Protein AF-0000000083322351 (afdb_homodimer)

Secondary structure (DSSP, 8-state):
-HHHHHH--B---B-TTSPPPHHHHHHHHHHHTTS--GGG----EEEEEEHHHHHHHHHHHHHHHHTTPPP--SSPP--GGGS-HHHHHHHHHHHHHHHHHHT-GGGTT--HHHHHHTGGG-SEEEEEEEETT--HHHHHHHHHHHHHHHHHHHHTT-EEEE-GGGGSSHHHHHHHHT--TTEEEEEEEEEE-B--SSSGGG-------GGGTEEEE-/-HHHHHH--B---B-TTSPPPHHHHHHHHHHHTTS--GGG----EEEEEEHHHHHHHHHHHHHHHHTTPPP--SSPP--GGGS-HHHHHHHHHHHHHHHHHHT-GGGTT--HHHHHHTGGG-SEEEEEEEETT--HHHHHHHHHHHHHHHHHHHHTT-EEEE-GGGGSSHHHHHHHHT--TTEEEEEEEEEE-B--SSSGGG-------GGGTEEEE-

Organism: Lactobacillus gasseri (NCBI:txid1596)

pLDDT: mean 97.73, std 2.1, range [79.56, 99.0]

Structure (mmCIF, N/CA/C/O backbone):
data_AF-0000000083322351-model_v1
#
loop_
_entity.id
_entity.type
_entity.pdbx_description
1 polymer 'Nitroreductase NfnB'
#
loop_
_atom_site.group_PDB
_atom_site.id
_atom_site.type_symbol
_atom_site.label_atom_id
_atom_site.label_alt_id
_atom_site.label_comp_id
_atom_site.label_asym_id
_atom_site.label_entity_id
_atom_site.label_seq_id
_atom_site.pdbx_PDB_ins_code
_atom_site.Cartn_x
_atom_site.Cartn_y
_atom_site.Cartn_z
_atom_site.occupancy
_atom_site.B_iso_or_equiv
_atom_site.auth_seq_id
_atom_site.auth_comp_id
_atom_site.auth_asym_id
_atom_site.auth_atom_id
_atom_site.pdbx_PDB_model_num
ATOM 1 N N . MET A 1 1 ? 2.816 -6.871 14.859 1 79.88 1 MET A N 1
ATOM 2 C CA . MET A 1 1 ? 2.986 -6.133 13.609 1 79.88 1 MET A CA 1
ATOM 3 C C . MET A 1 1 ? 4.379 -6.352 13.039 1 79.88 1 MET A C 1
ATOM 5 O O . MET A 1 1 ? 4.523 -6.871 11.93 1 79.88 1 MET A O 1
ATOM 9 N N . THR A 1 2 ? 5.359 -6.344 13.891 1 85.62 2 THR A N 1
ATOM 10 C CA . THR A 1 2 ? 6.73 -6.488 13.414 1 85.62 2 THR A CA 1
ATOM 11 C C . THR A 1 2 ? 6.969 -7.895 12.875 1 85.62 2 THR A C 1
ATOM 13 O O . THR A 1 2 ? 7.621 -8.07 11.844 1 85.62 2 THR A O 1
ATOM 16 N N . VAL A 1 3 ? 6.258 -8.781 13.492 1 92.38 3 VAL A N 1
ATOM 17 C CA . VAL A 1 3 ? 6.469 -10.156 13.062 1 92.38 3 VAL A CA 1
ATOM 18 C C . VAL A 1 3 ? 5.906 -10.359 11.656 1 92.38 3 VAL A C 1
ATOM 20 O O . VAL A 1 3 ? 6.59 -10.891 10.781 1 92.38 3 VAL A O 1
ATOM 23 N N . SER A 1 4 ? 4.668 -9.898 11.391 1 95.19 4 SER A N 1
ATOM 24 C CA . SER A 1 4 ? 4.062 -10.055 10.07 1 95.19 4 SER A CA 1
ATOM 25 C C . SER A 1 4 ? 4.852 -9.305 9.008 1 95.19 4 SER A C 1
ATOM 27 O O . SER A 1 4 ? 5.004 -9.789 7.883 1 95.19 4 SER A O 1
ATOM 29 N N . ILE A 1 5 ? 5.352 -8.148 9.359 1 97.31 5 ILE A N 1
ATOM 30 C CA . ILE A 1 5 ? 6.133 -7.359 8.414 1 97.31 5 ILE A CA 1
ATOM 31 C C . ILE A 1 5 ? 7.414 -8.109 8.055 1 97.31 5 ILE A C 1
ATOM 33 O O . ILE A 1 5 ? 7.766 -8.227 6.875 1 97.31 5 ILE A O 1
ATOM 37 N N . LEU A 1 6 ? 8.078 -8.688 9.008 1 96.56 6 LEU A N 1
ATOM 38 C CA . LEU A 1 6 ?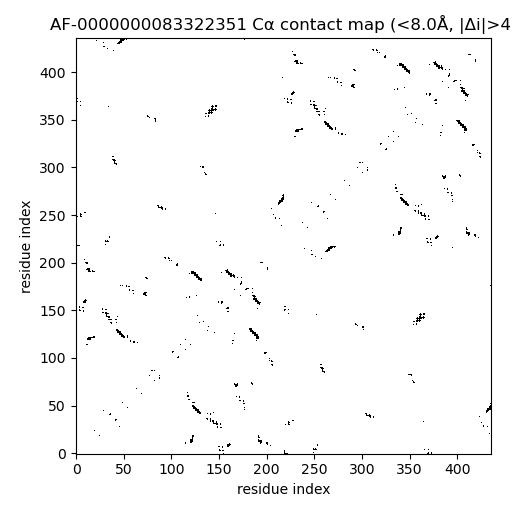 9.391 -9.289 8.797 1 96.56 6 LEU A CA 1
ATOM 39 C C . LEU A 1 6 ? 9.25 -10.68 8.188 1 96.56 6 LEU A C 1
ATOM 41 O O . LEU A 1 6 ? 10.188 -11.188 7.566 1 96.56 6 LEU A O 1
ATOM 45 N N . THR A 1 7 ? 8.078 -11.281 8.367 1 96.75 7 THR A N 1
ATOM 46 C CA . THR A 1 7 ? 7.973 -12.672 7.926 1 96.75 7 THR A CA 1
ATOM 47 C C . THR A 1 7 ? 7.145 -12.773 6.648 1 96.75 7 THR A C 1
ATOM 49 O O . THR A 1 7 ? 7.148 -13.805 5.98 1 96.75 7 THR A O 1
ATOM 52 N N . ARG A 1 8 ? 6.406 -11.742 6.289 1 97.69 8 ARG A N 1
ATOM 53 C CA . ARG A 1 8 ? 5.758 -11.75 4.98 1 97.69 8 ARG A CA 1
ATOM 54 C C . ARG A 1 8 ? 6.793 -11.711 3.861 1 97.69 8 ARG A C 1
ATOM 56 O O . ARG A 1 8 ? 7.625 -10.797 3.812 1 97.69 8 ARG A O 1
ATOM 63 N N . HIS A 1 9 ? 6.809 -12.656 2.984 1 97.06 9 HIS A N 1
ATOM 64 C CA . HIS A 1 9 ? 7.633 -12.734 1.784 1 97.06 9 HIS A CA 1
ATOM 65 C C . HIS A 1 9 ? 6.879 -13.406 0.641 1 97.06 9 HIS A C 1
ATOM 67 O O . HIS A 1 9 ? 5.809 -13.984 0.851 1 97.06 9 HIS A O 1
ATOM 73 N N . ALA A 1 10 ? 7.402 -13.25 -0.545 1 98.12 10 ALA A N 1
ATOM 74 C CA . ALA A 1 10 ? 6.781 -13.891 -1.703 1 98.12 10 ALA A CA 1
ATOM 75 C C . ALA A 1 10 ? 6.918 -15.406 -1.637 1 98.12 10 ALA A C 1
ATOM 77 O O . ALA A 1 10 ? 8.016 -15.945 -1.808 1 98.12 10 ALA A O 1
ATOM 78 N N . VAL A 1 11 ? 5.84 -16.078 -1.371 1 98.44 11 VAL A N 1
ATOM 79 C CA . VAL A 1 11 ? 5.797 -17.547 -1.378 1 98.44 11 VAL A CA 1
ATOM 80 C C . VAL A 1 11 ? 5.48 -18.047 -2.785 1 98.44 11 VAL A C 1
ATOM 82 O O . VAL A 1 11 ? 4.434 -17.703 -3.348 1 98.44 11 VAL A O 1
ATOM 85 N N . ARG A 1 12 ? 6.281 -18.906 -3.307 1 98.25 12 ARG A N 1
ATOM 86 C CA . ARG A 1 12 ? 6.191 -19.188 -4.734 1 98.25 12 ARG A CA 1
ATOM 87 C C . ARG A 1 12 ? 5.719 -20.609 -4.988 1 98.25 12 ARG A C 1
ATOM 89 O O . ARG A 1 12 ? 5.664 -21.062 -6.137 1 98.25 12 ARG A O 1
ATOM 96 N N . LEU A 1 13 ? 5.473 -21.328 -3.965 1 98.62 13 LEU A N 1
ATOM 97 C CA . LEU A 1 13 ? 4.852 -22.641 -4.027 1 98.62 13 LEU A CA 1
ATOM 98 C C . LEU A 1 13 ? 3.988 -22.891 -2.795 1 98.62 13 LEU A C 1
ATOM 100 O O . LEU A 1 13 ? 4.484 -22.859 -1.667 1 98.62 13 LEU A O 1
ATOM 104 N N . PHE A 1 14 ? 2.719 -23.125 -3.066 1 98.75 14 PHE A N 1
ATOM 105 C CA . PHE A 1 14 ? 1.771 -23.406 -1.995 1 98.75 14 PHE A CA 1
ATOM 106 C C . PHE A 1 14 ? 1.394 -24.891 -1.987 1 98.75 14 PHE A C 1
ATOM 108 O O . PHE A 1 14 ? 1.564 -25.578 -2.99 1 98.75 14 PHE A O 1
ATOM 115 N N . ASN A 1 15 ? 0.959 -25.375 -0.781 1 97.75 15 ASN A N 1
ATOM 116 C CA . ASN A 1 15 ? 0.299 -26.672 -0.712 1 97.75 15 ASN A CA 1
ATOM 117 C C . ASN A 1 15 ? -1.139 -26.594 -1.219 1 97.75 15 ASN A C 1
ATOM 119 O O . ASN A 1 15 ? -2.01 -26.047 -0.547 1 97.75 15 ASN A O 1
ATOM 123 N N . PRO A 1 16 ? -1.378 -27.188 -2.352 1 95.75 16 PRO A N 1
ATOM 124 C CA . PRO A 1 16 ? -2.709 -27.031 -2.941 1 95.75 16 PRO A CA 1
ATOM 125 C C . PRO A 1 16 ? -3.805 -27.688 -2.109 1 95.75 16 PRO A C 1
ATOM 127 O O . PRO A 1 16 ? -4.984 -27.359 -2.262 1 95.75 16 PRO A O 1
ATOM 130 N N . ASP A 1 17 ? -3.482 -28.547 -1.167 1 95.44 17 ASP A N 1
ATOM 131 C CA . ASP A 1 17 ? -4.457 -29.312 -0.402 1 95.44 17 ASP A CA 1
ATOM 132 C C . ASP A 1 17 ? -4.812 -28.609 0.906 1 95.44 17 ASP A C 1
ATOM 134 O O . ASP A 1 17 ? -5.797 -28.953 1.559 1 95.44 17 ASP A O 1
ATOM 138 N N . ASP A 1 18 ? -4.023 -27.703 1.309 1 96.81 18 ASP A N 1
ATOM 139 C CA . ASP A 1 18 ? -4.305 -26.938 2.52 1 96.81 18 ASP A CA 1
ATOM 140 C C . ASP A 1 18 ? -5.176 -25.719 2.211 1 96.81 18 ASP A C 1
ATOM 142 O O . ASP A 1 18 ? -4.664 -24.625 1.978 1 96.81 18 ASP A O 1
ATOM 146 N N . LYS A 1 19 ? -6.477 -25.922 2.318 1 97.62 19 LYS A N 1
ATOM 147 C CA . LYS A 1 19 ? -7.445 -24.922 1.903 1 97.62 19 LYS A CA 1
ATOM 148 C C . LYS A 1 19 ? -7.637 -23.859 2.988 1 97.62 19 LYS A C 1
ATOM 150 O O . LYS A 1 19 ? -7.434 -24.141 4.172 1 97.62 19 LYS A O 1
ATOM 155 N N . ILE A 1 20 ? -7.961 -22.703 2.57 1 98.56 20 ILE A N 1
ATOM 156 C CA . ILE A 1 20 ? -8.297 -21.609 3.475 1 98.56 20 ILE A CA 1
ATOM 157 C C . ILE A 1 20 ? -9.812 -21.516 3.627 1 98.56 20 ILE A C 1
ATOM 159 O O . ILE A 1 20 ? -10.547 -21.547 2.637 1 98.56 20 ILE A O 1
ATOM 163 N N . SER A 1 21 ? -10.32 -21.375 4.797 1 98.56 21 SER A N 1
ATOM 164 C CA . SER A 1 21 ? -11.758 -21.281 5.012 1 98.56 21 SER A CA 1
ATOM 165 C C . SER A 1 21 ? -12.312 -19.969 4.461 1 98.56 21 SER A C 1
ATOM 167 O O . SER A 1 21 ? -11.609 -18.953 4.422 1 98.56 21 SER A O 1
ATOM 169 N N . LYS A 1 22 ? -13.578 -20.078 4.047 1 98.5 22 LYS A N 1
ATOM 170 C CA . LYS A 1 22 ? -14.25 -18.859 3.584 1 98.5 22 LYS A CA 1
ATOM 171 C C . LYS A 1 22 ? -14.219 -17.766 4.652 1 98.5 22 LYS A C 1
ATOM 173 O O . LYS A 1 22 ? -14 -16.594 4.344 1 98.5 22 LYS A O 1
ATOM 178 N N . GLY A 1 23 ? -14.469 -18.172 5.875 1 98.69 23 GLY A N 1
ATOM 179 C CA . GLY A 1 23 ? -14.43 -17.219 6.98 1 98.69 23 GLY A CA 1
ATOM 180 C C . GLY A 1 23 ? -13.094 -16.516 7.121 1 98.69 23 GLY A C 1
ATOM 181 O O . GLY A 1 23 ? -13.031 -15.32 7.391 1 98.69 23 GLY A O 1
ATOM 182 N N . SER A 1 24 ? -11.977 -17.266 6.973 1 98.81 24 SER A N 1
ATOM 183 C CA . SER A 1 24 ? -10.648 -16.672 7.043 1 98.81 24 SER A CA 1
ATOM 184 C C . SER A 1 24 ? -10.414 -15.695 5.902 1 98.81 24 SER A C 1
ATOM 186 O O . SER A 1 24 ? -9.828 -14.625 6.102 1 98.81 24 SER A O 1
ATOM 188 N N . LEU A 1 25 ? -10.883 -16.062 4.711 1 98.88 25 LEU A N 1
ATOM 189 C CA . LEU A 1 25 ? -10.75 -15.18 3.564 1 98.88 25 LEU A CA 1
ATOM 190 C C . LEU A 1 25 ? -11.516 -13.875 3.793 1 98.88 25 LEU A C 1
ATOM 192 O O . LEU A 1 25 ? -11 -12.789 3.514 1 98.88 25 LEU A O 1
ATOM 196 N N . GLU A 1 26 ? -12.695 -13.977 4.305 1 98.88 26 GLU A N 1
ATOM 197 C CA . GLU A 1 26 ? -13.508 -12.797 4.605 1 98.88 26 GLU A CA 1
ATOM 198 C C . GLU A 1 26 ? -12.836 -11.922 5.652 1 98.88 26 GLU A C 1
ATOM 200 O O . GLU A 1 26 ? -12.82 -10.695 5.527 1 98.88 26 GLU A O 1
ATOM 205 N N . LYS A 1 27 ? -12.312 -12.547 6.672 1 98.69 27 LYS A N 1
ATOM 206 C CA . LYS A 1 27 ? -11.664 -11.805 7.75 1 98.69 27 LYS A CA 1
ATOM 207 C C . LYS A 1 27 ? -10.438 -11.055 7.238 1 98.69 27 LYS A C 1
ATOM 209 O O . LYS A 1 27 ? -10.188 -9.914 7.637 1 98.69 27 LYS A O 1
ATOM 214 N N . ILE A 1 28 ? -9.68 -11.68 6.387 1 98.81 28 ILE A N 1
ATOM 215 C CA . ILE A 1 28 ? -8.5 -11.047 5.793 1 98.81 28 ILE A CA 1
ATOM 216 C C . ILE A 1 28 ? -8.914 -9.781 5.047 1 98.81 28 ILE A C 1
ATOM 218 O O . ILE A 1 28 ? -8.305 -8.727 5.219 1 98.81 28 ILE A O 1
ATOM 222 N N . VAL A 1 29 ? -9.977 -9.828 4.25 1 98.88 29 VAL A N 1
ATOM 223 C CA . VAL A 1 29 ? -10.422 -8.695 3.445 1 98.88 29 VAL A CA 1
ATOM 224 C C . VAL A 1 29 ? -11.023 -7.625 4.352 1 98.88 29 VAL A C 1
ATOM 226 O O . VAL A 1 29 ? -10.82 -6.43 4.129 1 98.88 29 VAL A O 1
ATOM 229 N N . GLU A 1 30 ? -11.75 -8.078 5.332 1 98.5 30 GLU A N 1
ATOM 230 C CA . GLU A 1 30 ? -12.32 -7.141 6.297 1 98.5 30 GLU A CA 1
ATOM 231 C C . GLU A 1 30 ? -11.234 -6.305 6.957 1 98.5 30 GLU A C 1
ATOM 233 O O . GLU A 1 30 ? -11.375 -5.086 7.105 1 98.5 30 GLU A O 1
ATOM 238 N N . LEU A 1 31 ? -10.156 -6.934 7.348 1 98.31 31 LEU A N 1
ATOM 239 C CA . LEU A 1 31 ? -9.031 -6.223 7.938 1 98.31 31 LEU A CA 1
ATOM 240 C C . LEU A 1 31 ? -8.375 -5.305 6.914 1 98.31 31 LEU A C 1
ATOM 242 O O . LEU A 1 31 ? -8 -4.176 7.238 1 98.31 31 LEU A O 1
ATOM 246 N N . ALA A 1 32 ? -8.273 -5.734 5.664 1 98.69 32 ALA A N 1
ATOM 247 C CA . ALA A 1 32 ? -7.637 -4.945 4.613 1 98.69 32 ALA A CA 1
ATOM 248 C C . ALA A 1 32 ? -8.391 -3.645 4.363 1 98.69 32 ALA A C 1
ATOM 250 O O . ALA A 1 32 ? -7.793 -2.631 3.998 1 98.69 32 ALA A O 1
ATOM 251 N N . GLN A 1 33 ? -9.68 -3.586 4.629 1 97.81 33 GLN A N 1
ATOM 252 C CA . GLN A 1 33 ? -10.531 -2.434 4.375 1 97.81 33 GLN A CA 1
ATOM 253 C C . GLN A 1 33 ? -10.164 -1.263 5.281 1 97.81 33 GLN A C 1
ATOM 255 O O . GLN A 1 33 ? -10.594 -0.13 5.047 1 97.81 33 GLN A O 1
ATOM 260 N N . HIS A 1 34 ? -9.398 -1.564 6.238 1 97.88 34 HIS A N 1
ATOM 261 C CA . HIS A 1 34 ? -9.008 -0.499 7.156 1 97.88 34 HIS A CA 1
ATOM 262 C C . HIS A 1 34 ? -7.875 0.341 6.574 1 97.88 34 HIS A C 1
ATOM 264 O O . HIS A 1 34 ? -7.465 1.338 7.172 1 97.88 34 HIS A O 1
ATOM 270 N N . ALA A 1 35 ? -7.355 -0.041 5.391 1 98.44 35 ALA A N 1
ATOM 271 C CA . ALA A 1 35 ? -6.383 0.807 4.711 1 98.44 35 ALA A CA 1
ATOM 272 C C . ALA A 1 35 ? -6.973 2.18 4.398 1 98.44 35 ALA A C 1
ATOM 274 O O . ALA A 1 35 ? -8.148 2.291 4.051 1 98.44 35 ALA A O 1
ATOM 275 N N . PRO A 1 36 ? -6.164 3.256 4.562 1 98.5 36 PRO A N 1
ATOM 276 C CA . PRO A 1 36 ? -6.648 4.586 4.18 1 98.5 36 PRO A CA 1
ATOM 277 C C . PRO A 1 36 ? -6.781 4.75 2.668 1 98.5 36 PRO A C 1
ATOM 279 O O . PRO A 1 36 ? -6.207 3.967 1.904 1 98.5 36 PRO A O 1
ATOM 282 N N . SER A 1 37 ? -7.582 5.711 2.242 1 98.62 37 SER A N 1
ATOM 283 C CA . SER A 1 37 ? -7.719 6.07 0.835 1 98.62 37 SER A CA 1
ATOM 284 C C . SER A 1 37 ? -8.086 7.543 0.675 1 98.62 37 SER A C 1
ATOM 286 O O . SER A 1 37 ? -8.602 8.164 1.605 1 98.62 37 SER A O 1
ATOM 288 N N . TRP A 1 38 ? -7.715 8.125 -0.465 1 98.06 38 TRP A N 1
ATOM 289 C CA . TRP A 1 38 ? -8.016 9.516 -0.794 1 98.06 38 TRP A CA 1
ATOM 290 C C . TRP A 1 38 ? -9.484 9.828 -0.525 1 98.06 38 TRP A C 1
ATOM 292 O O . TRP A 1 38 ? -10.375 9.234 -1.133 1 98.06 38 TRP A O 1
ATOM 302 N N . VAL A 1 39 ? -9.727 10.789 0.441 1 97.19 39 VAL A N 1
ATOM 303 C CA . VAL A 1 39 ? -11.062 11.234 0.819 1 97.19 39 VAL A CA 1
ATOM 304 C C . VAL A 1 39 ? -11.945 10.016 1.107 1 97.19 39 VAL A C 1
ATOM 306 O O . VAL A 1 39 ? -13.133 10.008 0.762 1 97.19 39 VAL A O 1
ATOM 309 N N . ASP A 1 40 ? -11.328 8.961 1.595 1 97.94 40 ASP A N 1
ATOM 310 C CA . ASP A 1 40 ? -12.016 7.719 1.929 1 97.94 40 ASP A CA 1
ATOM 311 C C . ASP A 1 40 ? -12.812 7.195 0.736 1 97.94 40 ASP A C 1
ATOM 313 O O . ASP A 1 40 ? -13.945 6.734 0.893 1 97.94 40 ASP A O 1
ATOM 317 N N . SER A 1 41 ? -12.203 7.246 -0.409 1 98.5 41 SER A N 1
ATOM 318 C CA . SER A 1 41 ? -12.828 6.777 -1.644 1 98.5 41 SER A CA 1
ATOM 319 C C . SER A 1 41 ? -13 5.262 -1.638 1 98.5 41 SER A C 1
ATOM 321 O O . SER A 1 41 ? -13.875 4.727 -2.322 1 98.5 41 SER A O 1
ATOM 323 N N . GLN A 1 42 ? -12.164 4.527 -0.976 1 98.62 42 GLN A N 1
ATOM 324 C CA . GLN A 1 42 ? -12.211 3.07 -0.929 1 98.62 42 GLN A CA 1
ATOM 325 C C . GLN A 1 42 ? -12.484 2.484 -2.311 1 98.62 42 GLN A C 1
ATOM 327 O O . GLN A 1 42 ? -13.43 1.71 -2.482 1 98.62 42 GLN A O 1
ATOM 332 N N . PRO A 1 43 ? -11.516 2.783 -3.219 1 98.75 43 PRO A N 1
ATOM 333 C CA . PRO A 1 43 ? -11.828 2.535 -4.629 1 98.75 43 PRO A CA 1
ATOM 334 C C . PRO A 1 43 ? -11.758 1.055 -4.996 1 98.75 43 PRO A C 1
ATOM 336 O O . PRO A 1 43 ? -12.102 0.679 -6.121 1 98.75 43 PRO A O 1
ATOM 339 N N . TRP A 1 44 ? -11.43 0.19 -4.156 1 98.88 44 TRP A N 1
ATOM 340 C CA . TRP A 1 44 ? -11.055 -1.188 -4.445 1 98.88 44 TRP A CA 1
ATOM 341 C C . TRP A 1 44 ? -12.258 -2.115 -4.371 1 98.88 44 TRP A C 1
ATOM 343 O O . TRP A 1 44 ? -13.172 -1.892 -3.57 1 98.88 44 TRP A O 1
ATOM 353 N N . LYS A 1 45 ? -12.25 -3.139 -5.168 1 98.88 45 LYS A N 1
ATOM 354 C CA . LYS A 1 45 ? -13.047 -4.352 -5.02 1 98.88 45 LYS A CA 1
ATOM 355 C C . LYS A 1 45 ? -12.164 -5.598 -5.031 1 98.88 45 LYS A C 1
ATOM 357 O O . LYS A 1 45 ? -11.039 -5.559 -5.523 1 98.88 45 LYS A O 1
ATOM 362 N N . VAL A 1 46 ? -12.727 -6.688 -4.445 1 98.94 46 VAL A N 1
ATOM 363 C CA . VAL A 1 46 ? -11.977 -7.934 -4.32 1 98.94 46 VAL A CA 1
ATOM 364 C C . VAL A 1 46 ? -12.805 -9.094 -4.871 1 98.94 46 VAL A C 1
ATOM 366 O O . VAL A 1 46 ? -13.977 -9.25 -4.516 1 98.94 46 VAL A O 1
ATOM 369 N N . TYR A 1 47 ? -12.203 -9.82 -5.727 1 98.94 47 TYR A N 1
ATOM 370 C CA . TYR A 1 47 ? -12.742 -11.094 -6.195 1 98.94 47 TYR A CA 1
ATOM 371 C C . TYR A 1 47 ? -11.812 -12.242 -5.832 1 98.94 47 TYR A C 1
ATOM 373 O O . TYR A 1 47 ? -10.633 -12.242 -6.207 1 98.94 47 TYR A O 1
ATOM 381 N N . ILE A 1 48 ? -12.367 -13.234 -5.082 1 99 48 ILE A N 1
ATOM 382 C CA . ILE A 1 48 ? -11.531 -14.359 -4.676 1 99 48 ILE A CA 1
ATOM 383 C C . ILE A 1 48 ? -12.016 -15.633 -5.355 1 99 48 ILE A C 1
ATOM 385 O O . ILE A 1 48 ? -13.203 -15.961 -5.309 1 99 48 ILE A O 1
ATOM 389 N N . ALA A 1 49 ? -11.125 -16.281 -6.004 1 98.94 49 ALA A N 1
ATOM 390 C CA . ALA A 1 49 ? -11.406 -17.578 -6.605 1 98.94 49 ALA A CA 1
ATOM 391 C C . ALA A 1 49 ? -10.844 -18.703 -5.754 1 98.94 49 ALA A C 1
ATOM 393 O O . ALA A 1 49 ? -9.695 -18.641 -5.309 1 98.94 49 ALA A O 1
ATOM 394 N N . THR A 1 50 ? -11.617 -19.781 -5.508 1 98.75 50 THR A N 1
ATOM 395 C CA . THR A 1 50 ? -11.227 -21.016 -4.852 1 98.75 50 THR A CA 1
ATOM 396 C C . THR A 1 50 ? -11.859 -22.219 -5.555 1 98.75 50 THR A C 1
ATOM 398 O O . THR A 1 50 ? -12.586 -22.062 -6.535 1 98.75 50 THR A O 1
ATOM 401 N N . GLY A 1 51 ? -11.469 -23.391 -5.164 1 98.25 51 GLY A N 1
ATOM 402 C CA . GLY A 1 51 ? -12.133 -24.609 -5.613 1 98.25 51 GLY A CA 1
ATOM 403 C C . GLY A 1 51 ? -12.203 -24.719 -7.125 1 98.25 51 GLY A C 1
ATOM 404 O O . GLY A 1 51 ? -11.195 -24.562 -7.812 1 98.25 51 GLY A O 1
ATOM 405 N N . ASN A 1 52 ? -13.43 -25.016 -7.598 1 98.5 52 ASN A N 1
ATOM 406 C CA . ASN A 1 52 ? -13.633 -25.281 -9.016 1 98.5 52 ASN A CA 1
ATOM 407 C C . ASN A 1 52 ? -13.391 -24.031 -9.867 1 98.5 52 ASN A C 1
ATOM 409 O O . ASN A 1 52 ? -12.898 -24.125 -10.992 1 98.5 52 ASN A O 1
ATOM 413 N N . THR A 1 53 ? -13.773 -22.938 -9.352 1 98.88 53 THR A N 1
ATOM 414 C CA . THR A 1 53 ? -13.562 -21.703 -10.086 1 98.88 53 THR A CA 1
ATOM 415 C C . THR A 1 53 ? -12.07 -21.438 -10.297 1 98.88 53 THR A C 1
ATOM 417 O O . THR A 1 53 ? -11.648 -21.109 -11.406 1 98.88 53 THR A O 1
ATOM 420 N N . LEU A 1 54 ? -11.328 -21.625 -9.227 1 98.88 54 LEU A N 1
ATOM 421 C CA . LEU A 1 54 ? -9.891 -21.422 -9.359 1 98.88 54 LEU A CA 1
ATOM 422 C C . LEU A 1 54 ? -9.266 -22.469 -10.281 1 98.88 54 LEU A C 1
ATOM 424 O O . LEU A 1 54 ? -8.352 -22.156 -11.039 1 98.88 54 LEU A O 1
ATOM 428 N N . ALA A 1 55 ? -9.758 -23.672 -10.219 1 98.69 55 ALA A N 1
ATOM 429 C CA . ALA A 1 55 ? -9.281 -24.719 -11.133 1 98.69 55 ALA A CA 1
ATOM 430 C C . ALA A 1 55 ? -9.508 -24.312 -12.586 1 98.69 55 ALA A C 1
ATOM 432 O O . ALA A 1 55 ? -8.656 -24.547 -13.438 1 98.69 55 ALA A O 1
ATOM 433 N N . ALA A 1 56 ? -10.625 -23.734 -12.859 1 98.88 56 ALA A N 1
ATOM 434 C CA . ALA A 1 56 ? -10.938 -23.281 -14.211 1 98.88 56 ALA A CA 1
ATOM 435 C C . ALA A 1 56 ? -9.992 -22.156 -14.641 1 98.88 56 ALA A C 1
ATOM 437 O O . ALA A 1 56 ? -9.547 -22.125 -15.789 1 98.88 56 ALA A O 1
ATOM 438 N N . ILE A 1 57 ? -9.719 -21.25 -13.75 1 98.94 57 ILE A N 1
ATOM 439 C CA . ILE A 1 57 ? -8.805 -20.141 -14.039 1 98.94 57 ILE A CA 1
ATOM 440 C C . ILE A 1 57 ? -7.41 -20.688 -14.336 1 98.94 57 ILE A C 1
ATOM 442 O O . ILE A 1 57 ? -6.766 -20.297 -15.305 1 98.94 57 ILE A O 1
ATOM 446 N N . LYS A 1 58 ? -6.977 -21.625 -13.5 1 98.88 58 LYS A N 1
ATOM 447 C CA . LYS A 1 58 ? -5.66 -22.219 -13.68 1 98.88 58 LYS A CA 1
ATOM 448 C C . LYS A 1 58 ? -5.57 -22.953 -15.016 1 98.88 58 LYS A C 1
ATOM 450 O O . LYS A 1 58 ? -4.555 -22.875 -15.711 1 98.88 58 LYS A O 1
ATOM 455 N N . LYS A 1 59 ? -6.602 -23.688 -15.32 1 98.81 59 LYS A N 1
ATOM 456 C CA . LYS A 1 59 ? -6.633 -24.422 -16.578 1 98.81 59 LYS A CA 1
ATOM 457 C C . LYS A 1 59 ? -6.523 -23.469 -17.766 1 98.81 59 LYS A C 1
ATOM 459 O O . LYS A 1 59 ? -5.707 -23.672 -18.672 1 98.81 59 LYS A O 1
ATOM 464 N N . ARG A 1 60 ? -7.348 -22.453 -17.766 1 98.81 60 ARG A N 1
ATOM 465 C CA . ARG A 1 60 ? -7.332 -21.484 -18.859 1 98.81 60 ARG A CA 1
ATOM 466 C C . ARG A 1 60 ? -5.98 -20.781 -18.938 1 98.81 60 ARG A C 1
ATOM 468 O O . ARG A 1 60 ? -5.48 -20.531 -20.047 1 98.81 60 ARG A O 1
ATOM 475 N N . HIS A 1 61 ? -5.43 -20.438 -17.828 1 98.88 61 HIS A N 1
ATOM 476 C CA . HIS A 1 61 ? -4.121 -19.797 -17.797 1 98.88 61 HIS A CA 1
ATOM 477 C C . HIS A 1 61 ? -3.055 -20.672 -18.438 1 98.88 61 HIS A C 1
ATOM 479 O O . HIS A 1 61 ? -2.283 -20.219 -19.281 1 98.88 61 HIS A O 1
ATOM 485 N N . ALA A 1 62 ? -3.02 -21.922 -18.016 1 98.75 62 ALA A N 1
ATOM 486 C CA . ALA A 1 62 ? -2.049 -22.875 -18.547 1 98.75 62 ALA A CA 1
ATOM 487 C C . ALA A 1 62 ? -2.211 -23.047 -20.062 1 98.75 62 ALA A C 1
ATOM 489 O O . ALA A 1 62 ? -1.222 -23.156 -20.797 1 98.75 62 ALA A O 1
ATOM 490 N N . GLU A 1 63 ? -3.418 -23.062 -20.5 1 98.75 63 GLU A N 1
ATOM 491 C CA . GLU A 1 63 ? -3.693 -23.156 -21.938 1 98.75 63 GLU A CA 1
ATOM 492 C C . GLU A 1 63 ? -3.164 -21.938 -22.672 1 98.75 63 GLU A C 1
ATOM 494 O O . GLU A 1 63 ? -2.576 -22.062 -23.75 1 98.75 63 GLU A O 1
ATOM 499 N N . ASN A 1 64 ? -3.479 -20.766 -22.172 1 98.75 64 ASN A N 1
ATOM 500 C CA . ASN A 1 64 ? -2.996 -19.547 -22.797 1 98.75 64 ASN A CA 1
ATOM 501 C C . ASN A 1 64 ? -1.474 -19.531 -22.906 1 98.75 64 ASN A C 1
ATOM 503 O O . ASN A 1 64 ? -0.927 -19.141 -23.938 1 98.75 64 ASN A O 1
ATOM 507 N N . VAL A 1 65 ? -0.81 -19.969 -21.828 1 98.56 65 VAL A N 1
ATOM 508 C CA . VAL A 1 65 ? 0.649 -20.031 -21.828 1 98.56 65 VAL A CA 1
ATOM 509 C C . VAL A 1 65 ? 1.132 -21.016 -22.875 1 98.56 65 VAL A C 1
ATOM 511 O O . VAL A 1 65 ? 2.006 -20.703 -23.688 1 98.56 65 VAL A O 1
ATOM 514 N N . LYS A 1 66 ? 0.583 -22.156 -22.844 1 98.06 66 LYS A N 1
ATOM 515 C CA . LYS A 1 66 ? 0.958 -23.234 -23.781 1 98.06 66 LYS A CA 1
ATOM 516 C C . LYS A 1 66 ? 0.771 -22.781 -25.219 1 98.06 66 LYS A C 1
ATOM 518 O O . LYS A 1 66 ? 1.595 -23.109 -26.078 1 98.06 66 LYS A O 1
ATOM 523 N N . ASN A 1 67 ? -0.242 -22.062 -25.469 1 98.38 67 ASN A N 1
ATOM 524 C CA . ASN A 1 67 ? -0.597 -21.656 -26.828 1 98.38 67 ASN A CA 1
ATOM 525 C C . ASN A 1 67 ? 0.107 -20.375 -27.25 1 98.38 67 ASN A C 1
ATOM 527 O O . ASN A 1 67 ? -0.114 -19.859 -28.344 1 98.38 67 ASN A O 1
ATOM 531 N N . GLY A 1 68 ? 0.816 -19.766 -26.406 1 97.94 68 GLY A N 1
ATOM 532 C CA . GLY A 1 68 ? 1.588 -18.578 -26.719 1 97.94 68 GLY A CA 1
ATOM 533 C C . GLY A 1 68 ? 0.737 -17.328 -26.828 1 97.94 68 GLY A C 1
ATOM 534 O O . GLY A 1 68 ? 1.049 -16.422 -27.609 1 97.94 68 GLY A O 1
ATOM 535 N N . VAL A 1 69 ? -0.366 -17.328 -26.125 1 98.31 69 VAL A N 1
ATOM 536 C CA . VAL A 1 69 ? -1.19 -16.125 -26.109 1 98.31 69 VAL A CA 1
ATOM 537 C C . VAL A 1 69 ? -0.388 -14.961 -25.531 1 98.31 69 VAL A C 1
ATOM 539 O O . VAL A 1 69 ? 0.274 -15.102 -24.516 1 98.31 69 VAL A O 1
ATOM 542 N N . LYS A 1 70 ? -0.478 -13.812 -26.234 1 98 70 LYS A N 1
ATOM 543 C CA . LYS A 1 70 ? 0.279 -12.641 -25.797 1 98 70 LYS A CA 1
ATOM 544 C C . LYS A 1 70 ? -0.304 -12.055 -24.516 1 98 70 LYS A C 1
ATOM 546 O O . LYS A 1 70 ? -1.524 -11.945 -24.375 1 98 70 LYS A O 1
ATOM 551 N N . ALA A 1 71 ? 0.601 -11.711 -23.609 1 97.88 71 ALA A N 1
ATOM 552 C CA . ALA A 1 71 ? 0.178 -11.016 -22.391 1 97.88 71 ALA A CA 1
ATOM 553 C C . ALA A 1 71 ? -0.551 -9.719 -22.734 1 97.88 71 ALA A C 1
ATOM 555 O O . ALA A 1 71 ? -0.161 -9 -23.656 1 97.88 71 ALA A O 1
ATOM 556 N N . ASN A 1 72 ? -1.626 -9.375 -22.016 1 97.81 72 ASN A N 1
ATOM 557 C CA . ASN A 1 72 ? -2.383 -8.141 -22.203 1 97.81 72 ASN A CA 1
ATOM 558 C C . ASN A 1 72 ? -2.938 -7.605 -20.891 1 97.81 72 ASN A C 1
ATOM 560 O O . ASN A 1 72 ? -4.148 -7.41 -20.75 1 97.81 72 ASN A O 1
ATOM 564 N N . PRO A 1 73 ? -2.043 -7.348 -19.922 1 98.38 73 PRO A N 1
ATOM 565 C CA . PRO A 1 73 ? -2.516 -6.84 -18.625 1 98.38 73 PRO A CA 1
ATOM 566 C C . PRO A 1 73 ? -3.234 -5.5 -18.75 1 98.38 73 PRO A C 1
ATOM 568 O O . PRO A 1 73 ? -2.949 -4.719 -19.656 1 98.38 73 PRO A O 1
ATOM 571 N N . ASP A 1 74 ? -4.188 -5.238 -17.828 1 98.31 74 ASP A N 1
ATOM 572 C CA . ASP A 1 74 ? -4.906 -3.967 -17.828 1 98.31 74 ASP A CA 1
ATOM 573 C C . ASP A 1 74 ? -3.959 -2.797 -17.594 1 98.31 74 ASP A C 1
ATOM 575 O O . ASP A 1 74 ? -4.117 -1.727 -18.188 1 98.31 74 ASP A O 1
ATOM 579 N N . TRP A 1 75 ? -3.016 -2.961 -16.594 1 98.06 75 TRP A N 1
ATOM 580 C CA . TRP A 1 75 ? -1.937 -1.993 -16.422 1 98.06 75 TRP A CA 1
ATOM 581 C C . TRP A 1 75 ? -0.762 -2.312 -17.328 1 98.06 75 TRP A C 1
ATOM 583 O O . TRP A 1 75 ? -0.203 -3.41 -17.281 1 98.06 75 TRP A O 1
ATOM 593 N N . PRO A 1 76 ? -0.356 -1.352 -18.172 1 96.62 76 PRO A N 1
ATOM 594 C CA . PRO A 1 76 ? 0.768 -1.622 -19.062 1 96.62 76 PRO A CA 1
ATOM 595 C C . PRO A 1 76 ? 2.076 -1.865 -18.328 1 96.62 76 PRO A C 1
ATOM 597 O O . PRO A 1 76 ? 2.285 -1.314 -17.234 1 96.62 76 PRO A O 1
ATOM 600 N N . THR A 1 77 ? 2.889 -2.699 -18.938 1 96.81 77 THR A N 1
ATOM 601 C CA . THR A 1 77 ? 4.223 -2.934 -18.391 1 96.81 77 THR A CA 1
ATOM 602 C C . THR A 1 77 ? 5.238 -1.988 -19.031 1 96.81 77 THR A C 1
ATOM 604 O O . THR A 1 77 ? 4.977 -1.405 -20.078 1 96.81 77 THR A O 1
ATOM 607 N N . THR A 1 78 ? 6.285 -1.756 -18.297 1 96.25 78 THR A N 1
ATOM 608 C CA . THR A 1 78 ? 7.41 -0.959 -18.766 1 96.25 78 THR A CA 1
ATOM 609 C C . THR A 1 78 ? 8.664 -1.819 -18.906 1 96.25 78 THR A C 1
ATOM 611 O O . THR A 1 78 ? 9.023 -2.549 -17.984 1 96.25 78 THR A O 1
ATOM 614 N N . HIS A 1 79 ? 9.25 -1.749 -20.109 1 96.44 79 HIS A N 1
ATOM 615 C CA . HIS A 1 79 ? 10.508 -2.475 -20.281 1 96.44 79 HIS A CA 1
ATOM 616 C C . HIS A 1 79 ? 11.547 -2.029 -19.266 1 96.44 79 HIS A C 1
ATOM 618 O O . HIS A 1 79 ? 11.656 -0.836 -18.969 1 96.44 79 HIS A O 1
ATOM 624 N N . ARG A 1 80 ? 12.344 -2.98 -18.828 1 94.62 80 ARG A N 1
ATOM 625 C CA . ARG A 1 80 ? 13.305 -2.736 -17.766 1 94.62 80 ARG A CA 1
ATOM 626 C C . ARG A 1 80 ? 14.211 -1.553 -18.094 1 94.62 80 ARG A C 1
ATOM 628 O O . ARG A 1 80 ? 14.539 -0.75 -17.219 1 94.62 80 ARG A O 1
ATOM 635 N N . GLU A 1 81 ? 14.625 -1.445 -19.312 1 95.25 81 GLU A N 1
ATOM 636 C CA . GLU A 1 81 ? 15.578 -0.426 -19.734 1 95.25 81 GLU A CA 1
ATOM 637 C C . GLU A 1 81 ? 14.961 0.969 -19.672 1 95.25 81 GLU A C 1
ATOM 639 O O . GLU A 1 81 ? 15.68 1.971 -19.688 1 95.25 81 GLU A O 1
ATOM 644 N N . ASP A 1 82 ? 13.594 1.005 -19.594 1 96.75 82 ASP A N 1
ATOM 645 C CA . ASP A 1 82 ? 12.898 2.291 -19.594 1 96.75 82 ASP A CA 1
ATOM 646 C C . ASP A 1 82 ? 12.594 2.754 -18.172 1 96.75 82 ASP A C 1
ATOM 648 O O . ASP A 1 82 ? 11.992 3.814 -17.984 1 96.75 82 ASP A O 1
ATOM 652 N N . TRP A 1 83 ? 12.961 1.977 -17.172 1 97.25 83 TRP A N 1
ATOM 653 C CA . TRP A 1 83 ? 12.82 2.381 -15.781 1 97.25 83 TRP A CA 1
ATOM 654 C C . TRP A 1 83 ? 13.914 3.367 -15.383 1 97.25 83 TRP A C 1
ATOM 656 O O . TRP A 1 83 ? 15 3.371 -15.977 1 97.25 83 TRP A O 1
ATOM 666 N N . ALA A 1 84 ? 13.633 4.215 -14.438 1 98 84 ALA A N 1
ATOM 667 C CA . ALA A 1 84 ? 14.656 5.094 -13.883 1 98 84 ALA A CA 1
ATOM 668 C C . ALA A 1 84 ? 15.828 4.289 -13.336 1 98 84 ALA A C 1
ATOM 670 O O . ALA A 1 84 ? 15.688 3.105 -13.016 1 98 84 ALA A O 1
ATOM 671 N N . LYS A 1 85 ? 16.984 4.883 -13.156 1 97.81 85 LYS A N 1
ATOM 672 C CA . LYS A 1 85 ? 18.234 4.215 -12.805 1 97.81 85 LYS A CA 1
ATOM 673 C C . LYS A 1 85 ? 18.125 3.488 -11.469 1 97.81 85 LYS A C 1
ATOM 675 O O . LYS A 1 85 ? 18.484 2.314 -11.359 1 97.81 85 LYS A O 1
ATOM 680 N N . PHE A 1 86 ? 17.594 4.133 -10.5 1 98 86 PHE A N 1
ATOM 681 C CA . PHE A 1 86 ? 17.578 3.596 -9.141 1 98 86 PHE A CA 1
ATOM 682 C C . PHE A 1 86 ? 16.75 2.312 -9.086 1 98 86 PHE A C 1
ATOM 684 O O . PHE A 1 86 ? 17.281 1.255 -8.719 1 98 86 PHE A O 1
ATOM 691 N N . PRO A 1 87 ? 15.469 2.299 -9.5 1 98.38 87 PRO A N 1
ATOM 692 C CA . PRO A 1 87 ? 14.727 1.035 -9.5 1 98.38 87 PRO A CA 1
ATOM 693 C C . PRO A 1 87 ? 15.32 0.003 -10.453 1 98.38 87 PRO A C 1
ATOM 695 O O . PRO A 1 87 ? 15.297 -1.196 -10.164 1 98.38 87 PRO A O 1
ATOM 698 N N . ARG A 1 88 ? 15.828 0.437 -11.516 1 98 88 ARG A N 1
ATOM 699 C CA . ARG A 1 88 ? 16.422 -0.493 -12.477 1 98 88 ARG A CA 1
ATOM 700 C C . ARG A 1 88 ? 17.594 -1.238 -11.867 1 98 88 ARG A C 1
ATOM 702 O O . ARG A 1 88 ? 17.75 -2.441 -12.086 1 98 88 ARG A O 1
ATOM 709 N N . GLU A 1 89 ? 18.438 -0.56 -11.172 1 98.06 89 GLU A N 1
ATOM 710 C CA . GLU A 1 89 ? 19.594 -1.175 -10.516 1 98.06 89 GLU A CA 1
ATOM 711 C C . GLU A 1 89 ? 19.141 -2.17 -9.445 1 98.06 89 GLU A C 1
ATOM 713 O O . GLU A 1 89 ? 19.766 -3.217 -9.266 1 98.06 89 GLU A O 1
ATOM 718 N N . ASN A 1 90 ? 18.094 -1.851 -8.75 1 98.38 90 ASN A N 1
ATOM 719 C CA . ASN A 1 90 ? 17.547 -2.781 -7.766 1 98.38 90 ASN A CA 1
ATOM 720 C C . ASN A 1 90 ? 17.016 -4.043 -8.43 1 98.38 90 ASN A C 1
ATOM 722 O O . ASN A 1 90 ? 17.203 -5.148 -7.922 1 98.38 90 ASN A O 1
ATOM 726 N N . MET A 1 91 ? 16.344 -3.871 -9.586 1 98.12 91 MET A N 1
ATOM 727 C CA . MET A 1 91 ? 15.852 -5.02 -10.352 1 98.12 91 MET A CA 1
ATOM 728 C C . MET A 1 91 ? 17 -5.926 -10.766 1 98.12 91 MET A C 1
ATOM 730 O O . MET A 1 91 ? 16.891 -7.152 -10.711 1 98.12 91 MET A O 1
ATOM 734 N N . LEU A 1 92 ? 18.078 -5.305 -11.188 1 97.75 92 LEU A N 1
ATOM 735 C CA . LEU A 1 92 ? 19.234 -6.066 -11.617 1 97.75 92 LEU A CA 1
ATOM 736 C C . LEU A 1 92 ? 19.828 -6.867 -10.461 1 97.75 92 LEU A C 1
ATOM 738 O O . LEU A 1 92 ? 20.203 -8.031 -10.625 1 97.75 92 LEU A O 1
ATOM 742 N N . LYS A 1 93 ? 19.953 -6.207 -9.297 1 97.81 93 LYS A N 1
ATOM 743 C CA . LYS A 1 93 ? 20.453 -6.891 -8.109 1 97.81 93 LYS A CA 1
ATOM 744 C C . LYS A 1 93 ? 19.562 -8.086 -7.75 1 97.81 93 LYS A C 1
ATOM 746 O O . LYS A 1 93 ? 20.078 -9.148 -7.398 1 97.81 93 LYS A O 1
ATOM 751 N N . HIS A 1 94 ? 18.281 -7.887 -7.805 1 97.81 94 HIS A N 1
ATOM 752 C CA . HIS A 1 94 ? 17.328 -8.953 -7.527 1 97.81 94 HIS A CA 1
ATOM 753 C C . HIS A 1 94 ? 17.469 -10.094 -8.531 1 97.81 94 HIS A C 1
ATOM 755 O O . HIS A 1 94 ? 17.453 -11.266 -8.156 1 97.81 94 HIS A O 1
ATOM 761 N N . ASN A 1 95 ? 17.547 -9.727 -9.828 1 97.06 95 ASN A N 1
ATOM 762 C CA . ASN A 1 95 ? 17.703 -10.734 -10.875 1 97.06 95 ASN A CA 1
ATOM 763 C C . ASN A 1 95 ? 18.953 -11.586 -10.664 1 97.06 95 ASN A C 1
ATOM 765 O O . ASN A 1 95 ? 18.922 -12.797 -10.844 1 97.06 95 ASN A O 1
ATOM 769 N N . GLU A 1 96 ? 20.016 -10.938 -10.297 1 97.81 96 GLU A N 1
ATOM 770 C CA . GLU A 1 96 ? 21.25 -11.656 -10.023 1 97.81 96 GLU A CA 1
ATOM 771 C C . GLU A 1 96 ? 21.109 -12.562 -8.805 1 97.81 96 GLU A C 1
ATOM 773 O O . GLU A 1 96 ? 21.516 -13.727 -8.836 1 97.81 96 GLU A O 1
ATOM 778 N N . ALA A 1 97 ? 20.531 -12.031 -7.746 1 97.94 97 ALA A N 1
ATOM 779 C CA . ALA A 1 97 ? 20.359 -12.805 -6.516 1 97.94 97 ALA A CA 1
ATOM 780 C C . ALA A 1 97 ? 19.438 -14 -6.746 1 97.94 97 ALA A C 1
ATOM 782 O O . ALA A 1 97 ? 19.719 -15.102 -6.258 1 97.94 97 ALA A O 1
ATOM 783 N N . THR A 1 98 ? 18.391 -13.781 -7.434 1 96.94 98 THR A N 1
ATOM 784 C CA . THR A 1 98 ? 17.438 -14.859 -7.684 1 96.94 98 THR A CA 1
ATOM 785 C C . THR A 1 98 ? 18.031 -15.906 -8.617 1 96.94 98 THR A C 1
ATOM 787 O O . THR A 1 98 ? 17.797 -17.109 -8.453 1 96.94 98 THR A O 1
ATOM 790 N N . ALA A 1 99 ? 18.797 -15.477 -9.633 1 96.81 99 ALA A N 1
ATOM 791 C CA . ALA A 1 99 ? 19.484 -16.406 -10.508 1 96.81 99 ALA A CA 1
ATOM 792 C C . ALA A 1 99 ? 20.422 -17.328 -9.719 1 96.81 99 ALA A C 1
ATOM 794 O O . ALA A 1 99 ? 20.453 -18.531 -9.938 1 96.81 99 ALA A O 1
ATOM 795 N N . HIS A 1 100 ? 21.172 -16.719 -8.828 1 97.62 100 HIS A N 1
ATOM 796 C CA . HIS A 1 100 ? 22.062 -17.5 -7.988 1 97.62 100 HIS A CA 1
ATOM 797 C C . HIS A 1 100 ? 21.297 -18.484 -7.121 1 97.62 100 HIS A C 1
ATOM 799 O O . HIS A 1 100 ? 21.719 -19.641 -6.957 1 97.62 100 HIS A O 1
ATOM 805 N N . PHE A 1 101 ? 20.203 -18.031 -6.551 1 97.69 101 PHE A N 1
ATOM 806 C CA . PHE A 1 101 ? 19.375 -18.891 -5.719 1 97.69 101 PHE A CA 1
ATOM 807 C C . PHE A 1 101 ? 18.891 -20.109 -6.508 1 97.69 101 PHE A C 1
ATOM 809 O O . PHE A 1 101 ? 18.906 -21.234 -6 1 97.69 101 PHE A O 1
ATOM 816 N N . TRP A 1 102 ? 18.516 -19.938 -7.77 1 96.56 102 TRP A N 1
ATOM 817 C CA . TRP A 1 102 ? 17.891 -20.969 -8.594 1 96.56 102 TRP A CA 1
ATOM 818 C C . TRP A 1 102 ? 18.953 -21.938 -9.125 1 96.56 102 TRP A C 1
ATOM 820 O O . TRP A 1 102 ? 18.609 -22.984 -9.711 1 96.56 102 TRP A O 1
ATOM 830 N N . GLU A 1 103 ? 20.25 -21.641 -8.906 1 96.81 103 GLU A N 1
ATOM 831 C CA . GLU A 1 103 ? 21.328 -22.578 -9.227 1 96.81 103 GLU A CA 1
ATOM 832 C C . GLU A 1 103 ? 21.406 -23.703 -8.195 1 96.81 103 GLU A C 1
ATOM 834 O O . GLU A 1 103 ? 22.094 -24.703 -8.406 1 96.81 103 GLU A O 1
ATOM 839 N N . ASN A 1 104 ? 20.703 -23.594 -7.172 1 95.81 104 ASN A N 1
ATOM 840 C CA . ASN A 1 104 ? 20.641 -24.625 -6.152 1 95.81 104 ASN A CA 1
ATOM 841 C C . ASN A 1 104 ? 20.203 -25.969 -6.742 1 95.81 104 ASN A C 1
ATOM 843 O O . ASN A 1 104 ? 19.094 -26.094 -7.266 1 95.81 104 ASN A O 1
ATOM 847 N N . PRO A 1 105 ? 21 -27 -6.598 1 96.19 105 PRO A N 1
ATOM 848 C CA . PRO A 1 105 ? 20.656 -28.297 -7.176 1 96.19 105 PRO A CA 1
ATOM 849 C C . PRO A 1 105 ? 19.344 -28.875 -6.621 1 96.19 105 PRO A C 1
ATOM 851 O O . PRO A 1 105 ? 18.656 -29.641 -7.305 1 96.19 105 PRO A O 1
ATOM 854 N N . GLU A 1 106 ? 19.047 -28.453 -5.438 1 95.12 106 GLU A N 1
ATOM 855 C CA . GLU A 1 106 ? 17.828 -28.953 -4.812 1 95.12 106 GLU A CA 1
ATOM 856 C C . GLU A 1 106 ? 16.578 -28.406 -5.523 1 95.12 106 GLU A C 1
ATOM 858 O O . GLU A 1 106 ? 15.469 -28.891 -5.297 1 95.12 106 GLU A O 1
ATOM 863 N N . LEU A 1 107 ? 16.734 -27.438 -6.395 1 96.44 107 LEU A N 1
ATOM 864 C CA . LEU A 1 107 ? 15.625 -26.828 -7.129 1 96.44 107 LEU A CA 1
ATOM 865 C C . LEU A 1 107 ? 15.648 -27.266 -8.594 1 96.44 107 LEU A C 1
ATOM 867 O O . LEU A 1 107 ? 14.891 -26.75 -9.406 1 96.44 107 LEU A O 1
ATOM 871 N N . SER A 1 108 ? 16.453 -28.25 -8.906 1 94.38 108 SER A N 1
ATOM 872 C CA . SER A 1 108 ? 16.719 -28.625 -10.289 1 94.38 108 SER A CA 1
ATOM 873 C C . SER A 1 108 ? 15.484 -29.203 -10.953 1 94.38 108 SER A C 1
ATOM 875 O O . SER A 1 108 ? 15.383 -29.219 -12.18 1 94.38 108 SER A O 1
ATOM 877 N N . ASP A 1 109 ? 14.516 -29.688 -10.188 1 93.88 109 ASP A N 1
ATOM 878 C CA . ASP A 1 109 ? 13.359 -30.375 -10.75 1 93.88 109 ASP A CA 1
ATOM 879 C C . ASP A 1 109 ? 12.219 -29.406 -11.039 1 93.88 109 ASP A C 1
ATOM 881 O O . ASP A 1 109 ? 11.102 -29.812 -11.359 1 93.88 109 ASP A O 1
ATOM 885 N N . MET A 1 110 ? 12.422 -28.156 -10.891 1 95.31 110 MET A N 1
ATOM 886 C CA . MET A 1 110 ? 11.406 -27.141 -11.156 1 95.31 110 MET A CA 1
ATOM 887 C C . MET A 1 110 ? 12.031 -25.875 -11.727 1 95.31 110 MET A C 1
ATOM 889 O O . MET A 1 110 ? 13.234 -25.656 -11.562 1 95.31 110 MET A O 1
ATOM 893 N N . THR A 1 111 ? 11.195 -25.109 -12.445 1 96 111 THR A N 1
ATOM 894 C CA . THR A 1 111 ? 11.594 -23.797 -12.953 1 96 111 THR A CA 1
ATOM 895 C C . THR A 1 111 ? 10.609 -22.719 -12.508 1 96 111 THR A C 1
ATOM 897 O O . THR A 1 111 ? 9.492 -23.031 -12.102 1 96 111 THR A O 1
ATOM 900 N N . ARG A 1 112 ? 11.133 -21.562 -12.57 1 96.25 112 ARG A N 1
ATOM 901 C CA . ARG A 1 112 ? 10.25 -20.438 -12.305 1 96.25 112 ARG A CA 1
ATOM 902 C C . ARG A 1 112 ? 9.023 -20.484 -13.219 1 96.25 112 ARG A C 1
ATOM 904 O O . ARG A 1 112 ? 7.906 -20.203 -12.773 1 96.25 112 ARG A O 1
ATOM 911 N N . GLN A 1 113 ? 9.188 -20.734 -14.398 1 96.94 113 GLN A N 1
ATOM 912 C CA . GLN A 1 113 ? 8.125 -20.781 -15.398 1 96.94 113 GLN A CA 1
ATOM 913 C C . GLN A 1 113 ? 7.078 -21.844 -15.023 1 96.94 113 GLN A C 1
ATOM 915 O O . GLN A 1 113 ? 5.879 -21.625 -15.219 1 96.94 113 GLN A O 1
ATOM 920 N N . ASP A 1 114 ? 7.535 -22.953 -14.531 1 96.88 114 ASP A N 1
ATOM 921 C CA . ASP A 1 114 ? 6.609 -23.984 -14.078 1 96.88 114 ASP A CA 1
ATOM 922 C C . ASP A 1 114 ? 5.684 -23.469 -12.992 1 96.88 114 ASP A C 1
ATOM 924 O O . ASP A 1 114 ? 4.469 -23.656 -13.055 1 96.88 114 ASP A O 1
ATOM 928 N N . LEU A 1 115 ? 6.273 -22.828 -12.023 1 98.25 115 LEU A N 1
ATOM 929 C CA . LEU A 1 115 ? 5.527 -22.312 -10.891 1 98.25 115 LEU A CA 1
ATOM 930 C C . LEU A 1 115 ? 4.531 -21.25 -11.336 1 98.25 115 LEU A C 1
ATOM 932 O O . LEU A 1 115 ? 3.379 -21.234 -10.898 1 98.25 115 LEU A O 1
ATOM 936 N N . GLN A 1 116 ? 4.941 -20.344 -12.234 1 98.56 116 GLN A N 1
ATOM 937 C CA . GLN A 1 116 ? 4.09 -19.297 -12.773 1 98.56 116 GLN A CA 1
ATOM 938 C C . GLN A 1 116 ? 2.932 -19.875 -13.57 1 98.56 116 GLN A C 1
ATOM 940 O O . GLN A 1 116 ? 1.787 -19.438 -13.43 1 98.56 116 GLN A O 1
ATOM 945 N N . THR A 1 117 ? 3.211 -20.875 -14.383 1 98.62 117 THR A N 1
ATOM 946 C CA . THR A 1 117 ? 2.189 -21.484 -15.227 1 98.62 117 THR A CA 1
ATOM 947 C C . THR A 1 117 ? 1.086 -22.109 -14.375 1 98.62 117 THR A C 1
ATOM 949 O O . THR A 1 117 ? -0.088 -22.078 -14.75 1 98.62 117 THR A O 1
ATOM 952 N N . ARG A 1 118 ? 1.479 -22.625 -13.273 1 98.25 118 ARG A N 1
ATOM 953 C CA . ARG A 1 118 ? 0.528 -23.312 -12.406 1 98.25 118 ARG A CA 1
ATOM 954 C C . ARG A 1 118 ? -0.064 -22.344 -11.383 1 98.25 118 ARG A C 1
ATOM 956 O O . ARG A 1 118 ? -0.843 -22.75 -10.516 1 98.25 118 ARG A O 1
ATOM 963 N N . LEU A 1 119 ? 0.278 -21.078 -11.469 1 98.88 119 LEU A N 1
ATOM 964 C CA . LEU A 1 119 ? -0.134 -20.031 -10.539 1 98.88 119 LEU A CA 1
ATOM 965 C C . LEU A 1 119 ? 0.19 -20.422 -9.102 1 98.88 119 LEU A C 1
ATOM 967 O O . LEU A 1 119 ? -0.676 -20.344 -8.227 1 98.88 119 LEU A O 1
ATOM 971 N N . TYR A 1 120 ? 1.407 -20.984 -8.938 1 98.81 120 TYR A N 1
ATOM 972 C CA . TYR A 1 120 ? 2.09 -21.219 -7.672 1 98.81 120 TYR A CA 1
ATOM 973 C C . TYR A 1 120 ? 1.355 -22.266 -6.844 1 98.81 120 TYR A C 1
ATOM 975 O O . TYR A 1 120 ? 1.538 -22.344 -5.629 1 98.81 120 TYR A O 1
ATOM 983 N N . ASP A 1 121 ? 0.397 -23.016 -7.438 1 98.69 121 ASP A N 1
ATOM 984 C CA . ASP A 1 121 ? -0.417 -24.031 -6.781 1 98.69 121 ASP A CA 1
ATOM 985 C C . ASP A 1 121 ? -1.212 -23.438 -5.625 1 98.69 121 ASP A C 1
ATOM 987 O O . ASP A 1 121 ? -1.423 -24.109 -4.605 1 98.69 121 ASP A O 1
ATOM 991 N N . ALA A 1 122 ? -1.604 -22.219 -5.758 1 98.88 122 ALA A N 1
ATOM 992 C CA . ALA A 1 122 ? -2.346 -21.516 -4.711 1 98.88 122 ALA A CA 1
ATOM 993 C C . ALA A 1 122 ? -3.738 -22.109 -4.531 1 98.88 122 ALA A C 1
ATOM 995 O O . ALA A 1 122 ? -4.434 -22.391 -5.512 1 98.88 122 ALA A O 1
ATOM 996 N N . PRO A 1 123 ? -4.207 -22.281 -3.297 1 98.88 123 PRO A N 1
ATOM 997 C CA . PRO A 1 123 ? -5.578 -22.734 -3.078 1 98.88 123 PRO A CA 1
ATOM 998 C C . PRO A 1 123 ? -6.602 -21.609 -3.156 1 98.88 123 PRO A C 1
ATOM 1000 O O . PRO A 1 123 ? -7.809 -21.859 -3.201 1 98.88 123 PRO A O 1
ATOM 1003 N N . ALA A 1 124 ? -6.184 -20.359 -3.117 1 98.94 124 ALA A N 1
ATOM 1004 C CA . ALA A 1 124 ? -7.02 -19.172 -3.27 1 98.94 124 ALA A CA 1
ATOM 1005 C C . ALA A 1 124 ? -6.25 -18.047 -3.951 1 98.94 124 ALA A C 1
ATOM 1007 O O . ALA A 1 124 ? -5.055 -17.859 -3.711 1 98.94 124 ALA A O 1
ATOM 1008 N N . ILE A 1 125 ? -6.918 -17.328 -4.824 1 98.94 125 ILE A N 1
ATOM 1009 C CA . ILE A 1 125 ? -6.324 -16.156 -5.438 1 98.94 125 ILE A CA 1
ATOM 1010 C C . ILE A 1 125 ? -7.266 -14.961 -5.277 1 98.94 125 ILE A C 1
ATOM 1012 O O . ILE A 1 125 ? -8.461 -15.055 -5.57 1 98.94 125 ILE A O 1
ATOM 1016 N N . CYS A 1 126 ? -6.723 -13.883 -4.758 1 98.94 126 CYS A N 1
ATOM 1017 C CA . CYS A 1 126 ? -7.422 -12.602 -4.641 1 98.94 126 CYS A CA 1
ATOM 1018 C C . CYS A 1 126 ? -7.109 -11.703 -5.828 1 98.94 126 CYS A C 1
ATOM 1020 O O . CYS A 1 126 ? -5.945 -11.391 -6.09 1 98.94 126 CYS A O 1
ATOM 1022 N N . TYR A 1 127 ? -8.125 -11.328 -6.535 1 98.94 127 TYR A N 1
ATOM 1023 C CA . TYR A 1 127 ? -8.016 -10.336 -7.598 1 98.94 127 TYR A CA 1
ATOM 1024 C C . TYR A 1 127 ? -8.516 -8.977 -7.125 1 98.94 127 TYR A C 1
ATOM 1026 O O . TYR A 1 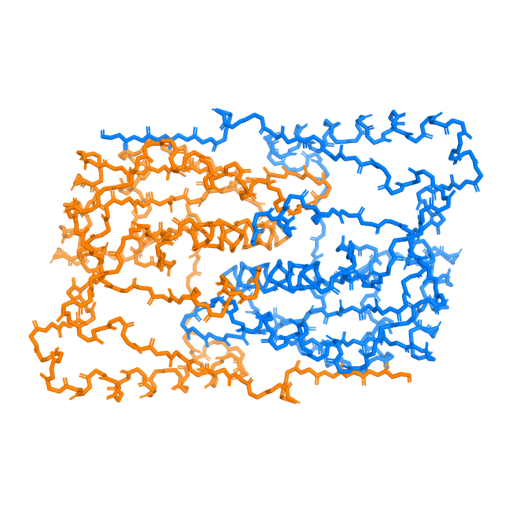127 ? -9.672 -8.836 -6.727 1 98.94 127 TYR A O 1
ATOM 1034 N N . LEU A 1 128 ? -7.641 -8.016 -7.137 1 99 128 LEU A N 1
ATOM 1035 C CA . LEU A 1 128 ? -7.98 -6.652 -6.746 1 99 128 LEU A CA 1
ATOM 1036 C C . LEU A 1 128 ? -8.305 -5.801 -7.969 1 99 128 LEU A C 1
ATOM 1038 O O . LEU A 1 128 ? -7.531 -5.762 -8.93 1 99 128 LEU A O 1
ATOM 1042 N N . THR A 1 129 ? -9.422 -5.117 -7.949 1 98.94 129 THR A N 1
ATOM 1043 C CA . THR A 1 129 ? -9.82 -4.27 -9.062 1 98.94 129 THR A CA 1
ATOM 1044 C C . THR A 1 129 ? -10.094 -2.844 -8.594 1 98.94 129 THR A C 1
ATOM 1046 O O . THR A 1 129 ? -10.312 -2.609 -7.402 1 98.94 129 THR A O 1
ATOM 1049 N N . ILE A 1 130 ? -10.008 -1.913 -9.453 1 98.81 130 ILE A N 1
ATOM 1050 C CA . ILE A 1 130 ? -10.414 -0.521 -9.305 1 98.81 130 ILE A CA 1
ATOM 1051 C C . ILE A 1 130 ? -11.062 -0.034 -10.594 1 98.81 130 ILE A C 1
ATOM 1053 O O . ILE A 1 130 ? -10.891 -0.647 -11.648 1 98.81 130 ILE A O 1
ATOM 1057 N N . PRO A 1 131 ? -11.719 1.062 -10.578 1 98.69 131 PRO A N 1
ATOM 1058 C CA . PRO A 1 131 ? -12.336 1.574 -11.805 1 98.69 131 PRO A CA 1
ATOM 1059 C C . PRO A 1 131 ? -11.305 1.899 -12.883 1 98.69 131 PRO A C 1
ATOM 1061 O O . PRO A 1 131 ? -10.195 2.34 -12.57 1 98.69 131 PRO A O 1
ATOM 1064 N N . LYS A 1 132 ? -11.539 1.714 -14.258 1 96 132 LYS A N 1
ATOM 1065 C CA . LYS A 1 132 ? -10.656 1.964 -15.398 1 96 132 LYS A CA 1
ATOM 1066 C C . LYS A 1 132 ? -10.18 3.414 -15.414 1 96 132 LYS A C 1
ATOM 1068 O O . LYS A 1 132 ? -9.078 3.707 -15.891 1 96 132 LYS A O 1
ATOM 1073 N N . ASP A 1 133 ? -10.797 4.402 -14.773 1 88.12 133 ASP A N 1
ATOM 1074 C CA . ASP A 1 133 ? -10.422 5.812 -14.836 1 88.12 133 ASP A CA 1
ATOM 1075 C C . ASP A 1 133 ? -9.867 6.285 -13.492 1 88.12 133 ASP A C 1
ATOM 1077 O O . ASP A 1 133 ? -9.859 7.484 -13.203 1 88.12 133 ASP A O 1
ATOM 1081 N N . SER A 1 134 ? -9.383 5.234 -12.844 1 97.31 134 SER A N 1
ATOM 1082 C CA . SER A 1 134 ? -8.766 5.609 -11.57 1 97.31 134 SER A CA 1
ATOM 1083 C C . SER A 1 134 ? -7.465 6.371 -11.797 1 97.31 134 SER A C 1
ATOM 1085 O O . SER A 1 134 ? -6.762 6.129 -12.773 1 97.31 134 SER A O 1
ATOM 1087 N N . ASN A 1 135 ? -7.18 7.309 -10.945 1 97.19 135 ASN A N 1
ATOM 1088 C CA . ASN A 1 135 ? -5.965 8.117 -11.023 1 97.19 135 ASN A CA 1
ATOM 1089 C C . ASN A 1 135 ? -4.848 7.531 -10.156 1 97.19 135 ASN A C 1
ATOM 1091 O O . ASN A 1 135 ? -5.008 6.465 -9.57 1 97.19 135 ASN A O 1
ATOM 1095 N N . GLN A 1 136 ? -3.697 8.203 -10.07 1 97.62 136 GLN A N 1
ATOM 1096 C CA . GLN A 1 136 ? -2.516 7.734 -9.352 1 97.62 136 GLN A CA 1
ATOM 1097 C C . GLN A 1 136 ? -2.801 7.57 -7.863 1 97.62 136 GLN A C 1
ATOM 1099 O O . GLN A 1 136 ? -2.248 6.68 -7.215 1 97.62 136 GLN A O 1
ATOM 1104 N N . TRP A 1 137 ? -3.598 8.461 -7.328 1 98.38 137 TRP A N 1
ATOM 1105 C CA . TRP A 1 137 ? -3.939 8.383 -5.91 1 98.38 137 TRP A CA 1
ATOM 1106 C C . TRP A 1 137 ? -4.676 7.082 -5.602 1 98.38 137 TRP A C 1
ATOM 1108 O O . TRP A 1 137 ? -4.426 6.445 -4.574 1 98.38 137 TRP A O 1
ATOM 1118 N N . SER A 1 138 ? -5.551 6.672 -6.512 1 98.75 138 SER A N 1
ATOM 1119 C CA . SER A 1 138 ? -6.266 5.406 -6.355 1 98.75 138 SER A CA 1
ATOM 1120 C C . SER A 1 138 ? -5.316 4.219 -6.477 1 98.75 138 SER A C 1
ATOM 1122 O O . SER A 1 138 ? -5.488 3.207 -5.797 1 98.75 138 SER A O 1
ATOM 1124 N N . ASP A 1 139 ? -4.332 4.309 -7.406 1 98.81 139 ASP A N 1
ATOM 1125 C CA . ASP A 1 139 ? -3.324 3.26 -7.52 1 98.81 139 ASP A CA 1
ATOM 1126 C C . ASP A 1 139 ? -2.561 3.086 -6.207 1 98.81 139 ASP A C 1
ATOM 1128 O O . ASP A 1 139 ? -2.354 1.962 -5.75 1 98.81 139 ASP A O 1
ATOM 1132 N N . TYR A 1 140 ? -2.152 4.203 -5.602 1 98.88 140 TYR A N 1
ATOM 1133 C CA . TYR A 1 140 ? -1.492 4.227 -4.301 1 98.88 140 TYR A CA 1
ATOM 1134 C C . TYR A 1 140 ? -2.371 3.59 -3.232 1 98.88 140 TYR A C 1
ATOM 1136 O O . TYR A 1 140 ? -1.904 2.762 -2.447 1 98.88 140 TYR A O 1
ATOM 1144 N N . ASP A 1 141 ? -3.666 3.965 -3.207 1 98.94 141 ASP A N 1
ATOM 1145 C CA . ASP A 1 141 ? -4.613 3.428 -2.234 1 98.94 141 ASP A CA 1
ATOM 1146 C C . ASP A 1 141 ? -4.746 1.914 -2.375 1 98.94 141 ASP A C 1
ATOM 1148 O O . ASP A 1 141 ? -4.844 1.198 -1.375 1 98.94 141 ASP A O 1
ATOM 1152 N N . LEU A 1 142 ? -4.77 1.445 -3.615 1 98.94 142 LEU A N 1
ATOM 1153 C CA . LEU A 1 142 ? -4.883 0.012 -3.859 1 98.94 142 LEU A CA 1
ATOM 1154 C C . LEU A 1 142 ? -3.666 -0.73 -3.32 1 98.94 142 LEU A C 1
ATOM 1156 O O . LEU A 1 142 ? -3.791 -1.839 -2.795 1 98.94 142 LEU A O 1
ATOM 1160 N N . GLY A 1 143 ? -2.479 -0.136 -3.518 1 98.94 143 GLY A N 1
ATOM 1161 C CA . GLY A 1 143 ? -1.276 -0.714 -2.938 1 98.94 143 GLY A CA 1
ATOM 1162 C C . GLY A 1 143 ? -1.342 -0.834 -1.427 1 98.94 143 GLY A C 1
ATOM 1163 O O . GLY A 1 143 ? -0.945 -1.856 -0.863 1 98.94 143 GLY A O 1
ATOM 1164 N N . ALA A 1 144 ? -1.831 0.219 -0.783 1 98.94 144 ALA A N 1
ATOM 1165 C CA . ALA A 1 144 ? -2.014 0.197 0.666 1 98.94 144 ALA A CA 1
ATOM 1166 C C . ALA A 1 144 ? -2.967 -0.919 1.082 1 98.94 144 ALA A C 1
ATOM 1168 O O . ALA A 1 144 ? -2.697 -1.652 2.037 1 98.94 144 ALA A O 1
ATOM 1169 N N . PHE A 1 145 ? -4.047 -1.052 0.318 1 98.94 145 PHE A N 1
ATOM 1170 C CA . PHE A 1 145 ? -5.031 -2.1 0.558 1 98.94 145 PHE A CA 1
ATOM 1171 C C . PHE A 1 145 ? -4.41 -3.479 0.389 1 98.94 145 PHE A C 1
ATOM 1173 O O . PHE A 1 145 ? -4.535 -4.336 1.267 1 98.94 145 PHE A O 1
ATOM 1180 N N . GLY A 1 146 ? -3.732 -3.697 -0.719 1 98.94 146 GLY A N 1
ATOM 1181 C CA . GLY A 1 146 ? -3.102 -4.977 -0.993 1 98.94 146 GLY A CA 1
ATOM 1182 C C . GLY A 1 146 ? -2.092 -5.383 0.063 1 98.94 146 GLY A C 1
ATOM 1183 O O . GLY A 1 146 ? -2.045 -6.547 0.472 1 98.94 146 GLY A O 1
ATOM 1184 N N . GLN A 1 147 ? -1.286 -4.426 0.469 1 98.88 147 GLN A N 1
ATOM 1185 C CA . GLN A 1 147 ? -0.292 -4.719 1.497 1 98.88 147 GLN A CA 1
ATOM 1186 C C . GLN A 1 147 ? -0.958 -5.035 2.832 1 98.88 147 GLN A C 1
ATOM 1188 O O . GLN A 1 147 ? -0.517 -5.93 3.555 1 98.88 147 GLN A O 1
ATOM 1193 N N . THR A 1 148 ? -2.008 -4.305 3.188 1 98.81 148 THR A N 1
ATOM 1194 C CA . THR A 1 148 ? -2.746 -4.613 4.406 1 98.81 148 THR A CA 1
ATOM 1195 C C . THR A 1 148 ? -3.336 -6.02 4.344 1 98.81 148 THR A C 1
ATOM 1197 O O . THR A 1 148 ? -3.299 -6.758 5.332 1 98.81 148 THR A O 1
ATOM 1200 N N . LEU A 1 149 ? -3.838 -6.375 3.18 1 98.94 149 LEU A N 1
ATOM 1201 C CA . LEU A 1 149 ? -4.375 -7.715 2.957 1 98.94 149 LEU A CA 1
ATOM 1202 C C . LEU A 1 149 ? -3.318 -8.781 3.223 1 98.94 149 LEU A C 1
ATOM 1204 O O . LEU A 1 149 ? -3.568 -9.742 3.949 1 98.94 149 LEU A O 1
ATOM 1208 N N . MET A 1 150 ? -2.129 -8.594 2.713 1 98.88 150 MET A N 1
ATOM 1209 C CA . MET A 1 150 ? -1.06 -9.578 2.846 1 98.88 150 MET A CA 1
ATOM 1210 C C . MET A 1 150 ? -0.556 -9.648 4.285 1 98.88 150 MET A C 1
ATOM 1212 O O . MET A 1 150 ? -0.261 -10.727 4.793 1 98.88 150 MET A O 1
ATOM 1216 N N . LEU A 1 151 ? -0.485 -8.516 4.934 1 98.75 151 LEU A N 1
ATOM 1217 C CA . LEU A 1 151 ? -0.035 -8.508 6.32 1 98.75 151 LEU A CA 1
ATOM 1218 C C . LEU A 1 151 ? -1.089 -9.125 7.238 1 98.75 151 LEU A C 1
ATOM 1220 O O . LEU A 1 151 ? -0.752 -9.82 8.195 1 98.75 151 LEU A O 1
ATOM 1224 N N . ALA A 1 152 ? -2.373 -8.812 6.977 1 98.56 152 ALA A N 1
ATOM 1225 C CA . ALA A 1 152 ? -3.451 -9.461 7.715 1 98.56 152 ALA A CA 1
ATOM 1226 C C . ALA A 1 152 ? -3.395 -10.984 7.551 1 98.56 152 ALA A C 1
ATOM 1228 O O . ALA A 1 152 ? -3.502 -11.719 8.531 1 98.56 152 ALA A O 1
ATOM 1229 N N . ALA A 1 153 ? -3.232 -11.445 6.32 1 98.75 153 ALA A N 1
ATOM 1230 C CA . ALA A 1 153 ? -3.105 -12.875 6.055 1 98.75 153 ALA A CA 1
ATOM 1231 C C . ALA A 1 153 ? -1.948 -13.477 6.848 1 98.75 153 ALA A C 1
ATOM 1233 O O . ALA A 1 153 ? -2.113 -14.5 7.516 1 98.75 153 ALA A O 1
ATOM 1234 N N . ARG A 1 154 ? -0.821 -12.805 6.816 1 98.44 154 ARG A N 1
ATOM 1235 C CA . ARG A 1 154 ? 0.356 -13.312 7.516 1 98.44 154 ARG A CA 1
ATOM 1236 C C . ARG A 1 154 ? 0.099 -13.414 9.016 1 98.44 154 ARG A C 1
ATOM 1238 O O . ARG A 1 154 ? 0.532 -14.375 9.656 1 98.44 154 ARG A O 1
ATOM 1245 N N . GLY A 1 155 ? -0.607 -12.398 9.508 1 97.56 155 GLY A N 1
ATOM 1246 C CA . GLY A 1 155 ? -0.973 -12.43 10.922 1 97.56 155 GLY A CA 1
ATOM 1247 C C . GLY A 1 155 ? -1.838 -13.617 11.289 1 97.56 155 GLY A C 1
ATOM 1248 O O . GLY A 1 155 ? -1.884 -14.023 12.453 1 97.56 155 GLY A O 1
ATOM 1249 N N . MET A 1 156 ? -2.48 -14.211 10.359 1 97.62 156 MET A N 1
ATOM 1250 C CA . MET A 1 156 ? -3.361 -15.359 10.57 1 97.62 156 MET A CA 1
ATOM 1251 C C . MET A 1 156 ? -2.666 -16.656 10.18 1 97.62 156 MET A C 1
ATOM 1253 O O . MET A 1 156 ? -3.303 -17.719 10.117 1 97.62 156 MET A O 1
ATOM 1257 N N . GLY A 1 157 ? -1.4 -16.531 9.859 1 97.62 157 GLY A N 1
ATOM 1258 C CA . GLY A 1 157 ? -0.611 -17.703 9.508 1 97.62 157 GLY A CA 1
ATOM 1259 C C . GLY A 1 157 ? -0.747 -18.094 8.047 1 97.62 157 GLY A C 1
ATOM 1260 O O . GLY A 1 157 ? -0.349 -19.203 7.66 1 97.62 157 GLY A O 1
ATOM 1261 N N . ILE A 1 158 ? -1.356 -17.281 7.223 1 98.62 158 ILE A N 1
ATOM 1262 C CA . ILE A 1 158 ? -1.577 -17.531 5.805 1 98.62 158 ILE A CA 1
ATOM 1263 C C . ILE A 1 158 ? -0.545 -16.766 4.977 1 98.62 158 ILE A C 1
ATOM 1265 O O . ILE A 1 158 ? -0.295 -15.586 5.219 1 98.62 158 ILE A O 1
ATOM 1269 N N . ASP A 1 159 ? 0.125 -17.406 4.004 1 98.75 159 ASP A N 1
ATOM 1270 C CA . ASP A 1 159 ? 1.167 -16.828 3.166 1 98.75 159 ASP A CA 1
ATOM 1271 C C . ASP A 1 159 ? 0.574 -16.219 1.896 1 98.75 159 ASP A C 1
ATOM 1273 O O . ASP A 1 159 ? -0.599 -16.438 1.586 1 98.75 159 ASP A O 1
ATOM 1277 N N . SER A 1 160 ? 1.397 -15.461 1.196 1 98.94 160 SER A N 1
ATOM 1278 C CA . SER A 1 160 ? 0.876 -14.75 0.03 1 98.94 160 SER A CA 1
ATOM 1279 C C . SER A 1 160 ? 1.945 -14.602 -1.047 1 98.94 160 SER A C 1
ATOM 1281 O O . SER A 1 160 ? 3.139 -14.742 -0.77 1 98.94 160 SER A O 1
ATOM 1283 N N . MET A 1 161 ? 1.522 -14.359 -2.277 1 98.81 161 MET A N 1
ATOM 1284 C CA . MET A 1 161 ? 2.336 -14.039 -3.447 1 98.81 161 MET A CA 1
ATOM 1285 C C . MET A 1 161 ? 1.603 -13.078 -4.375 1 98.81 161 MET A C 1
ATOM 1287 O O . MET A 1 161 ? 0.783 -13.5 -5.191 1 98.81 161 MET A O 1
ATOM 1291 N N . PRO A 1 162 ? 1.925 -11.766 -4.242 1 98.88 162 PRO A N 1
ATOM 1292 C CA . PRO A 1 162 ? 1.488 -10.883 -5.324 1 98.88 162 PRO A CA 1
ATOM 1293 C C . PRO A 1 162 ? 2.271 -11.102 -6.617 1 98.88 162 PRO A C 1
ATOM 1295 O O . PRO A 1 162 ? 3.504 -11.148 -6.598 1 98.88 162 PRO A O 1
ATOM 1298 N N . ALA A 1 163 ? 1.545 -11.242 -7.754 1 98.75 163 ALA A N 1
ATOM 1299 C CA . ALA A 1 163 ? 2.289 -11.594 -8.961 1 98.75 163 ALA A CA 1
ATOM 1300 C C . ALA A 1 163 ? 1.606 -11.039 -10.203 1 98.75 163 ALA A C 1
ATOM 1302 O O . ALA A 1 163 ? 0.385 -11.133 -10.344 1 98.75 163 ALA A O 1
ATOM 1303 N N . TYR A 1 164 ? 2.42 -10.5 -11.102 1 98.38 164 TYR A N 1
ATOM 1304 C CA . TYR A 1 164 ? 1.985 -10.086 -12.43 1 98.38 164 TYR A CA 1
ATOM 1305 C C . TYR A 1 164 ? 1.344 -11.242 -13.18 1 98.38 164 TYR A C 1
ATOM 1307 O O . TYR A 1 164 ? 0.343 -11.062 -13.875 1 98.38 164 TYR A O 1
ATOM 1315 N N . GLU A 1 165 ? 1.902 -12.422 -13.016 1 98.69 165 GLU A N 1
ATOM 1316 C CA . GLU A 1 165 ? 1.442 -13.609 -13.734 1 98.69 165 GLU A CA 1
ATOM 1317 C C . GLU A 1 165 ? -0.052 -13.836 -13.523 1 98.69 165 GLU A C 1
ATOM 1319 O O . GLU A 1 165 ? -0.743 -14.328 -14.414 1 98.69 165 GLU A O 1
ATOM 1324 N N . ILE A 1 166 ? -0.52 -13.492 -12.406 1 98.88 166 ILE A N 1
ATOM 1325 C CA . ILE A 1 166 ? -1.896 -13.75 -11.992 1 98.88 166 ILE A CA 1
ATOM 1326 C C . ILE A 1 166 ? -2.844 -12.828 -12.758 1 98.88 166 ILE A C 1
ATOM 1328 O O . ILE A 1 166 ? -4.008 -13.172 -12.984 1 98.88 166 ILE A O 1
ATOM 1332 N N . VAL A 1 167 ? -2.363 -11.695 -13.242 1 98.88 167 VAL A N 1
ATOM 1333 C CA . VAL A 1 167 ? -3.221 -10.742 -13.945 1 98.88 167 VAL A CA 1
ATOM 1334 C C . VAL A 1 167 ? -2.744 -10.578 -15.383 1 98.88 167 VAL A C 1
ATOM 1336 O O . VAL A 1 167 ? -3.105 -9.609 -16.062 1 98.88 167 VAL A O 1
ATOM 1339 N N . LYS A 1 168 ? -1.975 -11.508 -15.852 1 98.62 168 LYS A N 1
ATOM 1340 C CA . LYS A 1 168 ? -1.354 -11.508 -17.172 1 98.62 168 LYS A CA 1
ATOM 1341 C C . LYS A 1 168 ? -2.406 -11.602 -18.281 1 98.62 168 LYS A C 1
ATOM 1343 O O . LYS A 1 168 ? -2.229 -11.055 -19.359 1 98.62 168 LYS A O 1
ATOM 1348 N N . PHE A 1 169 ? -3.473 -12.305 -18.078 1 98.75 169 PHE A N 1
ATOM 1349 C CA . PHE A 1 169 ? -4.59 -12.516 -19 1 98.75 169 PHE A CA 1
ATOM 1350 C C . PHE A 1 169 ? -5.906 -12.094 -18.344 1 98.75 169 PHE A C 1
ATOM 1352 O O . PHE A 1 169 ? -6.766 -12.938 -18.078 1 98.75 169 PHE A O 1
ATOM 1359 N N . PRO A 1 170 ? -6.141 -10.773 -18.234 1 98.69 170 PRO A N 1
ATOM 1360 C CA . PRO A 1 170 ? -7.293 -10.312 -17.453 1 98.69 170 PRO A CA 1
ATOM 1361 C C . PRO A 1 170 ? -8.625 -10.719 -18.078 1 98.69 170 PRO A C 1
ATOM 1363 O O . PRO A 1 170 ? -9.602 -10.953 -17.375 1 98.69 170 PRO A O 1
ATOM 1366 N N . GLU A 1 171 ? -8.664 -10.82 -19.344 1 98.06 171 GLU A N 1
ATOM 1367 C CA . GLU A 1 171 ? -9.922 -11.172 -20 1 98.06 171 GLU A CA 1
ATOM 1368 C C . GLU A 1 171 ? -10.414 -12.539 -19.547 1 98.06 171 GLU A C 1
ATOM 1370 O O . GLU A 1 171 ? -11.609 -12.734 -19.344 1 98.06 171 GLU A O 1
ATOM 1375 N N . SER A 1 172 ? -9.531 -13.523 -19.5 1 98.5 172 SER A N 1
ATOM 1376 C CA . SER A 1 172 ? -9.883 -14.859 -19.031 1 98.5 172 SER A CA 1
ATOM 1377 C C . SER A 1 172 ? -10.469 -14.82 -17.625 1 98.5 172 SER A C 1
ATOM 1379 O O . SER A 1 172 ? -11.492 -15.445 -17.344 1 98.5 172 SER A O 1
ATOM 1381 N N . VAL A 1 173 ? -9.828 -14.094 -16.75 1 98.88 173 VAL A N 1
ATOM 1382 C CA . VAL A 1 173 ? -10.242 -14.008 -15.352 1 98.88 173 VAL A CA 1
ATOM 1383 C C . VAL A 1 173 ? -11.578 -13.281 -15.25 1 98.88 173 VAL A C 1
ATOM 1385 O O . VAL A 1 173 ? -12.484 -13.727 -14.539 1 98.88 173 VAL A O 1
ATOM 1388 N N . LYS A 1 174 ? -11.695 -12.156 -15.961 1 98.81 174 LYS A N 1
ATOM 1389 C CA . LYS A 1 174 ? -12.922 -11.359 -15.914 1 98.81 174 LYS A CA 1
ATOM 1390 C C . LYS A 1 174 ? -14.125 -12.172 -16.375 1 98.81 174 LYS A C 1
ATOM 1392 O O . LYS A 1 174 ? -15.203 -12.102 -15.789 1 98.81 174 LYS A O 1
ATOM 1397 N N . GLN A 1 175 ? -13.898 -12.922 -17.422 1 98.75 175 GLN A N 1
ATOM 1398 C CA . GLN A 1 175 ? -14.977 -13.758 -17.938 1 98.75 175 GLN A CA 1
ATOM 1399 C C . GLN A 1 175 ? -15.414 -14.797 -16.906 1 98.75 175 GLN A C 1
ATOM 1401 O O . GLN A 1 175 ? -16.609 -14.953 -16.641 1 98.75 175 GLN A O 1
ATOM 1406 N N . ILE A 1 176 ? -14.477 -15.469 -16.25 1 98.88 176 ILE A N 1
ATOM 1407 C CA . ILE A 1 176 ? -14.781 -16.562 -15.344 1 98.88 176 ILE A CA 1
ATOM 1408 C C . ILE A 1 176 ? -15.359 -16 -14.047 1 98.88 176 ILE A C 1
ATOM 1410 O O . ILE A 1 176 ? -16.281 -16.594 -13.469 1 98.88 176 ILE A O 1
ATOM 1414 N N . MET A 1 177 ? -14.883 -14.875 -13.633 1 98.88 177 MET A N 1
ATOM 1415 C CA . MET A 1 177 ? -15.273 -14.305 -12.352 1 98.88 177 MET A CA 1
ATOM 1416 C C . MET A 1 177 ? -16.438 -13.328 -12.516 1 98.88 177 MET A C 1
ATOM 1418 O O . MET A 1 177 ? -16.969 -12.828 -11.531 1 98.88 177 MET A O 1
ATOM 1422 N N . ASN A 1 178 ? -16.812 -13.008 -13.719 1 98.5 178 ASN A N 1
ATOM 1423 C CA . ASN A 1 178 ? -17.844 -12.023 -14.016 1 98.5 178 ASN A CA 1
ATOM 1424 C C . ASN A 1 178 ? -17.484 -10.648 -13.477 1 98.5 178 ASN A C 1
ATOM 142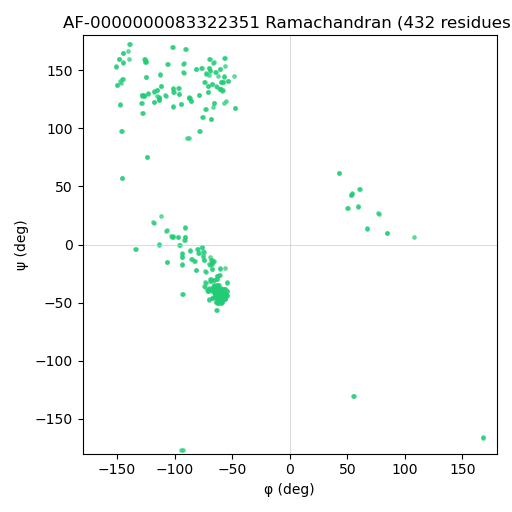6 O O . ASN A 1 178 ? -18.281 -10.023 -12.766 1 98.5 178 ASN A O 1
ATOM 1430 N N . ILE A 1 179 ? -16.297 -10.234 -13.742 1 98.81 179 ILE A N 1
ATOM 1431 C CA . ILE A 1 179 ? -15.844 -8.891 -13.414 1 98.81 179 ILE A CA 1
ATOM 1432 C C . ILE A 1 179 ? -16.188 -7.93 -14.547 1 98.81 179 ILE A C 1
ATOM 1434 O O . ILE A 1 179 ? -15.867 -8.188 -15.711 1 98.81 179 ILE A O 1
ATOM 1438 N N . PRO A 1 180 ? -16.859 -6.859 -14.234 1 98.25 180 PRO A N 1
ATOM 1439 C CA . PRO A 1 180 ? -17.281 -5.957 -15.305 1 98.25 180 PRO A CA 1
ATOM 1440 C C . PRO A 1 180 ? -16.109 -5.277 -16 1 98.25 180 PRO A C 1
ATOM 1442 O O . PRO A 1 180 ? -15.07 -5.043 -15.391 1 98.25 180 PRO A O 1
ATOM 1445 N N . ASP A 1 181 ? -16.328 -4.84 -17.25 1 96.69 181 ASP A N 1
ATOM 1446 C CA . ASP A 1 181 ? -15.297 -4.195 -18.078 1 96.69 181 ASP A CA 1
ATOM 1447 C C . ASP A 1 181 ? -14.945 -2.814 -17.531 1 96.69 181 ASP A C 1
ATOM 1449 O O . ASP A 1 181 ? -13.898 -2.262 -17.844 1 96.69 181 ASP A O 1
ATOM 1453 N N . SER A 1 182 ? -15.773 -2.27 -16.703 1 98.19 182 SER A N 1
ATOM 1454 C CA . SER A 1 182 ? -15.562 -0.945 -16.125 1 98.19 182 SER A CA 1
ATOM 1455 C C . SER A 1 182 ? -14.484 -0.974 -15.047 1 98.19 182 SER A C 1
ATOM 1457 O O . SER A 1 182 ? -14.047 0.076 -14.57 1 98.19 182 SER A O 1
ATOM 1459 N N . GLU A 1 183 ? -14.008 -2.186 -14.711 1 98.62 183 GLU A N 1
ATOM 1460 C CA . GLU A 1 183 ? -12.969 -2.334 -13.695 1 98.62 183 GLU A CA 1
ATOM 1461 C C . GLU A 1 183 ? -11.656 -2.807 -14.312 1 98.62 183 GLU A C 1
ATOM 1463 O O . GLU A 1 183 ? -11.656 -3.674 -15.195 1 98.62 183 GLU A O 1
ATOM 1468 N N . TRP A 1 184 ? -10.586 -2.174 -13.859 1 98.75 184 TRP A N 1
ATOM 1469 C CA . TRP A 1 184 ? -9.266 -2.729 -14.125 1 98.75 184 TRP A CA 1
ATOM 1470 C C . TRP A 1 184 ? -8.953 -3.877 -13.164 1 98.75 184 TRP A C 1
ATOM 1472 O O . TRP A 1 184 ? -9.188 -3.766 -11.961 1 98.75 184 TRP A O 1
ATOM 1482 N N . LEU A 1 185 ? -8.547 -5 -13.742 1 98.81 185 LEU A N 1
ATOM 1483 C CA . LEU A 1 185 ? -7.922 -6.043 -12.938 1 98.81 185 LEU A CA 1
ATOM 1484 C C . LEU A 1 185 ? -6.469 -5.691 -12.625 1 98.81 185 LEU A C 1
ATOM 1486 O O . LEU A 1 185 ? -5.57 -5.996 -13.414 1 98.81 185 LEU A O 1
ATOM 1490 N N . ALA A 1 186 ? -6.254 -5.156 -11.477 1 98.75 186 ALA A N 1
ATOM 1491 C CA . ALA A 1 186 ? -5.035 -4.398 -11.219 1 98.75 186 ALA A CA 1
ATOM 1492 C C . ALA A 1 186 ? -3.955 -5.285 -10.609 1 98.75 186 ALA A C 1
ATOM 1494 O O . ALA A 1 186 ? -2.783 -5.195 -10.984 1 98.75 186 ALA A O 1
ATOM 1495 N N . MET A 1 187 ? -4.34 -6.141 -9.656 1 98.88 187 MET A N 1
ATOM 1496 C CA . MET A 1 187 ? -3.375 -6.973 -8.945 1 98.88 187 MET A CA 1
ATOM 1497 C C . MET A 1 187 ? -3.971 -8.336 -8.617 1 98.88 187 MET A C 1
ATOM 1499 O O . MET A 1 187 ? -5.172 -8.445 -8.352 1 98.88 187 MET A O 1
ATOM 1503 N N . GLY A 1 188 ? -3.184 -9.32 -8.703 1 98.94 188 GLY A N 1
ATOM 1504 C CA . GLY A 1 188 ? -3.504 -10.656 -8.219 1 98.94 188 GLY A CA 1
ATOM 1505 C C . GLY A 1 188 ? -2.613 -11.109 -7.082 1 98.94 188 GLY A C 1
ATOM 1506 O O . GLY A 1 188 ? -1.392 -10.953 -7.137 1 98.94 188 GLY A O 1
ATOM 1507 N N . ILE A 1 189 ? -3.205 -11.648 -6.027 1 99 189 ILE A N 1
ATOM 1508 C CA . ILE A 1 189 ? -2.473 -12.117 -4.859 1 99 189 ILE A CA 1
ATOM 1509 C C . ILE A 1 189 ? -2.879 -13.555 -4.543 1 99 189 ILE A C 1
ATOM 1511 O O . ILE A 1 189 ? -4.027 -13.82 -4.172 1 99 189 ILE A O 1
ATOM 1515 N N . ALA A 1 190 ? -1.945 -14.477 -4.699 1 98.94 190 ALA A N 1
ATOM 1516 C CA . ALA A 1 190 ? -2.164 -15.852 -4.262 1 98.94 190 ALA A CA 1
ATOM 1517 C C . ALA A 1 190 ? -2.098 -15.961 -2.744 1 98.94 190 ALA A C 1
ATOM 1519 O O . ALA A 1 190 ? -1.267 -15.32 -2.102 1 98.94 190 ALA A O 1
ATOM 1520 N N . LEU A 1 191 ? -2.951 -16.734 -2.174 1 98.94 191 LEU A N 1
ATOM 1521 C CA . LEU A 1 191 ? -2.982 -17.016 -0.745 1 98.94 191 LEU A CA 1
ATOM 1522 C C . LEU A 1 191 ? -2.928 -18.531 -0.493 1 98.94 191 LEU A C 1
ATOM 1524 O O . LEU A 1 191 ? -3.512 -19.312 -1.247 1 98.94 191 LEU A O 1
ATOM 1528 N N . GLY A 1 192 ? -2.258 -18.875 0.543 1 98.88 192 GLY A N 1
ATOM 1529 C CA . GLY A 1 192 ? -2.158 -20.266 0.946 1 98.88 192 GLY A CA 1
ATOM 1530 C C . GLY A 1 192 ? -1.098 -20.516 2.002 1 98.88 192 GLY A C 1
ATOM 1531 O O . GLY A 1 192 ? -0.677 -19.578 2.691 1 98.88 192 GLY A O 1
ATOM 1532 N N . TYR A 1 193 ? -0.794 -21.75 2.176 1 98.75 193 TYR A N 1
ATOM 1533 C CA . TYR A 1 193 ? 0.263 -22.172 3.092 1 98.75 193 TYR A CA 1
ATOM 1534 C C . TYR A 1 193 ? 1.485 -22.656 2.326 1 98.75 193 TYR A C 1
ATOM 1536 O O . TYR A 1 193 ? 1.37 -23.516 1.441 1 98.75 193 TYR A O 1
ATOM 1544 N N . ALA A 1 194 ? 2.621 -22.094 2.67 1 98.56 194 ALA A N 1
ATOM 1545 C CA . ALA A 1 194 ? 3.857 -22.406 1.952 1 98.56 194 ALA A CA 1
ATOM 1546 C C . ALA A 1 194 ? 4.16 -23.891 1.988 1 98.56 194 ALA A C 1
ATOM 1548 O O . ALA A 1 194 ? 4.027 -24.531 3.031 1 98.56 194 ALA A O 1
ATOM 1549 N N . ASP A 1 195 ? 4.492 -24.453 0.838 1 97.19 195 ASP A N 1
ATOM 1550 C CA . ASP A 1 195 ? 5.066 -25.797 0.797 1 97.19 195 ASP A CA 1
ATOM 1551 C C . ASP A 1 195 ? 6.516 -25.781 1.279 1 97.19 195 ASP A C 1
ATOM 1553 O O . ASP A 1 195 ? 7.387 -25.203 0.631 1 97.19 195 ASP A O 1
ATOM 1557 N N . MET A 1 196 ? 6.812 -26.453 2.357 1 94.31 196 MET A N 1
ATOM 1558 C CA . MET A 1 196 ? 8.148 -26.391 2.939 1 94.31 196 MET A CA 1
ATOM 1559 C C . MET A 1 196 ? 8.938 -27.656 2.604 1 94.31 196 MET A C 1
ATOM 1561 O O . MET A 1 196 ? 10.062 -27.828 3.074 1 94.31 196 MET A O 1
ATOM 1565 N N . ALA A 1 197 ? 8.336 -28.453 1.766 1 93.44 197 ALA A N 1
ATOM 1566 C CA . ALA A 1 197 ? 9.023 -29.672 1.364 1 93.44 197 ALA A CA 1
ATOM 1567 C C . ALA A 1 197 ? 10.172 -29.375 0.404 1 93.44 197 ALA A C 1
ATOM 1569 O O . ALA A 1 197 ? 11.148 -30.109 0.34 1 93.44 197 ALA A O 1
ATOM 1570 N N . THR A 1 198 ? 10.016 -28.359 -0.405 1 90.38 198 THR A N 1
ATOM 1571 C CA . THR A 1 198 ? 11.094 -27.891 -1.28 1 90.38 198 THR A CA 1
ATOM 1572 C C . THR A 1 198 ? 11.758 -26.641 -0.711 1 90.38 198 THR A C 1
ATOM 1574 O O . THR A 1 198 ? 11.219 -26.016 0.204 1 90.38 198 THR A O 1
ATOM 1577 N N . ARG A 1 199 ? 12.867 -26.25 -1.31 1 96 199 ARG A N 1
ATOM 1578 C CA . ARG A 1 199 ? 13.617 -25.109 -0.784 1 96 199 ARG A CA 1
ATOM 1579 C C . ARG A 1 199 ? 13.273 -23.828 -1.526 1 96 199 ARG A C 1
ATOM 1581 O O . ARG A 1 199 ? 13.883 -22.781 -1.298 1 96 199 ARG A O 1
ATOM 1588 N N . VAL A 1 200 ? 12.266 -23.891 -2.432 1 97.5 200 VAL A N 1
ATOM 1589 C CA . VAL A 1 200 ? 11.961 -22.766 -3.318 1 97.5 200 VAL A CA 1
ATOM 1590 C C . VAL A 1 200 ? 11.516 -21.562 -2.492 1 97.5 200 VAL A C 1
ATOM 1592 O O . VAL A 1 200 ? 11.773 -20.422 -2.865 1 97.5 200 VAL A O 1
ATOM 1595 N N . ASN A 1 201 ? 10.898 -21.781 -1.327 1 98 201 ASN A N 1
ATOM 1596 C CA . ASN A 1 201 ? 10.336 -20.703 -0.529 1 98 201 ASN A CA 1
ATOM 1597 C C . ASN A 1 201 ? 11.344 -20.156 0.474 1 98 201 ASN A C 1
ATOM 1599 O O . ASN A 1 201 ? 10.992 -19.359 1.348 1 98 201 ASN A O 1
ATOM 1603 N N . GLU A 1 202 ? 12.617 -20.469 0.323 1 96.94 202 GLU A N 1
ATOM 1604 C CA . GLU A 1 202 ? 13.664 -20 1.222 1 96.94 202 GLU A CA 1
ATOM 1605 C C . GLU A 1 202 ? 14.305 -18.703 0.699 1 96.94 202 GLU A C 1
ATOM 1607 O O . GLU A 1 202 ? 15.047 -18.031 1.42 1 96.94 202 GLU A O 1
ATOM 1612 N N . TYR A 1 203 ? 13.984 -18.375 -0.519 1 96.44 203 TYR A N 1
ATOM 1613 C CA . TYR A 1 203 ? 14.57 -17.172 -1.097 1 96.44 203 TYR A CA 1
ATOM 1614 C C . TYR A 1 203 ? 14.148 -15.93 -0.325 1 96.44 203 TYR A C 1
ATOM 1616 O O . TYR A 1 203 ? 12.984 -15.789 0.044 1 96.44 203 TYR A O 1
ATOM 1624 N N . ARG A 1 204 ? 15.094 -15.047 -0.062 1 96.25 204 ARG A N 1
ATOM 1625 C CA . ARG A 1 204 ? 14.867 -13.719 0.49 1 96.25 204 ARG A CA 1
ATOM 1626 C C . ARG A 1 204 ? 15.562 -12.648 -0.348 1 96.25 204 ARG A C 1
ATOM 1628 O O . ARG A 1 204 ? 16.781 -12.688 -0.519 1 96.25 204 ARG A O 1
ATOM 1635 N N . ALA A 1 205 ? 14.742 -11.742 -0.816 1 94.19 205 ALA A N 1
ATOM 1636 C CA . ALA A 1 205 ? 15.273 -10.695 -1.685 1 94.19 205 ALA A CA 1
ATOM 1637 C C . ALA A 1 205 ? 16.109 -9.695 -0.888 1 94.19 205 ALA A C 1
ATOM 1639 O O . ALA A 1 205 ? 15.773 -9.367 0.254 1 94.19 205 ALA A O 1
ATOM 1640 N N . PRO A 1 206 ? 17.125 -9.18 -1.525 1 93.31 206 PRO A N 1
ATOM 1641 C CA . PRO A 1 206 ? 17.891 -8.125 -0.867 1 93.31 206 PRO A CA 1
ATOM 1642 C C . PRO A 1 206 ? 17.125 -6.812 -0.75 1 93.31 206 PRO A C 1
ATOM 1644 O O . PRO A 1 206 ? 16.25 -6.535 -1.563 1 93.31 206 PRO A O 1
ATOM 1647 N N . ARG A 1 207 ? 17.484 -6.051 0.295 1 96 207 ARG A N 1
ATOM 1648 C CA . ARG A 1 207 ? 16.906 -4.719 0.455 1 96 207 ARG A CA 1
ATOM 1649 C C . ARG A 1 207 ? 17.984 -3.643 0.268 1 96 207 ARG A C 1
ATOM 1651 O O . ARG A 1 207 ? 19.141 -3.848 0.622 1 96 207 ARG A O 1
ATOM 1658 N N . VAL A 1 208 ? 17.516 -2.561 -0.268 1 98 208 VAL A N 1
ATOM 1659 C CA . VAL A 1 208 ? 18.375 -1.394 -0.423 1 98 208 VAL A CA 1
ATOM 1660 C C . VAL A 1 208 ? 18.859 -0.928 0.946 1 98 208 VAL A C 1
ATOM 1662 O O . VAL A 1 208 ? 18.078 -0.875 1.905 1 98 208 VAL A O 1
ATOM 1665 N N . PRO A 1 209 ? 20.219 -0.645 1.047 1 98.12 209 PRO A N 1
ATOM 1666 C CA . PRO A 1 209 ? 20.672 -0.043 2.303 1 98.12 209 PRO A CA 1
ATOM 1667 C C . PRO A 1 209 ? 19.891 1.212 2.674 1 98.12 209 PRO A C 1
ATOM 1669 O O . PRO A 1 209 ? 19.562 2.025 1.802 1 98.12 209 PRO A O 1
ATOM 1672 N N . LEU A 1 210 ? 19.609 1.36 3.961 1 98.25 210 LEU A N 1
ATOM 1673 C CA . LEU A 1 210 ? 18.719 2.404 4.441 1 98.25 210 LEU A CA 1
ATOM 1674 C C . LEU A 1 210 ? 19.234 3.787 4.059 1 98.25 210 LEU A C 1
ATOM 1676 O O . LEU A 1 210 ? 18.453 4.648 3.639 1 98.25 210 LEU A O 1
ATOM 1680 N N . ASP A 1 211 ? 20.5 4.027 4.094 1 97.88 211 ASP A N 1
ATOM 1681 C CA . ASP A 1 211 ? 21.094 5.348 3.873 1 97.88 211 ASP A CA 1
ATOM 1682 C C . ASP A 1 211 ? 21.047 5.723 2.393 1 97.88 211 ASP A C 1
ATOM 1684 O O . ASP A 1 211 ? 21.25 6.887 2.039 1 97.88 211 ASP A O 1
ATOM 1688 N N . GLU A 1 212 ? 20.75 4.707 1.546 1 98.19 212 GLU A N 1
ATOM 1689 C CA . GLU A 1 212 ? 20.656 4.98 0.114 1 98.19 212 GLU A CA 1
ATOM 1690 C C . GLU A 1 212 ? 19.266 5.473 -0.265 1 98.19 212 GLU A C 1
ATOM 1692 O O . GLU A 1 212 ? 19.062 6.004 -1.36 1 98.19 212 GLU A O 1
ATOM 1697 N N . MET A 1 213 ? 18.312 5.32 0.708 1 98.44 213 MET A N 1
ATOM 1698 C CA . MET A 1 213 ? 16.953 5.668 0.3 1 98.44 213 MET A CA 1
ATOM 1699 C C . MET A 1 213 ? 16.281 6.531 1.356 1 98.44 213 MET A C 1
ATOM 1701 O O . MET A 1 213 ? 15.188 7.051 1.127 1 98.44 213 MET A O 1
ATOM 1705 N N . LEU A 1 214 ? 16.922 6.797 2.484 1 98.88 214 LEU A N 1
ATOM 1706 C CA . LEU A 1 214 ? 16.344 7.605 3.555 1 98.88 214 LEU A CA 1
ATOM 1707 C C . LEU A 1 214 ? 17.234 8.797 3.873 1 98.88 214 LEU A C 1
ATOM 1709 O O . LEU A 1 214 ? 18.453 8.648 4.02 1 98.88 214 LEU A O 1
ATOM 1713 N N . LYS A 1 215 ? 16.641 9.977 3.914 1 98.88 215 LYS A N 1
ATOM 1714 C CA . LYS A 1 215 ? 17.281 11.188 4.434 1 98.88 215 LYS A CA 1
ATOM 1715 C C . LYS A 1 215 ? 16.406 11.836 5.508 1 98.88 215 LYS A C 1
ATOM 1717 O O . LYS A 1 215 ? 15.211 12.062 5.301 1 98.88 215 LYS A O 1
ATOM 1722 N N . ILE A 1 216 ? 17.016 12.117 6.68 1 98.81 216 ILE A N 1
ATOM 1723 C CA . ILE A 1 216 ? 16.344 12.828 7.758 1 98.81 216 ILE A CA 1
ATOM 1724 C C . ILE A 1 216 ? 17 14.188 7.977 1 98.81 216 ILE A C 1
ATOM 1726 O O . ILE A 1 216 ? 18.219 14.266 8.133 1 98.81 216 ILE A O 1
ATOM 1730 N N . LYS A 1 217 ? 16.203 15.188 7.902 1 98.62 217 LYS A N 1
ATOM 1731 C CA . LYS A 1 217 ? 16.703 16.547 8.102 1 98.62 217 LYS A CA 1
ATOM 1732 C C . LYS A 1 217 ? 16.047 17.203 9.312 1 98.62 217 LYS A C 1
ATOM 1734 O O . LYS A 1 217 ? 14.82 17.188 9.445 1 98.62 217 LYS A O 1
ATOM 1739 N N . ASP A 1 218 ? 16.875 17.797 10.188 1 97 218 ASP A N 1
ATOM 1740 C CA . ASP A 1 218 ? 16.406 18.5 11.375 1 97 218 ASP A CA 1
ATOM 1741 C C . ASP A 1 218 ? 16.516 20.016 11.188 1 97 218 ASP A C 1
ATOM 1743 O O . ASP A 1 218 ? 17.422 20.5 10.523 1 97 218 ASP A O 1
ATOM 1747 N N . MET B 1 1 ? -0.449 -7.715 14.695 1 79.56 1 MET B N 1
ATOM 1748 C CA . MET B 1 1 ? -0.812 -7.219 13.367 1 79.56 1 MET B CA 1
ATOM 1749 C C . MET B 1 1 ? -2.252 -6.715 13.352 1 79.56 1 MET B C 1
ATOM 1751 O O . MET B 1 1 ? -2.498 -5.539 13.086 1 79.56 1 MET B O 1
ATOM 1755 N N . THR B 1 2 ? -3.105 -7.438 14 1 85.81 2 THR B N 1
ATOM 1756 C CA . THR B 1 2 ? -4.512 -7.059 13.984 1 85.81 2 THR B CA 1
ATOM 1757 C C . THR B 1 2 ? -4.738 -5.773 14.773 1 85.81 2 THR B C 1
ATOM 1759 O O . THR B 1 2 ? -5.496 -4.898 14.344 1 85.81 2 THR B O 1
ATOM 1762 N N . VAL B 1 3 ? -3.916 -5.648 15.758 1 92.62 3 VAL B N 1
ATOM 1763 C CA . VAL B 1 3 ? -4.102 -4.465 16.594 1 92.62 3 VAL B CA 1
ATOM 1764 C C . VAL B 1 3 ? -3.701 -3.215 15.812 1 92.62 3 VAL B C 1
ATOM 1766 O O . VAL B 1 3 ? -4.449 -2.238 15.766 1 92.62 3 VAL B O 1
ATOM 1769 N N . SER B 1 4 ? -2.523 -3.227 15.141 1 95.31 4 SER B N 1
ATOM 1770 C CA . SER B 1 4 ? -2.074 -2.064 14.383 1 95.31 4 SER B CA 1
ATOM 1771 C C . SER B 1 4 ? -3.027 -1.753 13.234 1 95.31 4 SER B C 1
ATOM 1773 O O . SER B 1 4 ? -3.285 -0.585 12.93 1 95.31 4 SER B O 1
ATOM 1775 N N . ILE B 1 5 ? -3.547 -2.775 12.609 1 97.38 5 ILE B N 1
ATOM 1776 C CA . ILE B 1 5 ? -4.484 -2.578 11.508 1 97.38 5 ILE B CA 1
ATOM 1777 C C . ILE B 1 5 ? -5.754 -1.904 12.023 1 97.38 5 ILE B C 1
ATOM 1779 O O . ILE B 1 5 ? -6.234 -0.937 11.43 1 97.38 5 ILE B O 1
ATOM 1783 N N . LEU B 1 6 ? -6.258 -2.33 13.141 1 96.62 6 LEU B N 1
ATOM 1784 C CA . LEU B 1 6 ? -7.547 -1.865 13.633 1 96.62 6 LEU B CA 1
ATOM 1785 C C . LEU B 1 6 ? -7.406 -0.512 14.328 1 96.62 6 LEU B C 1
ATOM 1787 O O . LEU B 1 6 ? -8.383 0.232 14.445 1 96.62 6 LEU B O 1
ATOM 1791 N N . THR B 1 7 ? -6.184 -0.208 14.766 1 96.81 7 THR B N 1
ATOM 1792 C CA . THR B 1 7 ? -6.059 1.009 15.555 1 96.81 7 THR B CA 1
ATOM 1793 C C . THR B 1 7 ? -5.387 2.115 14.75 1 96.81 7 THR B C 1
ATOM 1795 O O . THR B 1 7 ? -5.414 3.283 15.148 1 96.81 7 THR B O 1
ATOM 1798 N N . ARG B 1 8 ? -4.75 1.801 13.648 1 97.75 8 ARG B N 1
ATOM 1799 C CA . ARG B 1 8 ? -4.273 2.865 12.773 1 97.75 8 ARG B CA 1
ATOM 1800 C C . ARG B 1 8 ? -5.441 3.646 12.172 1 97.75 8 ARG B C 1
ATOM 1802 O O . ARG B 1 8 ? -6.324 3.066 11.539 1 97.75 8 ARG B O 1
ATOM 1809 N N . HIS B 1 9 ? -5.512 4.922 12.375 1 97.12 9 HIS B N 1
ATOM 1810 C CA . HIS B 1 9 ? -6.469 5.855 11.797 1 97.12 9 HIS B CA 1
ATOM 1811 C C . HIS B 1 9 ? -5.82 7.207 11.523 1 97.12 9 HIS B C 1
ATOM 1813 O O . HIS B 1 9 ? -4.699 7.469 11.969 1 97.12 9 HIS B O 1
ATOM 1819 N N . ALA B 1 10 ? -6.492 8 10.734 1 98.12 10 ALA B N 1
ATOM 1820 C CA . ALA B 1 10 ? -5.973 9.328 10.43 1 98.12 10 ALA B CA 1
ATOM 1821 C C . ALA B 1 10 ? -6.016 10.227 11.664 1 98.12 10 ALA B C 1
ATOM 1823 O O . ALA B 1 10 ? -7.094 10.648 12.102 1 98.12 10 ALA B O 1
ATOM 1824 N N . VAL B 1 11 ? -4.863 10.5 12.227 1 98.44 11 VAL B N 1
ATOM 1825 C CA . VAL B 1 11 ? -4.738 11.43 13.352 1 98.44 11 VAL B CA 1
ATOM 1826 C C . VAL B 1 11 ? -4.57 12.852 12.828 1 98.44 11 VAL B C 1
ATOM 1828 O O . VAL B 1 11 ? -3.625 13.141 12.086 1 98.44 11 VAL B O 1
ATOM 1831 N N . ARG B 1 12 ? -5.375 13.75 13.281 1 98.25 12 ARG B N 1
ATOM 1832 C CA . ARG B 1 12 ? -5.445 15.047 12.602 1 98.25 12 ARG B CA 1
ATOM 1833 C C . ARG B 1 12 ? -4.922 16.156 13.5 1 98.25 12 ARG B C 1
ATOM 1835 O O . ARG B 1 12 ? -4.988 17.344 13.141 1 98.25 12 ARG B O 1
ATOM 1842 N N . LEU B 1 13 ? -4.516 15.828 14.656 1 98.62 13 LEU B N 1
ATOM 1843 C CA . LEU B 1 13 ? -3.836 16.734 15.57 1 98.62 13 LEU B CA 1
ATOM 1844 C C . LEU B 1 13 ? -2.818 15.984 16.422 1 98.62 13 LEU B C 1
ATOM 1846 O O . LEU B 1 13 ? -3.18 15.07 17.156 1 98.62 13 LEU B O 1
ATOM 1850 N N . PHE B 1 14 ? -1.573 16.406 16.281 1 98.75 14 PHE B N 1
ATOM 1851 C CA . PHE B 1 14 ? -0.493 15.805 17.047 1 98.75 14 PHE B CA 1
ATOM 1852 C C . PHE B 1 14 ? -0.037 16.75 18.156 1 98.75 14 PHE B C 1
ATOM 1854 O O . PHE B 1 14 ? -0.287 17.953 18.109 1 98.75 14 PHE B O 1
ATOM 1861 N N . ASN B 1 15 ? 0.562 16.141 19.25 1 97.75 15 ASN B N 1
ATOM 1862 C CA . ASN B 1 15 ? 1.298 16.938 20.219 1 97.75 15 ASN B CA 1
ATOM 1863 C C . ASN B 1 15 ? 2.66 17.375 19.672 1 97.75 15 ASN B C 1
ATOM 1865 O O . ASN B 1 15 ? 3.57 16.547 19.562 1 97.75 15 ASN B O 1
ATOM 1869 N N . PRO B 1 16 ? 2.793 18.625 19.406 1 95.62 16 PRO B N 1
ATOM 1870 C CA . PRO B 1 16 ? 4.035 19.062 18.766 1 95.62 16 PRO B CA 1
ATOM 1871 C C . PRO B 1 16 ? 5.258 18.891 19.672 1 95.62 16 PRO B C 1
ATOM 1873 O O . PRO B 1 16 ? 6.391 18.891 19.188 1 95.62 16 PRO B O 1
ATOM 1876 N N . ASP B 1 17 ? 5.09 18.672 20.953 1 95.31 17 ASP B N 1
ATOM 1877 C CA . ASP B 1 17 ? 6.188 18.609 21.922 1 95.31 17 ASP B CA 1
ATOM 1878 C C . ASP B 1 17 ? 6.656 17.172 22.125 1 95.31 17 ASP B C 1
ATOM 1880 O O . ASP B 1 17 ? 7.73 16.938 22.688 1 95.31 17 ASP B O 1
ATOM 1884 N N . ASP B 1 18 ? 5.883 16.25 21.734 1 96.75 18 ASP B N 1
ATOM 1885 C CA . ASP B 1 18 ? 6.262 14.836 21.859 1 96.75 18 ASP B CA 1
ATOM 1886 C C . ASP B 1 18 ? 7.023 14.375 20.609 1 96.75 18 ASP B C 1
ATOM 1888 O O . ASP B 1 18 ? 6.426 13.852 19.672 1 96.75 18 ASP B O 1
ATOM 1892 N N . LYS B 1 19 ? 8.344 14.508 20.703 1 97.62 19 LYS B N 1
ATOM 1893 C CA . LYS B 1 19 ? 9.195 14.258 19.531 1 97.62 19 LYS B CA 1
ATOM 1894 C C . LYS B 1 19 ? 9.453 12.766 19.359 1 97.62 19 LYS B C 1
ATOM 1896 O O . LYS B 1 19 ? 9.406 12 20.328 1 97.62 19 LYS B O 1
ATOM 1901 N N . ILE B 1 20 ? 9.656 12.391 18.172 1 98.56 20 ILE B N 1
ATOM 1902 C CA . ILE B 1 20 ? 10.039 11.023 17.828 1 98.56 20 ILE B CA 1
ATOM 1903 C C . ILE B 1 20 ? 11.555 10.938 17.672 1 98.56 20 ILE B C 1
ATOM 1905 O O . ILE B 1 20 ? 12.164 11.773 17 1 98.56 20 ILE B O 1
ATOM 1909 N N . SER B 1 21 ? 12.195 9.961 18.219 1 98.56 21 SER B N 1
ATOM 1910 C CA . SER B 1 21 ? 13.641 9.812 18.109 1 98.56 21 SER B CA 1
ATOM 1911 C C . SER B 1 21 ? 14.047 9.461 16.688 1 98.56 21 SER B C 1
ATOM 1913 O O . SER B 1 21 ? 13.289 8.82 15.953 1 98.56 21 SER B O 1
ATOM 1915 N N . LYS B 1 22 ? 15.258 9.922 16.344 1 98.5 22 LYS B N 1
ATOM 1916 C CA . LYS B 1 22 ? 15.797 9.57 15.039 1 98.5 22 LYS B CA 1
ATOM 1917 C C . LYS B 1 22 ? 15.836 8.055 14.852 1 98.5 22 LYS B C 1
ATOM 1919 O O . LYS B 1 22 ? 15.508 7.551 13.773 1 98.5 22 LYS B O 1
ATOM 1924 N N . GLY B 1 23 ? 16.25 7.359 15.891 1 98.69 23 GLY B N 1
ATOM 1925 C CA . GLY B 1 23 ? 16.281 5.906 15.836 1 98.69 23 GLY B CA 1
ATOM 1926 C C . GLY B 1 23 ? 14.938 5.281 15.539 1 98.69 23 GLY B C 1
ATOM 1927 O O . GLY B 1 23 ? 14.844 4.316 14.781 1 98.69 23 GLY B O 1
ATOM 1928 N N . SER B 1 24 ? 13.859 5.797 16.156 1 98.81 24 SER B N 1
ATOM 1929 C CA . SER B 1 24 ? 12.516 5.293 15.906 1 98.81 24 SER B CA 1
ATOM 1930 C C . SER B 1 24 ? 12.094 5.551 14.461 1 98.81 24 SER B C 1
ATOM 1932 O O . SER B 1 24 ? 11.484 4.691 13.828 1 98.81 24 SER B O 1
ATOM 1934 N N . LEU B 1 25 ? 12.43 6.738 13.969 1 98.88 25 LEU B N 1
ATOM 1935 C CA . LEU B 1 25 ? 12.109 7.066 12.578 1 98.88 25 LEU B CA 1
ATOM 1936 C C . LEU B 1 25 ? 12.828 6.121 11.617 1 98.88 25 LEU B C 1
ATOM 1938 O O . LEU B 1 25 ? 12.219 5.629 10.664 1 98.88 25 LEU B O 1
ATOM 1942 N N . GLU B 1 26 ? 14.062 5.852 11.875 1 98.88 26 GLU B N 1
ATOM 1943 C CA . GLU B 1 26 ? 14.836 4.93 11.039 1 98.88 26 GLU B CA 1
ATOM 1944 C C . GLU B 1 26 ? 14.242 3.525 11.086 1 98.88 26 GLU B C 1
ATOM 1946 O O . GLU B 1 26 ? 14.141 2.855 10.055 1 98.88 26 GLU B O 1
ATOM 1951 N N . LYS B 1 27 ? 13.891 3.09 12.258 1 98.69 27 LYS B N 1
ATOM 1952 C CA . LYS B 1 27 ? 13.336 1.75 12.422 1 98.69 27 LYS B CA 1
ATOM 1953 C C . LYS B 1 27 ? 12.016 1.609 11.672 1 98.69 27 LYS B C 1
ATOM 1955 O O . LYS B 1 27 ? 11.75 0.571 11.062 1 98.69 27 LYS B O 1
ATOM 1960 N N . ILE B 1 28 ? 11.188 2.617 11.727 1 98.81 28 ILE B N 1
ATOM 1961 C CA . ILE B 1 28 ? 9.914 2.617 11.008 1 98.81 28 ILE B CA 1
ATOM 1962 C C . ILE B 1 28 ? 10.164 2.434 9.516 1 98.81 28 ILE B C 1
ATOM 1964 O O . ILE B 1 28 ? 9.516 1.604 8.867 1 98.81 28 ILE B O 1
ATOM 1968 N N . VAL B 1 29 ? 11.117 3.146 8.93 1 98.88 29 VAL B N 1
ATOM 1969 C CA . VAL B 1 29 ? 11.398 3.09 7.5 1 98.88 29 VAL B CA 1
ATOM 1970 C C . VAL B 1 29 ? 12.039 1.749 7.152 1 98.88 29 VAL B C 1
ATOM 1972 O O . VAL B 1 29 ? 11.75 1.166 6.105 1 98.88 29 VAL B O 1
ATOM 1975 N N . GLU B 1 30 ? 12.914 1.313 8.023 1 98.5 30 GLU B N 1
ATOM 1976 C CA . GLU B 1 30 ? 13.539 0.011 7.816 1 98.5 30 GLU B CA 1
ATOM 1977 C C . GLU B 1 30 ? 12.492 -1.093 7.703 1 98.5 30 GLU B C 1
ATOM 1979 O O . GLU B 1 30 ? 12.586 -1.961 6.832 1 98.5 30 GLU B O 1
ATOM 1984 N N . LEU B 1 31 ? 11.508 -1.066 8.562 1 98.31 31 LEU B N 1
ATOM 1985 C CA . LEU B 1 31 ? 10.422 -2.037 8.508 1 98.31 31 LEU B CA 1
ATOM 1986 C C . LEU B 1 31 ? 9.594 -1.85 7.242 1 98.31 31 LEU B C 1
ATOM 1988 O O . LEU B 1 31 ? 9.203 -2.828 6.602 1 98.31 31 LEU B O 1
ATOM 1992 N N . ALA B 1 32 ? 9.367 -0.616 6.816 1 98.69 32 ALA B N 1
ATOM 1993 C CA . ALA B 1 32 ? 8.562 -0.321 5.633 1 98.69 32 ALA B CA 1
ATOM 1994 C C . ALA B 1 32 ? 9.203 -0.893 4.375 1 98.69 32 ALA B C 1
ATOM 1996 O O . ALA B 1 32 ? 8.508 -1.28 3.436 1 98.69 32 ALA B O 1
ATOM 1997 N N . GLN B 1 33 ? 10.5 -1.052 4.328 1 97.62 33 GLN B N 1
ATOM 1998 C CA . GLN B 1 33 ? 11.25 -1.517 3.164 1 97.62 33 GLN B CA 1
ATOM 1999 C C . GLN B 1 33 ? 10.93 -2.977 2.855 1 97.62 33 GLN B C 1
ATOM 2001 O O . GLN B 1 33 ? 11.258 -3.475 1.776 1 97.62 33 GLN B O 1
ATOM 2006 N N . HIS B 1 34 ? 10.32 -3.582 3.783 1 97.81 34 HIS B N 1
ATOM 2007 C CA . HIS B 1 34 ? 9.992 -4.984 3.564 1 97.81 34 HIS B CA 1
ATOM 2008 C C . HIS B 1 34 ? 8.75 -5.129 2.693 1 97.81 34 HIS B C 1
ATOM 2010 O O . HIS B 1 34 ? 8.359 -6.246 2.332 1 97.81 34 HIS B O 1
ATOM 2016 N N . ALA B 1 35 ? 8.102 -4.008 2.324 1 98.44 35 ALA B N 1
ATOM 2017 C CA . ALA B 1 35 ? 7 -4.066 1.364 1 98.44 35 ALA B CA 1
ATOM 2018 C C . ALA B 1 35 ? 7.469 -4.645 0.032 1 98.44 35 ALA B C 1
ATOM 2020 O O . ALA B 1 35 ? 8.586 -4.379 -0.411 1 98.44 35 ALA B O 1
ATOM 2021 N N . PRO B 1 36 ? 6.629 -5.492 -0.604 1 98.5 36 PRO B N 1
ATOM 2022 C CA . PRO B 1 36 ? 6.98 -5.992 -1.935 1 98.5 36 PRO B CA 1
ATOM 2023 C C . PRO B 1 36 ? 6.918 -4.91 -3.01 1 98.5 36 PRO B C 1
ATOM 2025 O O . PRO B 1 36 ? 6.312 -3.859 -2.797 1 98.5 36 PRO B O 1
ATOM 2028 N N . SER B 1 37 ? 7.598 -5.141 -4.121 1 98.69 37 SER B N 1
ATOM 2029 C CA . SER B 1 37 ? 7.543 -4.262 -5.285 1 98.69 37 SER B CA 1
ATOM 2030 C C . SER B 1 37 ? 7.793 -5.035 -6.578 1 98.69 37 SER B C 1
ATOM 2032 O O . SER B 1 37 ? 8.375 -6.121 -6.551 1 98.69 37 SER B O 1
ATOM 2034 N N . TRP B 1 38 ? 7.254 -4.535 -7.684 1 98.12 38 TRP B N 1
ATOM 2035 C CA . TRP B 1 38 ? 7.434 -5.129 -9 1 98.12 38 TRP B CA 1
ATOM 2036 C C . TRP B 1 38 ? 8.898 -5.449 -9.266 1 98.12 38 TRP B C 1
ATOM 2038 O O . TRP B 1 38 ? 9.742 -4.555 -9.273 1 98.12 38 TRP B O 1
ATOM 2048 N N . VAL B 1 39 ? 9.195 -6.797 -9.453 1 97.31 39 VAL B N 1
ATOM 2049 C CA . VAL B 1 39 ? 10.539 -7.289 -9.727 1 97.31 39 VAL B CA 1
ATOM 2050 C C . VAL B 1 39 ? 11.516 -6.711 -8.703 1 97.31 39 VAL B C 1
ATOM 2052 O O . VAL B 1 39 ? 12.648 -6.367 -9.047 1 97.31 39 VAL B O 1
ATOM 2055 N N . ASP B 1 40 ? 11.031 -6.477 -7.512 1 97.94 40 ASP B N 1
ATOM 2056 C CA . ASP B 1 40 ? 11.82 -5.922 -6.422 1 97.94 40 ASP B CA 1
ATOM 2057 C C . ASP B 1 40 ? 12.5 -4.621 -6.84 1 97.94 40 ASP B C 1
ATOM 2059 O O . ASP B 1 40 ? 13.672 -4.395 -6.523 1 97.94 40 ASP B O 1
ATOM 2063 N N . SER B 1 41 ? 11.758 -3.779 -7.496 1 98.5 41 SER B N 1
ATOM 2064 C CA . SER B 1 41 ? 12.258 -2.492 -7.969 1 98.5 41 SER B CA 1
ATOM 2065 C C . SER B 1 41 ? 12.523 -1.542 -6.809 1 98.5 41 SER B C 1
ATOM 2067 O O . SER B 1 41 ? 13.336 -0.623 -6.922 1 98.5 41 SER B O 1
ATOM 2069 N N . GLN B 1 42 ? 11.82 -1.649 -5.723 1 98.62 42 GLN B N 1
ATOM 2070 C CA . GLN B 1 42 ? 11.961 -0.774 -4.562 1 98.62 42 GLN B CA 1
ATOM 2071 C C . GLN B 1 42 ? 12.109 0.684 -4.988 1 98.62 42 GLN B C 1
ATOM 2073 O O . GLN B 1 42 ? 13.062 1.36 -4.598 1 98.62 42 GLN B O 1
ATOM 2078 N N . PRO B 1 43 ? 11.016 1.152 -5.668 1 98.75 43 PRO B N 1
ATOM 2079 C CA . PRO B 1 43 ? 11.18 2.424 -6.379 1 98.75 43 PRO B CA 1
ATOM 2080 C C . PRO B 1 43 ? 11.156 3.631 -5.441 1 98.75 43 PRO B C 1
ATOM 2082 O O . PRO B 1 43 ? 11.398 4.758 -5.879 1 98.75 43 PRO B O 1
ATOM 2085 N N . TRP B 1 44 ? 10.977 3.496 -4.211 1 98.88 44 TRP B N 1
ATOM 20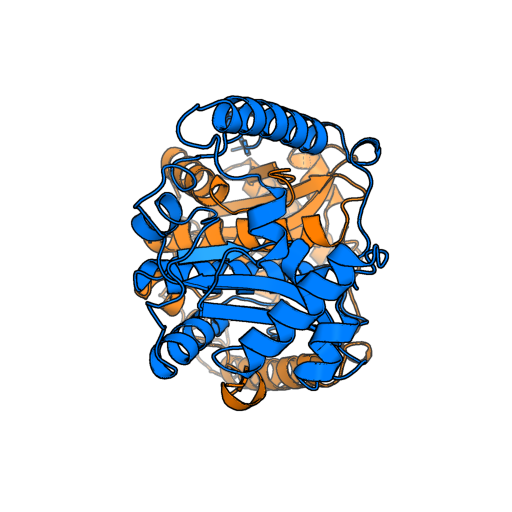86 C CA . TRP B 1 44 ? 10.648 4.562 -3.271 1 98.88 44 TRP B CA 1
ATOM 2087 C C . TRP B 1 44 ? 11.906 5.152 -2.652 1 98.88 44 TRP B C 1
ATOM 2089 O O . TRP B 1 44 ? 12.891 4.441 -2.441 1 98.88 44 TRP B O 1
ATOM 2099 N N . LYS B 1 45 ? 11.867 6.414 -2.361 1 98.88 45 LYS B N 1
ATOM 2100 C CA . LYS B 1 45 ? 12.75 7.105 -1.424 1 98.88 45 LYS B CA 1
ATOM 2101 C C . LYS B 1 45 ? 11.945 7.84 -0.354 1 98.88 45 LYS B C 1
ATOM 2103 O O . LYS B 1 45 ? 10.758 8.133 -0.551 1 98.88 45 LYS B O 1
ATOM 2108 N N . VAL B 1 46 ? 12.625 8.094 0.786 1 98.94 46 VAL B N 1
ATOM 2109 C CA . VAL B 1 46 ? 11.969 8.734 1.922 1 98.94 46 VAL B CA 1
ATOM 2110 C C . VAL B 1 46 ? 12.789 9.938 2.389 1 98.94 46 VAL B C 1
ATOM 2112 O O . VAL B 1 46 ? 14.008 9.82 2.588 1 98.94 46 VAL B O 1
ATOM 2115 N N . TYR B 1 47 ? 12.133 11.023 2.5 1 98.94 47 TYR B N 1
ATOM 2116 C CA . TYR B 1 47 ? 12.688 12.211 3.137 1 98.94 47 TYR B CA 1
ATOM 2117 C C . TYR B 1 47 ? 11.875 12.602 4.371 1 98.94 47 TYR B C 1
ATOM 2119 O O . TYR B 1 47 ? 10.664 12.82 4.277 1 98.94 47 TYR B O 1
ATOM 2127 N N . ILE B 1 48 ? 12.57 12.664 5.535 1 99 48 ILE B N 1
ATOM 2128 C CA . ILE B 1 48 ? 11.852 13 6.762 1 99 48 ILE B CA 1
ATOM 2129 C C . ILE B 1 48 ? 12.328 14.359 7.277 1 99 48 ILE B C 1
ATOM 2131 O O . ILE B 1 48 ? 13.531 14.586 7.422 1 99 48 ILE B O 1
ATOM 2135 N N . ALA B 1 49 ? 11.406 15.219 7.48 1 98.94 49 ALA B N 1
ATOM 2136 C CA . ALA B 1 49 ? 11.695 16.516 8.094 1 98.94 49 ALA B CA 1
ATOM 2137 C C . ALA B 1 49 ? 11.297 16.531 9.562 1 98.94 49 ALA B C 1
ATOM 2139 O O . ALA B 1 49 ? 10.211 16.078 9.922 1 98.94 49 ALA B O 1
ATOM 2140 N N . THR B 1 50 ? 12.156 17.031 10.453 1 98.75 50 THR B N 1
ATOM 2141 C CA . THR B 1 50 ? 11.922 17.281 11.875 1 98.75 50 THR B CA 1
ATOM 2142 C C . THR B 1 50 ? 12.531 18.609 12.297 1 98.75 50 THR B C 1
ATOM 2144 O O . THR B 1 50 ? 13.125 19.312 11.484 1 98.75 50 THR B O 1
ATOM 2147 N N . GLY B 1 51 ? 12.266 19.031 13.492 1 98.25 51 GLY B N 1
ATOM 2148 C CA . GLY B 1 51 ? 12.945 20.172 14.078 1 98.25 51 GLY B CA 1
ATOM 2149 C C . GLY B 1 51 ? 12.836 21.422 13.234 1 98.25 51 GLY B C 1
ATOM 2150 O O . GLY B 1 51 ? 11.742 21.812 12.812 1 98.25 51 GLY B O 1
ATOM 2151 N N . ASN B 1 52 ? 14.023 22.047 13.016 1 98.5 52 ASN B N 1
ATOM 2152 C CA . ASN B 1 52 ? 14.07 23.328 12.328 1 98.5 52 ASN B CA 1
ATOM 2153 C C . ASN B 1 52 ? 13.648 23.203 10.867 1 98.5 52 ASN B C 1
ATOM 2155 O O . ASN B 1 52 ? 13.031 24.109 10.305 1 98.5 52 ASN B O 1
ATOM 2159 N N . THR B 1 53 ? 14.023 22.141 10.281 1 98.88 53 THR B N 1
ATOM 2160 C CA . THR B 1 53 ? 13.648 21.922 8.883 1 98.88 53 THR B CA 1
ATOM 2161 C C . THR B 1 53 ? 12.133 21.844 8.734 1 98.88 53 THR B C 1
ATOM 2163 O O . THR B 1 53 ? 11.555 22.469 7.848 1 98.88 53 THR B O 1
ATOM 2166 N N . LEU B 1 54 ? 11.531 21.078 9.625 1 98.88 54 LEU B N 1
ATOM 2167 C CA . LEU B 1 54 ? 10.078 20.969 9.562 1 98.88 54 LEU B CA 1
ATOM 2168 C C . LEU B 1 54 ? 9.414 22.297 9.883 1 98.88 54 LEU B C 1
ATOM 2170 O O . LEU B 1 54 ? 8.391 22.656 9.289 1 98.88 54 LEU B O 1
ATOM 2174 N N . ALA B 1 55 ? 9.977 23.047 10.82 1 98.69 55 ALA B N 1
ATOM 2175 C CA . ALA B 1 55 ? 9.453 24.375 11.133 1 98.69 55 ALA B CA 1
ATOM 2176 C C . ALA B 1 55 ? 9.484 25.266 9.898 1 98.69 55 ALA B C 1
ATOM 2178 O O . ALA B 1 55 ? 8.539 26.031 9.656 1 98.69 55 ALA B O 1
ATOM 2179 N N . ALA B 1 56 ? 10.523 25.188 9.133 1 98.88 56 ALA B N 1
ATOM 2180 C CA . ALA B 1 56 ? 10.641 25.969 7.902 1 98.88 56 ALA B CA 1
ATOM 2181 C C . ALA B 1 56 ? 9.586 25.562 6.883 1 98.88 56 ALA B C 1
ATOM 2183 O O . ALA B 1 56 ? 8.992 26.406 6.207 1 98.88 56 ALA B O 1
ATOM 2184 N N . ILE B 1 57 ? 9.359 24.266 6.75 1 98.94 57 ILE B N 1
ATOM 2185 C CA . ILE B 1 57 ? 8.352 23.75 5.828 1 98.94 57 ILE B CA 1
ATOM 2186 C C . ILE B 1 57 ? 6.969 24.25 6.246 1 98.94 57 ILE B C 1
ATOM 2188 O O . ILE B 1 57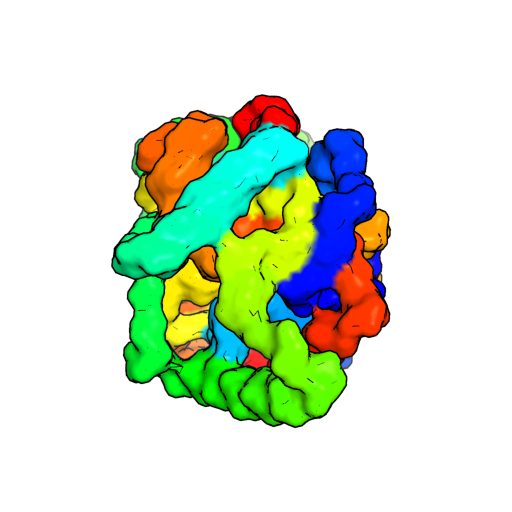 ? 6.191 24.719 5.414 1 98.94 57 ILE B O 1
ATOM 2192 N N . LYS B 1 58 ? 6.699 24.141 7.535 1 98.88 58 LYS B N 1
ATOM 2193 C CA . LYS B 1 58 ? 5.406 24.594 8.047 1 98.88 58 LYS B CA 1
ATOM 2194 C C . LYS B 1 58 ? 5.199 26.078 7.809 1 98.88 58 LYS B C 1
ATOM 2196 O O . LYS B 1 58 ? 4.105 26.516 7.438 1 98.88 58 LYS B O 1
ATOM 2201 N N . LYS B 1 59 ? 6.219 26.844 8.07 1 98.81 59 LYS B N 1
ATOM 2202 C CA . LYS B 1 59 ? 6.141 28.281 7.855 1 98.81 59 LYS B CA 1
ATOM 2203 C C . LYS B 1 59 ? 5.836 28.609 6.395 1 98.81 59 LYS B C 1
ATOM 2205 O O . LYS B 1 59 ? 4.93 29.391 6.102 1 98.81 59 LYS B O 1
ATOM 2210 N N . ARG B 1 60 ? 6.598 28.016 5.512 1 98.81 60 ARG B N 1
ATOM 2211 C CA . ARG B 1 60 ? 6.398 28.25 4.086 1 98.81 60 ARG B CA 1
ATOM 2212 C C . ARG B 1 60 ? 5.008 27.812 3.646 1 98.81 60 ARG B C 1
ATOM 2214 O O . ARG B 1 60 ? 4.363 28.484 2.832 1 98.81 60 ARG B O 1
ATOM 2221 N N . HIS B 1 61 ? 4.57 26.688 4.129 1 98.88 61 HIS B N 1
ATOM 2222 C CA . HIS B 1 61 ? 3.24 26.188 3.811 1 98.88 61 HIS B CA 1
ATOM 2223 C C . HIS B 1 61 ? 2.158 27.172 4.23 1 98.88 61 HIS B C 1
ATOM 2225 O O . HIS B 1 61 ? 1.264 27.5 3.445 1 98.88 61 HIS B O 1
ATOM 2231 N N . ALA B 1 62 ? 2.242 27.641 5.457 1 98.75 62 ALA B N 1
ATOM 2232 C CA . ALA B 1 62 ? 1.271 28.594 5.988 1 98.75 62 ALA B CA 1
ATOM 2233 C C . ALA B 1 62 ? 1.258 29.875 5.172 1 98.75 62 ALA B C 1
ATOM 2235 O O . ALA B 1 62 ? 0.196 30.453 4.926 1 98.75 62 ALA B O 1
ATOM 2236 N N . GLU B 1 63 ? 2.404 30.297 4.77 1 98.75 63 GLU B N 1
ATOM 2237 C CA . GLU B 1 63 ? 2.51 31.484 3.93 1 98.75 63 GLU B CA 1
ATOM 2238 C C . GLU B 1 63 ? 1.825 31.281 2.582 1 98.75 63 GLU B C 1
ATOM 2240 O O . GLU B 1 63 ? 1.117 32.156 2.094 1 98.75 63 GLU B O 1
ATOM 2245 N N . ASN B 1 64 ? 2.133 30.172 1.948 1 98.75 64 ASN B N 1
ATOM 2246 C CA . ASN B 1 64 ? 1.507 29.859 0.668 1 98.75 64 ASN B CA 1
ATOM 2247 C C . ASN B 1 64 ? -0.016 29.859 0.775 1 98.75 64 ASN B C 1
ATOM 2249 O O . ASN B 1 64 ? -0.705 30.391 -0.096 1 98.75 64 ASN B O 1
ATOM 2253 N N . VAL B 1 65 ? -0.524 29.25 1.861 1 98.56 65 VAL B N 1
ATOM 2254 C CA . VAL B 1 65 ? -1.965 29.203 2.08 1 98.56 65 VAL B CA 1
ATOM 2255 C C . VAL B 1 65 ? -2.516 30.609 2.268 1 98.56 65 VAL B C 1
ATOM 2257 O O . VAL B 1 65 ? -3.498 31 1.63 1 98.56 65 VAL B O 1
ATOM 2260 N N . LYS B 1 66 ? -1.896 31.328 3.113 1 98.06 66 LYS B N 1
ATOM 2261 C CA . LYS B 1 66 ? -2.318 32.688 3.42 1 98.06 66 LYS B CA 1
ATOM 2262 C C . LYS B 1 66 ? -2.336 33.562 2.164 1 98.06 66 LYS B C 1
ATOM 2264 O O . LYS B 1 66 ? -3.236 34.375 1.982 1 98.06 66 LYS B O 1
ATOM 2269 N N . ASN B 1 67 ? -1.4 33.375 1.323 1 98.38 67 ASN B N 1
ATOM 2270 C CA . ASN B 1 67 ? -1.237 34.188 0.137 1 98.38 67 ASN B CA 1
ATOM 2271 C C . ASN B 1 67 ? -2.059 33.688 -1.036 1 98.38 67 ASN B C 1
ATOM 2273 O O . ASN B 1 67 ? -2.004 34.219 -2.137 1 98.38 67 ASN B O 1
ATOM 2277 N N . GLY B 1 68 ? -2.695 32.594 -0.908 1 97.88 68 GLY B N 1
ATOM 2278 C CA . GLY B 1 68 ? -3.566 32.062 -1.94 1 97.88 68 GLY B CA 1
ATOM 2279 C C . GLY B 1 68 ? -2.807 31.406 -3.084 1 97.88 68 GLY B C 1
ATOM 2280 O O . GLY B 1 68 ? -3.264 31.438 -4.227 1 97.88 68 GLY B O 1
ATOM 2281 N N . VAL B 1 69 ? -1.631 30.938 -2.771 1 98.25 69 VAL B N 1
ATOM 2282 C CA . VAL B 1 69 ? -0.881 30.219 -3.799 1 98.25 69 VAL B CA 1
ATOM 2283 C C . VAL B 1 69 ? -1.674 29 -4.262 1 98.25 69 VAL B C 1
ATOM 2285 O O . VAL B 1 69 ? -2.199 28.234 -3.439 1 98.25 69 VAL B O 1
ATOM 2288 N N . LYS B 1 70 ? -1.738 28.828 -5.602 1 98 70 LYS B N 1
ATOM 2289 C CA . LYS B 1 70 ? -2.502 27.703 -6.152 1 98 70 LYS B CA 1
ATOM 2290 C C . LYS B 1 70 ? -1.8 26.375 -5.891 1 98 70 LYS B C 1
ATOM 2292 O O . LYS B 1 70 ? -0.581 26.281 -6.039 1 98 70 LYS B O 1
ATOM 2297 N N . ALA B 1 71 ? -2.609 25.406 -5.488 1 97.88 71 ALA B N 1
ATOM 2298 C CA . ALA B 1 71 ? -2.082 24.062 -5.332 1 97.88 71 ALA B CA 1
ATOM 2299 C C . ALA B 1 71 ? -1.479 23.547 -6.641 1 97.88 71 ALA B C 1
ATOM 2301 O O . ALA B 1 71 ? -2.025 23.797 -7.719 1 97.88 71 ALA B O 1
ATOM 2302 N N . ASN B 1 72 ? -0.344 22.844 -6.594 1 97.81 72 ASN B N 1
ATOM 2303 C CA . ASN B 1 72 ? 0.307 22.266 -7.766 1 97.81 72 ASN B CA 1
ATOM 2304 C C . ASN B 1 72 ? 0.983 20.938 -7.438 1 97.81 72 ASN B C 1
ATOM 2306 O O . ASN B 1 72 ? 2.186 20.781 -7.652 1 97.81 72 ASN B O 1
ATOM 2310 N N . PRO B 1 73 ? 0.2 19.969 -6.93 1 98.38 73 PRO B N 1
ATOM 2311 C CA . PRO B 1 73 ? 0.796 18.672 -6.586 1 98.38 73 PRO B CA 1
ATOM 2312 C C . PRO B 1 73 ? 1.418 17.969 -7.789 1 98.38 73 PRO B C 1
ATOM 2314 O O . PRO B 1 73 ? 0.982 18.172 -8.922 1 98.38 73 PRO B O 1
ATOM 2317 N N . ASP B 1 74 ? 2.455 17.141 -7.535 1 98.25 74 ASP B N 1
ATOM 2318 C CA . ASP B 1 74 ? 3.096 16.391 -8.609 1 98.25 74 ASP B CA 1
ATOM 2319 C C . ASP B 1 74 ? 2.117 15.422 -9.266 1 98.25 74 ASP B C 1
ATOM 2321 O O . ASP B 1 74 ? 2.146 15.227 -10.477 1 98.25 74 ASP B O 1
ATOM 2325 N N . TRP B 1 75 ? 1.306 14.695 -8.414 1 98.06 75 TRP B N 1
ATOM 2326 C CA . TRP B 1 75 ? 0.202 13.891 -8.93 1 98.06 75 TRP B CA 1
ATOM 2327 C C . TRP B 1 75 ? -1.055 14.734 -9.102 1 98.06 75 TRP B C 1
ATOM 2329 O O . TRP B 1 75 ? -1.541 15.336 -8.141 1 98.06 75 TRP B O 1
ATOM 2339 N N . PRO B 1 76 ? -1.623 14.773 -10.312 1 96.56 76 PRO B N 1
ATOM 2340 C CA . PRO B 1 76 ? -2.828 15.578 -10.516 1 96.56 76 PRO B CA 1
ATOM 2341 C C . PRO B 1 76 ? -4.023 15.07 -9.711 1 96.56 76 PRO B C 1
ATOM 2343 O O . PRO B 1 76 ? -4.133 13.867 -9.453 1 96.56 76 PRO B O 1
ATOM 2346 N N . THR B 1 77 ? -4.848 16.016 -9.344 1 96.75 77 THR B N 1
ATOM 2347 C CA . THR B 1 77 ? -6.09 15.656 -8.672 1 96.75 77 THR B CA 1
ATOM 2348 C C . THR B 1 77 ? -7.223 15.492 -9.68 1 96.75 77 THR B C 1
ATOM 2350 O O . THR B 1 77 ? -7.121 15.945 -10.82 1 96.75 77 THR B O 1
ATOM 2353 N N . THR B 1 78 ? -8.195 14.727 -9.273 1 96.19 78 THR B N 1
ATOM 2354 C CA . THR B 1 78 ? -9.414 14.531 -10.055 1 96.19 78 THR B CA 1
ATOM 2355 C C . THR B 1 78 ? -10.617 15.102 -9.312 1 96.19 78 THR B C 1
ATOM 2357 O O . THR B 1 78 ? -10.828 14.812 -8.133 1 96.19 78 THR B O 1
ATOM 2360 N N . HIS B 1 79 ? -11.359 15.969 -10.055 1 96.31 79 HIS B N 1
ATOM 2361 C CA . HIS B 1 79 ? -12.578 16.484 -9.438 1 96.31 79 HIS B CA 1
ATOM 2362 C C . HIS B 1 79 ? -13.508 15.344 -9.031 1 96.31 79 HIS B C 1
ATOM 2364 O O . HIS B 1 79 ? -13.656 14.359 -9.766 1 96.31 79 HIS B O 1
ATOM 2370 N N . ARG B 1 80 ? -14.188 15.547 -7.934 1 94.31 80 ARG B N 1
ATOM 2371 C CA . ARG B 1 80 ? -15.023 14.5 -7.348 1 94.31 80 ARG B CA 1
ATOM 2372 C C . ARG B 1 80 ? -16.031 13.969 -8.367 1 94.31 80 ARG B C 1
ATOM 2374 O O . ARG B 1 80 ? -16.297 12.773 -8.406 1 94.31 80 ARG B O 1
ATOM 2381 N N . GLU B 1 81 ? -16.594 14.82 -9.148 1 95.12 81 GLU B N 1
ATOM 2382 C CA . GLU B 1 81 ? -17.641 14.461 -10.094 1 95.12 81 GLU B CA 1
ATOM 2383 C C . GLU B 1 81 ? -17.109 13.578 -11.211 1 95.12 81 GLU B C 1
ATOM 2385 O O . GLU B 1 81 ? -17.875 12.93 -11.922 1 95.12 81 GLU B O 1
ATOM 2390 N N . ASP B 1 82 ? -15.75 13.57 -11.352 1 96.75 82 ASP B N 1
ATOM 2391 C CA . ASP B 1 82 ? -15.141 12.812 -12.445 1 96.75 82 ASP B CA 1
ATOM 2392 C C . ASP B 1 82 ? -14.688 11.438 -11.969 1 96.75 82 ASP B C 1
ATOM 2394 O O . ASP B 1 82 ? -14.141 10.656 -12.75 1 96.75 82 ASP B O 1
ATOM 2398 N N . TRP B 1 83 ? -14.875 11.125 -10.703 1 97.25 83 TRP B N 1
ATOM 2399 C CA . TRP B 1 83 ? -14.594 9.789 -10.172 1 97.25 83 TRP B CA 1
ATOM 2400 C C . TRP B 1 83 ? -15.688 8.805 -10.57 1 97.25 83 TRP B C 1
ATOM 2402 O O . TRP B 1 83 ? -16.828 9.203 -10.805 1 97.25 83 TRP B O 1
ATOM 2412 N N . ALA B 1 84 ? -15.336 7.562 -10.68 1 98 84 ALA B N 1
ATOM 2413 C CA . ALA B 1 84 ? -16.328 6.516 -10.898 1 98 84 ALA B CA 1
ATOM 2414 C C . ALA B 1 84 ? -17.391 6.527 -9.797 1 98 84 ALA B C 1
ATOM 2416 O O . ALA B 1 84 ? -17.141 7.027 -8.695 1 98 84 ALA B O 1
ATOM 2417 N N . LYS B 1 85 ? -18.547 5.949 -10.016 1 97.81 85 LYS B N 1
ATOM 2418 C CA . LYS B 1 85 ? -19.719 6.023 -9.133 1 97.81 85 LYS B CA 1
ATOM 2419 C C . LYS B 1 85 ? -19.391 5.441 -7.754 1 97.81 85 LYS B C 1
ATOM 2421 O O . LYS B 1 85 ? -19.672 6.07 -6.73 1 97.81 85 LYS B O 1
ATOM 2426 N N . PHE B 1 86 ? -18.781 4.309 -7.727 1 97.94 86 PHE B N 1
ATOM 2427 C CA . PHE B 1 86 ? -18.578 3.592 -6.477 1 97.94 86 PHE B CA 1
ATOM 2428 C C . PHE B 1 86 ? -17.688 4.395 -5.535 1 97.94 86 PHE B C 1
ATOM 2430 O O . PHE B 1 86 ? -18.094 4.738 -4.426 1 97.94 86 PHE B O 1
ATOM 2437 N N . PRO B 1 87 ? -16.453 4.797 -5.938 1 98.38 87 PRO B N 1
ATOM 2438 C CA . PRO B 1 87 ? -15.648 5.625 -5.039 1 98.38 87 PRO B CA 1
ATOM 2439 C C . PRO B 1 87 ? -16.297 6.98 -4.754 1 98.38 87 PRO B C 1
ATOM 2441 O O . PRO B 1 87 ? -16.172 7.504 -3.645 1 98.38 87 PRO B O 1
ATOM 2444 N N . ARG B 1 88 ? -16.953 7.52 -5.68 1 97.94 88 ARG B N 1
ATOM 2445 C CA . ARG B 1 88 ? -17.594 8.812 -5.477 1 97.94 88 ARG B CA 1
ATOM 2446 C C . ARG B 1 88 ? -18.641 8.734 -4.379 1 97.94 88 ARG B C 1
ATOM 2448 O O . ARG B 1 88 ? -18.766 9.648 -3.557 1 97.94 88 ARG B O 1
ATOM 2455 N N . GLU B 1 89 ? -19.438 7.711 -4.379 1 98 89 GLU B N 1
ATOM 2456 C CA . GLU B 1 89 ? -20.453 7.512 -3.359 1 98 89 GLU B CA 1
ATOM 2457 C C . GLU B 1 89 ? -19.828 7.332 -1.978 1 98 89 GLU B C 1
ATOM 2459 O O . GLU B 1 89 ? -20.375 7.809 -0.978 1 98 89 GLU B O 1
ATOM 2464 N N . ASN B 1 90 ? -18.719 6.652 -1.929 1 98.38 90 ASN B N 1
ATOM 2465 C CA . ASN B 1 90 ? -18.016 6.496 -0.663 1 98.38 90 ASN B CA 1
ATOM 2466 C C . ASN B 1 90 ? -17.484 7.832 -0.15 1 98.38 90 ASN B C 1
ATOM 2468 O O . ASN B 1 90 ? -17.562 8.117 1.048 1 98.38 90 ASN B O 1
ATOM 2472 N N . MET B 1 91 ? -16.984 8.672 -1.072 1 98.06 91 MET B N 1
ATOM 2473 C CA . MET B 1 91 ? -16.516 10.008 -0.703 1 98.06 91 MET B CA 1
ATOM 2474 C C . MET B 1 91 ? -17.656 10.828 -0.114 1 98.06 91 MET B C 1
ATOM 2476 O O . MET B 1 91 ? -17.469 11.562 0.859 1 98.06 91 MET B O 1
ATOM 2480 N N . LEU B 1 92 ? -18.812 10.703 -0.727 1 97.75 92 LEU B N 1
ATOM 2481 C CA . LEU B 1 92 ? -19.969 11.445 -0.259 1 97.75 92 LEU B CA 1
ATOM 2482 C C . LEU B 1 92 ? -20.359 11.008 1.147 1 97.75 92 LEU B C 1
ATOM 2484 O O . LEU B 1 92 ? -20.688 11.844 1.994 1 97.75 92 LEU B O 1
ATOM 2488 N N . LYS B 1 93 ? -20.391 9.688 1.366 1 97.75 93 LYS B N 1
ATOM 2489 C CA . LYS B 1 93 ? -20.703 9.156 2.691 1 97.75 93 LYS B CA 1
ATOM 2490 C C . LYS B 1 93 ? -19.703 9.68 3.734 1 97.75 93 LYS B C 1
ATOM 2492 O O . LYS B 1 93 ? -20.109 10.039 4.844 1 97.75 93 LYS B O 1
ATOM 2497 N N . HIS B 1 94 ? -18.453 9.672 3.385 1 97.81 94 HIS B N 1
ATOM 2498 C CA . HIS B 1 94 ? -17.422 10.188 4.27 1 97.81 94 HIS B CA 1
ATOM 2499 C C . HIS B 1 94 ? -17.625 11.672 4.555 1 97.81 94 HIS B C 1
ATOM 2501 O O . HIS B 1 94 ? -17.484 12.109 5.699 1 97.81 94 HIS B O 1
ATOM 2507 N N . ASN B 1 95 ? -17.875 12.453 3.48 1 97.06 95 ASN B N 1
ATOM 2508 C CA . ASN B 1 95 ? -18.109 13.883 3.641 1 97.06 95 ASN B CA 1
ATOM 2509 C C . ASN B 1 95 ? -19.266 14.164 4.59 1 97.06 95 ASN B C 1
ATOM 2511 O O . ASN B 1 95 ? -19.188 15.07 5.422 1 97.06 95 ASN B O 1
ATOM 2515 N N . GLU B 1 96 ? -20.312 13.414 4.441 1 97.81 96 GLU B N 1
ATOM 2516 C CA . GLU B 1 96 ? -21.469 13.57 5.32 1 97.81 96 GLU B CA 1
ATOM 2517 C C . GLU B 1 96 ? -21.125 13.195 6.758 1 97.81 96 GLU B C 1
ATOM 2519 O O . GLU B 1 96 ? -21.469 13.922 7.691 1 97.81 96 GLU B O 1
ATOM 2524 N N . ALA B 1 97 ? -20.438 12.078 6.926 1 97.88 97 ALA B N 1
ATOM 2525 C CA . ALA B 1 97 ? -20.078 11.617 8.258 1 97.88 97 ALA B CA 1
ATOM 2526 C C . ALA B 1 97 ? -19.125 12.602 8.938 1 97.88 97 ALA B C 1
ATOM 2528 O O . ALA B 1 97 ? -19.266 12.891 10.133 1 97.88 97 ALA B O 1
ATOM 2529 N N . THR B 1 98 ? -18.172 13.055 8.219 1 96.94 98 THR B N 1
ATOM 2530 C CA . THR B 1 98 ? -17.203 13.984 8.789 1 96.94 98 THR B CA 1
ATOM 2531 C C . THR B 1 98 ? -17.859 15.328 9.102 1 96.94 98 THR B C 1
ATOM 2533 O O . THR B 1 98 ? -17.516 15.969 10.102 1 96.94 98 THR B O 1
ATOM 2536 N N . ALA B 1 99 ? -18.766 15.805 8.234 1 96.81 99 ALA B N 1
ATOM 2537 C CA . ALA B 1 99 ? -19.5 17.031 8.508 1 96.81 99 ALA B CA 1
ATOM 2538 C C . ALA B 1 99 ? -20.266 16.938 9.82 1 96.81 99 ALA B C 1
ATOM 2540 O O . ALA B 1 99 ? -20.25 17.859 10.633 1 96.81 99 ALA B O 1
ATOM 2541 N N . HIS B 1 100 ? -20.922 15.82 9.992 1 97.62 100 HIS B N 1
ATOM 2542 C CA . HIS B 1 100 ? -21.672 15.586 11.227 1 97.62 100 HIS B CA 1
ATOM 2543 C C . HIS B 1 100 ? -20.75 15.586 12.438 1 97.62 100 HIS B C 1
ATOM 2545 O O . HIS B 1 100 ? -21.078 16.141 13.484 1 97.62 100 HIS B O 1
ATOM 2551 N N . PHE B 1 101 ? -19.625 14.922 12.297 1 97.62 101 PHE B N 1
ATOM 2552 C CA . PHE B 1 101 ? -18.641 14.859 13.367 1 97.62 101 PHE B CA 1
ATOM 2553 C C . PHE B 1 101 ? -18.203 16.266 13.773 1 97.62 101 PHE B C 1
ATOM 2555 O O . PHE B 1 101 ? -18.094 16.562 14.961 1 97.62 101 PHE B O 1
ATOM 2562 N N . TRP B 1 102 ? -17.984 17.156 12.812 1 96.5 102 TRP B N 1
ATOM 2563 C CA . TRP B 1 102 ? -17.406 18.484 13.039 1 96.5 102 TRP B CA 1
ATOM 2564 C C . TRP B 1 102 ? -18.469 19.438 13.594 1 96.5 102 TRP B C 1
ATOM 2566 O O . TRP B 1 102 ? -18.141 20.562 14.008 1 96.5 102 TRP B O 1
ATOM 2576 N N . GLU B 1 103 ? -19.734 19.016 13.656 1 96.69 103 GLU B N 1
ATOM 2577 C CA . GLU B 1 103 ? -20.781 19.781 14.312 1 96.69 103 GLU B CA 1
ATOM 2578 C C . GLU B 1 103 ? -20.672 19.688 15.828 1 96.69 103 GLU B C 1
ATOM 2580 O O . GLU B 1 103 ? -21.328 20.438 16.562 1 96.69 103 GLU B O 1
ATOM 2585 N N . ASN B 1 104 ? -19.875 18.844 16.297 1 95.62 104 ASN B N 1
ATOM 2586 C CA . ASN B 1 104 ? -19.641 18.703 17.719 1 95.62 104 ASN B CA 1
ATOM 2587 C C . ASN B 1 104 ? -19.203 20.031 18.359 1 95.62 104 ASN B C 1
ATOM 2589 O O . ASN B 1 104 ? -18.156 20.578 17.984 1 95.62 104 ASN B O 1
ATOM 2593 N N . PRO B 1 105 ? -19.891 20.516 19.344 1 96.06 105 PRO B N 1
ATOM 2594 C CA . PRO B 1 105 ? -19.547 21.797 19.969 1 96.06 105 PRO B CA 1
ATOM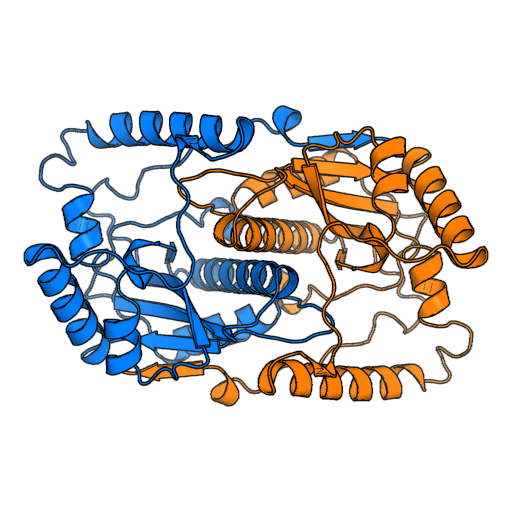 2595 C C . PRO B 1 105 ? -18.156 21.797 20.594 1 96.06 105 PRO B C 1
ATOM 2597 O O . PRO B 1 105 ? -17.516 22.859 20.672 1 96.06 105 PRO B O 1
ATOM 2600 N N . GLU B 1 106 ? -17.734 20.641 20.953 1 95 106 GLU B N 1
ATOM 2601 C CA . GLU B 1 106 ? -16.406 20.531 21.562 1 95 106 GLU B CA 1
ATOM 2602 C C . GLU B 1 106 ? -15.305 20.828 20.562 1 95 106 GLU B C 1
ATOM 2604 O O . GLU B 1 106 ? -14.148 21.016 20.938 1 95 106 GLU B O 1
ATOM 2609 N N . LEU B 1 107 ? -15.625 20.875 19.266 1 96.31 107 LEU B N 1
ATOM 2610 C CA . LEU B 1 107 ? -14.648 21.141 18.219 1 96.31 107 LEU B CA 1
ATOM 2611 C C . LEU B 1 107 ? -14.82 22.547 17.656 1 96.31 107 LEU B C 1
ATOM 2613 O O . LEU B 1 107 ? -14.203 22.906 16.656 1 96.31 107 LEU B O 1
ATOM 2617 N N . SER B 1 108 ? -15.594 23.359 18.328 1 94.19 108 SER B N 1
ATOM 2618 C CA . SER B 1 108 ? -16.016 24.656 17.797 1 94.19 108 SER B CA 1
ATOM 2619 C C . SER B 1 108 ? -14.836 25.609 17.688 1 94.19 108 SER B C 1
ATOM 2621 O O . SER B 1 108 ? -14.883 26.578 16.938 1 94.19 108 SER B O 1
ATOM 2623 N N . ASP B 1 109 ? -13.75 25.375 18.422 1 93.62 109 ASP B N 1
ATOM 2624 C CA . ASP B 1 109 ? -12.633 26.312 18.484 1 93.62 109 ASP B CA 1
ATOM 2625 C C . ASP B 1 109 ? -11.594 26 17.406 1 93.62 109 ASP B C 1
ATOM 2627 O O . ASP B 1 109 ? -10.508 26.578 17.391 1 93.62 109 ASP B O 1
ATOM 2631 N N . MET B 1 110 ? -11.859 25.094 16.547 1 95.19 110 MET B N 1
ATOM 2632 C CA . MET B 1 110 ? -10.945 24.719 15.469 1 95.19 110 MET B CA 1
ATOM 2633 C C . MET B 1 110 ? -11.711 24.344 14.203 1 95.19 110 MET B C 1
ATOM 2635 O O . MET B 1 110 ? -12.891 24 14.266 1 95.19 110 MET B O 1
ATOM 2639 N N . THR B 1 111 ? -10.992 24.453 13.07 1 95.94 111 THR B N 1
ATOM 2640 C CA . THR B 1 111 ? -11.531 24.016 11.789 1 95.94 111 THR B CA 1
ATOM 2641 C C . THR B 1 111 ? -10.562 23.047 11.102 1 95.94 111 THR B C 1
ATOM 2643 O O . THR B 1 111 ? -9.383 22.984 11.461 1 95.94 111 THR B O 1
ATOM 2646 N N . ARG B 1 112 ? -11.156 22.344 10.227 1 96.19 112 ARG B N 1
ATOM 2647 C CA . ARG B 1 112 ? -10.305 21.484 9.406 1 96.19 112 ARG B CA 1
ATOM 2648 C C . ARG B 1 112 ? -9.195 22.297 8.734 1 96.19 112 ARG B C 1
ATOM 2650 O O . ARG B 1 112 ? -8.055 21.844 8.648 1 96.19 112 ARG B O 1
ATOM 2657 N N . GLN B 1 113 ? -9.484 23.375 8.234 1 96.94 113 GLN B N 1
ATOM 2658 C CA . GLN B 1 113 ? -8.547 24.25 7.539 1 96.94 113 GLN B CA 1
ATOM 2659 C C . GLN B 1 113 ? -7.406 24.672 8.461 1 96.94 113 GLN B C 1
ATOM 2661 O O . GLN B 1 113 ? -6.254 24.75 8.031 1 96.94 113 GLN B O 1
ATOM 2666 N N . ASP B 1 114 ? -7.738 24.953 9.688 1 96.88 114 ASP B N 1
ATOM 2667 C CA . ASP B 1 114 ? -6.711 25.297 10.664 1 96.88 114 ASP B CA 1
ATOM 2668 C C . ASP B 1 114 ? -5.691 24.172 10.812 1 96.88 114 ASP B C 1
ATOM 2670 O O . ASP B 1 114 ? -4.484 24.406 10.781 1 96.88 114 ASP B O 1
ATOM 2674 N N . LEU B 1 115 ? -6.203 23 10.984 1 98.25 115 LEU B N 1
ATOM 2675 C CA . LEU B 1 115 ? -5.359 21.828 11.18 1 98.25 115 LEU B CA 1
ATOM 2676 C C . LEU B 1 115 ? -4.488 21.562 9.961 1 98.25 115 LEU B C 1
ATOM 2678 O O . LEU B 1 115 ? -3.291 21.297 10.086 1 98.25 115 LEU B O 1
ATOM 2682 N N . GLN B 1 116 ? -5.051 21.688 8.758 1 98.56 116 GLN B N 1
ATOM 2683 C CA . GLN B 1 116 ? -4.332 21.5 7.504 1 98.56 116 GLN B CA 1
ATOM 2684 C C . GLN B 1 116 ? -3.244 22.562 7.328 1 98.56 116 GLN B C 1
ATOM 2686 O O . GLN B 1 116 ? -2.117 22.234 6.941 1 98.56 116 GLN B O 1
ATOM 2691 N N . THR B 1 117 ? -3.557 23.797 7.637 1 98.62 117 THR B N 1
ATOM 2692 C CA . THR B 1 117 ? -2.609 24.891 7.473 1 98.62 117 THR B CA 1
ATOM 2693 C C . THR B 1 117 ? -1.377 24.672 8.344 1 98.62 117 THR B C 1
ATOM 2695 O O . THR B 1 117 ? -0.261 25.016 7.949 1 98.62 117 THR B O 1
ATOM 2698 N N . ARG B 1 118 ? -1.597 24.109 9.484 1 98.25 118 ARG B N 1
ATOM 2699 C CA . ARG B 1 118 ? -0.511 23.906 10.438 1 98.25 118 ARG B CA 1
ATOM 2700 C C . ARG B 1 118 ? 0.143 22.547 10.242 1 98.25 118 ARG B C 1
ATOM 2702 O O . ARG B 1 118 ? 1.042 22.172 10.992 1 98.25 118 ARG B O 1
ATOM 2709 N N . LEU B 1 119 ? -0.278 21.812 9.242 1 98.88 119 LEU B N 1
ATOM 2710 C CA . LEU B 1 119 ? 0.18 20.469 8.945 1 98.88 119 LEU B CA 1
ATOM 2711 C C . LEU B 1 119 ? 0.055 19.562 10.164 1 98.88 119 LEU B C 1
ATOM 2713 O O . LEU B 1 119 ? 1.015 18.891 10.547 1 98.88 119 LEU B O 1
ATOM 2717 N N . TYR B 1 120 ? -1.102 19.719 10.852 1 98.81 120 TYR B N 1
ATOM 2718 C CA . TYR B 1 120 ? -1.612 18.844 11.898 1 98.81 120 TYR B CA 1
ATOM 2719 C C . TYR B 1 120 ? -0.723 18.891 13.133 1 98.81 120 TYR B C 1
ATOM 2721 O O . TYR B 1 120 ? -0.749 17.984 13.969 1 98.81 120 TYR B O 1
ATOM 2729 N N . ASP B 1 121 ? 0.2 19.891 13.234 1 98.69 121 ASP B N 1
ATOM 2730 C CA . ASP B 1 121 ? 1.146 20.062 14.336 1 98.69 121 ASP B CA 1
ATOM 2731 C C . ASP B 1 121 ? 2.043 18.844 14.484 1 98.69 121 ASP B C 1
ATOM 2733 O O . ASP B 1 121 ? 2.416 18.469 15.602 1 98.69 121 ASP B O 1
ATOM 2737 N N . ALA B 1 122 ? 2.346 18.188 13.406 1 98.88 122 ALA B N 1
ATOM 2738 C CA . ALA B 1 122 ? 3.166 16.984 13.414 1 98.88 122 ALA B CA 1
ATOM 2739 C C . ALA B 1 122 ? 4.602 17.297 13.82 1 98.88 122 ALA B C 1
ATOM 2741 O O . ALA B 1 122 ? 5.188 18.266 13.352 1 98.88 122 ALA B O 1
ATOM 2742 N N . PRO B 1 123 ? 5.219 16.469 14.656 1 98.88 123 PRO B N 1
ATOM 2743 C CA . PRO B 1 123 ? 6.633 16.672 14.984 1 98.88 123 PRO B CA 1
ATOM 2744 C C . PRO B 1 123 ? 7.566 16.078 13.93 1 98.88 123 PRO B C 1
ATOM 2746 O O . PRO B 1 123 ? 8.773 16.328 13.953 1 98.88 123 PRO B O 1
ATOM 2749 N N . ALA B 1 124 ? 7.094 15.234 13.039 1 98.94 124 ALA B N 1
ATOM 2750 C CA . ALA B 1 124 ? 7.832 14.656 11.922 1 98.94 124 ALA B CA 1
ATOM 2751 C C . ALA B 1 124 ? 6.926 14.438 10.719 1 98.94 124 ALA B C 1
ATOM 2753 O O . ALA B 1 124 ? 5.758 14.07 10.867 1 98.94 124 ALA B O 1
ATOM 2754 N N . ILE B 1 125 ? 7.434 14.727 9.547 1 98.94 125 ILE B N 1
ATOM 2755 C CA . ILE B 1 125 ? 6.703 14.43 8.32 1 98.94 125 ILE B CA 1
ATOM 2756 C C . ILE B 1 125 ? 7.586 13.617 7.375 1 98.94 125 ILE B C 1
ATOM 2758 O O . ILE B 1 125 ? 8.742 13.977 7.129 1 98.94 125 ILE B O 1
ATOM 2762 N N . CYS B 1 126 ? 7.055 12.508 6.93 1 98.94 126 CYS B N 1
ATOM 2763 C CA . CYS B 1 126 ? 7.688 11.656 5.926 1 98.94 126 CYS B CA 1
ATOM 2764 C C . CYS B 1 126 ? 7.184 12 4.527 1 98.94 126 CYS B C 1
ATOM 2766 O O . CYS B 1 126 ? 5.98 11.93 4.262 1 98.94 126 CYS B O 1
ATOM 2768 N N . TYR B 1 127 ? 8.078 12.375 3.678 1 98.94 127 TYR B N 1
ATOM 2769 C CA . TYR B 1 127 ? 7.785 12.57 2.264 1 98.94 127 TYR B CA 1
ATOM 2770 C C . TYR B 1 127 ? 8.258 11.383 1.437 1 98.94 127 TYR B C 1
ATOM 2772 O O . TYR B 1 127 ? 9.445 11.047 1.435 1 98.94 127 TYR B O 1
ATOM 2780 N N . LEU B 1 128 ? 7.328 10.734 0.786 1 99 128 LEU B N 1
ATOM 2781 C CA . LEU B 1 128 ? 7.629 9.594 -0.075 1 99 128 LEU B CA 1
ATOM 2782 C C . LEU B 1 128 ? 7.754 10.031 -1.53 1 99 128 LEU B C 1
ATOM 2784 O O . LEU B 1 128 ? 6.871 10.703 -2.059 1 99 128 LEU B O 1
ATOM 2788 N N . THR B 1 129 ? 8.828 9.648 -2.182 1 98.94 129 THR B N 1
ATOM 2789 C CA . THR B 1 129 ? 9.039 10.016 -3.578 1 98.94 129 THR B CA 1
ATOM 2790 C C . THR B 1 129 ? 9.289 8.766 -4.426 1 98.94 129 THR B C 1
ATOM 2792 O O . THR B 1 129 ? 9.641 7.711 -3.9 1 98.94 129 THR B O 1
ATOM 2795 N N . ILE B 1 130 ? 9.062 8.828 -5.656 1 98.81 130 ILE B N 1
ATOM 2796 C CA . ILE B 1 130 ? 9.414 7.875 -6.699 1 98.81 130 ILE B CA 1
ATOM 2797 C C . ILE B 1 130 ? 9.875 8.617 -7.949 1 98.81 130 ILE B C 1
ATOM 2799 O O . ILE B 1 130 ? 9.617 9.812 -8.094 1 98.81 130 ILE B O 1
ATOM 2803 N N . PRO B 1 131 ? 10.617 7.934 -8.852 1 98.69 131 PRO B N 1
ATOM 2804 C CA . PRO B 1 131 ? 11.07 8.609 -10.07 1 98.69 131 PRO B CA 1
ATOM 2805 C C . PRO B 1 131 ? 9.922 9.211 -10.875 1 98.69 131 PRO B C 1
ATOM 2807 O O . PRO B 1 131 ? 8.82 8.648 -10.898 1 98.69 131 PRO B O 1
ATOM 2810 N N . LYS B 1 132 ? 10.492 10.234 -11.562 1 94.56 132 LYS B N 1
ATOM 2811 C CA . LYS B 1 132 ? 9.547 10.828 -12.5 1 94.56 132 LYS B CA 1
ATOM 2812 C C . LYS B 1 132 ? 9.188 9.852 -13.625 1 94.56 132 LYS B C 1
ATOM 2814 O O . LYS B 1 132 ? 10.031 9.055 -14.047 1 94.56 132 LYS B O 1
ATOM 2819 N N . ASP B 1 133 ? 8.117 9.352 -13.953 1 88.5 133 ASP B N 1
ATOM 2820 C CA . ASP B 1 133 ? 7.641 8.492 -15.031 1 88.5 133 ASP B CA 1
ATOM 2821 C C . ASP B 1 133 ? 7.344 7.086 -14.523 1 88.5 133 ASP B C 1
ATOM 2823 O O . ASP B 1 133 ? 7.297 6.133 -15.312 1 88.5 133 ASP B O 1
ATOM 2827 N N . SER B 1 134 ? 7.469 7.059 -13.227 1 97.19 134 SER B N 1
ATOM 2828 C CA . SER B 1 134 ? 7.02 5.781 -12.68 1 97.19 134 SER B CA 1
ATOM 2829 C C . SER B 1 134 ? 5.656 5.391 -13.234 1 97.19 134 SER B C 1
ATOM 2831 O O . SER B 1 134 ? 4.84 6.254 -13.555 1 97.19 134 SER B O 1
ATOM 2833 N N . ASN B 1 135 ? 5.48 4.133 -13.414 1 97.19 135 ASN B N 1
ATOM 2834 C CA . ASN B 1 135 ? 4.223 3.611 -13.945 1 97.19 135 ASN B CA 1
ATOM 2835 C C . ASN B 1 135 ? 3.258 3.236 -12.82 1 97.19 135 ASN B C 1
ATOM 2837 O O . ASN B 1 135 ? 3.551 3.453 -11.648 1 97.19 135 ASN B O 1
ATOM 2841 N N . GLN B 1 136 ? 2.098 2.678 -13.156 1 97.62 136 GLN B N 1
ATOM 2842 C CA . GLN B 1 136 ? 1.041 2.34 -12.211 1 97.62 136 GLN B CA 1
ATOM 2843 C C . GLN B 1 136 ? 1.52 1.301 -11.203 1 97.62 136 GLN B C 1
ATOM 2845 O O . GLN B 1 136 ? 1.104 1.318 -10.039 1 97.62 136 GLN B O 1
ATOM 2850 N N . TRP B 1 137 ? 2.326 0.375 -11.648 1 98.38 137 TRP B N 1
ATOM 2851 C CA . TRP B 1 137 ? 2.846 -0.656 -10.758 1 98.38 137 TRP B CA 1
ATOM 2852 C C . TRP B 1 137 ? 3.686 -0.039 -9.648 1 98.38 137 TRP B C 1
ATOM 2854 O O . TRP B 1 137 ? 3.6 -0.457 -8.492 1 98.38 137 TRP B O 1
ATOM 2864 N N . SER B 1 138 ? 4.469 0.981 -10 1 98.75 138 SER B N 1
ATOM 2865 C CA . SER B 1 138 ? 5.266 1.693 -9 1 98.75 138 SER B CA 1
ATOM 2866 C C . SER B 1 138 ? 4.379 2.475 -8.039 1 98.75 138 SER B C 1
ATOM 2868 O O . SER B 1 138 ? 4.691 2.588 -6.852 1 98.75 138 SER B O 1
ATOM 2870 N N . ASP B 1 139 ? 3.275 3.08 -8.57 1 98.81 139 ASP B N 1
ATOM 2871 C CA . ASP B 1 139 ? 2.322 3.764 -7.699 1 98.81 139 ASP B CA 1
ATOM 2872 C C . ASP B 1 139 ? 1.735 2.805 -6.664 1 98.81 139 ASP B C 1
ATOM 2874 O O . ASP B 1 139 ? 1.649 3.137 -5.48 1 98.81 139 ASP B O 1
ATOM 2878 N N . TYR B 1 140 ? 1.35 1.612 -7.113 1 98.88 140 TYR B N 1
ATOM 2879 C CA . TYR B 1 140 ? 0.851 0.547 -6.254 1 98.88 140 TYR B CA 1
ATOM 2880 C C . TYR B 1 140 ? 1.889 0.163 -5.203 1 98.88 140 TYR B C 1
ATOM 2882 O O . TYR B 1 140 ? 1.568 0.046 -4.02 1 98.88 140 TYR B O 1
ATOM 2890 N N . ASP B 1 141 ? 3.152 -0.024 -5.633 1 98.94 141 ASP B N 1
ATOM 2891 C CA . ASP B 1 141 ? 4.238 -0.394 -4.73 1 98.94 141 ASP B CA 1
ATOM 2892 C C . ASP B 1 141 ? 4.445 0.668 -3.654 1 98.94 141 ASP B C 1
ATOM 2894 O O . ASP B 1 141 ? 4.703 0.341 -2.494 1 98.94 141 ASP B O 1
ATOM 2898 N N . LEU B 1 142 ? 4.344 1.929 -4.059 1 98.94 142 LEU B N 1
ATOM 2899 C CA . LEU B 1 142 ? 4.512 3.021 -3.107 1 98.94 142 LEU B CA 1
ATOM 2900 C C . LEU B 1 142 ? 3.412 2.994 -2.051 1 98.94 142 LEU B C 1
ATOM 2902 O O . LEU B 1 142 ? 3.664 3.287 -0.879 1 98.94 142 LEU B O 1
ATOM 2906 N N . GLY B 1 143 ? 2.18 2.705 -2.492 1 98.94 143 GLY B N 1
ATOM 2907 C CA . GLY B 1 143 ? 1.092 2.543 -1.542 1 98.94 143 GLY B CA 1
ATOM 2908 C C . GLY B 1 143 ? 1.347 1.445 -0.525 1 98.94 143 GLY B C 1
ATOM 2909 O O . GLY B 1 143 ? 1.082 1.622 0.666 1 98.94 143 GLY B O 1
ATOM 2910 N N . ALA B 1 144 ? 1.853 0.315 -1.003 1 98.94 144 ALA B N 1
ATOM 2911 C CA . ALA B 1 144 ? 2.209 -0.789 -0.115 1 98.94 144 ALA B CA 1
ATOM 2912 C C . ALA B 1 144 ? 3.27 -0.361 0.895 1 98.94 144 ALA B C 1
ATOM 2914 O O . ALA B 1 144 ? 3.158 -0.661 2.086 1 98.94 144 ALA B O 1
ATOM 2915 N N . PHE B 1 145 ? 4.258 0.381 0.395 1 98.94 145 PHE B N 1
ATOM 2916 C CA . PHE B 1 145 ? 5.324 0.907 1.239 1 98.94 145 PHE B CA 1
ATOM 2917 C C . PHE B 1 145 ? 4.766 1.864 2.285 1 98.94 145 PHE B C 1
ATOM 2919 O O . P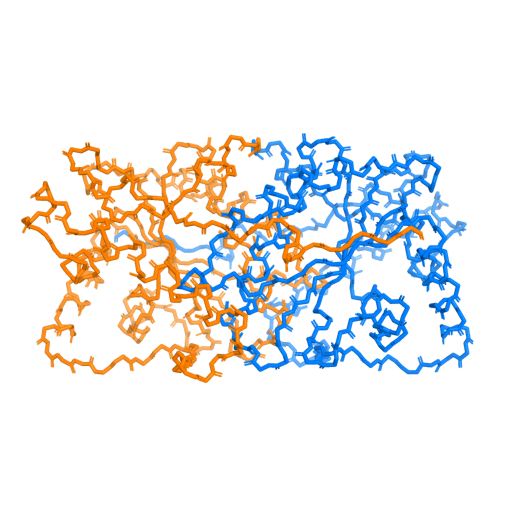HE B 1 145 ? 5.043 1.722 3.477 1 98.94 145 PHE B O 1
ATOM 2926 N N . GLY B 1 146 ? 3.969 2.826 1.852 1 98.94 146 GLY B N 1
ATOM 2927 C CA . GLY B 1 146 ? 3.383 3.803 2.754 1 98.94 146 GLY B CA 1
ATOM 2928 C C . GLY B 1 146 ? 2.533 3.174 3.844 1 98.94 146 GLY B C 1
ATOM 2929 O O . GLY B 1 146 ? 2.604 3.58 5.004 1 98.94 146 GLY B O 1
ATOM 2930 N N . GLN B 1 147 ? 1.736 2.205 3.441 1 98.88 147 GLN B N 1
ATOM 2931 C CA . GLN B 1 147 ? 0.892 1.531 4.422 1 98.88 147 GLN B CA 1
ATOM 2932 C C . GLN B 1 147 ? 1.73 0.725 5.41 1 98.88 147 GLN B C 1
ATOM 2934 O O . GLN B 1 147 ? 1.431 0.693 6.605 1 98.88 147 GLN B O 1
ATOM 2939 N N . THR B 1 148 ? 2.773 0.056 4.934 1 98.81 148 THR B N 1
ATOM 2940 C CA . THR B 1 148 ? 3.67 -0.66 5.836 1 98.81 148 THR B CA 1
ATOM 2941 C C . THR B 1 148 ? 4.324 0.301 6.824 1 98.81 148 THR B C 1
ATOM 2943 O O . THR B 1 148 ? 4.449 -0.008 8.008 1 98.81 148 THR B O 1
ATOM 2946 N N . LEU B 1 149 ? 4.703 1.461 6.32 1 98.94 149 LEU B N 1
ATOM 2947 C CA . LEU B 1 149 ? 5.289 2.5 7.16 1 98.94 149 LEU B CA 1
ATOM 2948 C C . LEU B 1 149 ? 4.336 2.898 8.281 1 98.94 149 LEU B C 1
ATOM 2950 O O . LEU B 1 149 ? 4.727 2.947 9.445 1 98.94 149 LEU B O 1
ATOM 2954 N N . MET B 1 150 ? 3.086 3.109 7.965 1 98.88 150 MET B N 1
ATOM 2955 C CA . MET B 1 150 ? 2.1 3.562 8.945 1 98.88 150 MET B CA 1
ATOM 2956 C C . MET B 1 150 ? 1.776 2.455 9.945 1 98.88 150 MET B C 1
ATOM 2958 O O . MET B 1 150 ? 1.608 2.719 11.133 1 98.88 150 MET B O 1
ATOM 2962 N N . LEU B 1 151 ? 1.722 1.238 9.469 1 98.75 151 LEU B N 1
ATOM 2963 C CA . LEU B 1 151 ? 1.441 0.129 10.375 1 98.75 151 LEU B CA 1
ATOM 2964 C C . LEU B 1 151 ? 2.631 -0.14 11.289 1 98.75 151 LEU B C 1
ATOM 2966 O O . LEU B 1 151 ? 2.453 -0.471 12.469 1 98.75 151 LEU B O 1
ATOM 2970 N N . ALA B 1 152 ? 3.854 -0.059 10.734 1 98.62 152 ALA B N 1
ATOM 2971 C CA . ALA B 1 152 ? 5.051 -0.167 11.57 1 98.62 152 ALA B CA 1
ATOM 2972 C C . ALA B 1 152 ? 5.062 0.906 12.656 1 98.62 152 ALA B C 1
ATOM 2974 O O . ALA B 1 152 ? 5.324 0.614 13.82 1 98.62 152 ALA B O 1
ATOM 2975 N N . ALA B 1 153 ? 4.789 2.148 12.281 1 98.75 153 ALA B N 1
ATOM 2976 C CA . ALA B 1 153 ? 4.711 3.244 13.242 1 98.75 153 ALA B CA 1
ATOM 2977 C C . ALA B 1 153 ? 3.695 2.941 14.336 1 98.75 153 ALA B C 1
ATOM 2979 O O . ALA B 1 153 ? 3.998 3.066 15.531 1 98.75 153 ALA B O 1
ATOM 2980 N N . ARG B 1 154 ? 2.531 2.48 13.93 1 98.5 154 ARG B N 1
ATOM 2981 C CA . ARG B 1 154 ? 1.478 2.182 14.891 1 98.5 154 ARG B CA 1
ATOM 2982 C C . ARG B 1 154 ? 1.918 1.096 15.867 1 98.5 154 ARG B C 1
ATOM 2984 O O . ARG B 1 154 ? 1.623 1.169 17.062 1 98.5 154 ARG B O 1
ATOM 2991 N N . GLY B 1 155 ? 2.617 0.112 15.305 1 97.62 155 GLY B N 1
ATOM 2992 C CA . GLY B 1 155 ? 3.15 -0.945 16.156 1 97.62 155 GLY B CA 1
ATOM 2993 C C . GLY B 1 155 ? 4.121 -0.438 17.203 1 97.62 155 GLY B C 1
ATOM 2994 O O . GLY B 1 155 ? 4.332 -1.088 18.219 1 97.62 155 GLY B O 1
ATOM 2995 N N . MET B 1 156 ? 4.688 0.693 17 1 97.69 156 MET B N 1
ATOM 2996 C CA . MET B 1 156 ? 5.656 1.297 17.922 1 97.69 156 MET B CA 1
ATOM 2997 C C . MET B 1 156 ? 5 2.375 18.766 1 97.69 156 MET B C 1
ATOM 2999 O O . MET B 1 156 ? 5.684 3.119 19.469 1 97.69 156 MET B O 1
ATOM 3003 N N . GLY B 1 157 ? 3.695 2.465 18.625 1 97.62 157 GLY B N 1
ATOM 3004 C CA . GLY B 1 157 ? 2.941 3.424 19.422 1 97.62 157 GLY B CA 1
ATOM 3005 C C . GLY B 1 157 ? 2.924 4.816 18.812 1 97.62 157 GLY B C 1
ATOM 3006 O O . GLY B 1 157 ? 2.547 5.781 19.484 1 97.62 157 GLY B O 1
ATOM 3007 N N . ILE B 1 158 ? 3.377 4.98 17.594 1 98.69 158 ILE B N 1
ATOM 3008 C CA . ILE B 1 158 ? 3.439 6.258 16.891 1 98.69 158 ILE B CA 1
ATOM 3009 C C . ILE B 1 158 ? 2.271 6.367 15.906 1 98.69 158 ILE B C 1
ATOM 3011 O O . ILE B 1 158 ? 1.987 5.426 15.164 1 98.69 158 ILE B O 1
ATOM 3015 N N . ASP B 1 159 ? 1.529 7.484 15.898 1 98.75 159 ASP B N 1
ATOM 3016 C CA . ASP B 1 159 ? 0.363 7.711 15.047 1 98.75 159 ASP B CA 1
ATOM 3017 C C . ASP B 1 159 ? 0.763 8.359 13.727 1 98.75 159 ASP B C 1
ATOM 3019 O O . ASP B 1 159 ? 1.902 8.797 13.562 1 98.75 159 ASP B O 1
ATOM 3023 N N . SER B 1 160 ? -0.192 8.383 12.797 1 98.94 160 SER B N 1
ATOM 3024 C CA . SER B 1 160 ? 0.143 8.875 11.469 1 98.94 160 SER B CA 1
ATOM 3025 C C . SER B 1 160 ? -1.055 9.555 10.812 1 98.94 160 SER B C 1
ATOM 3027 O O . SER B 1 160 ? -2.195 9.359 11.234 1 98.94 160 SER B O 1
ATOM 3029 N N . MET B 1 161 ? -0.792 10.391 9.828 1 98.81 161 MET B N 1
ATOM 3030 C CA . MET B 1 161 ? -1.758 11.055 8.953 1 98.81 161 MET B CA 1
ATOM 3031 C C . MET B 1 161 ? -1.197 11.219 7.547 1 98.81 161 MET B C 1
ATOM 3033 O O . MET B 1 161 ? -0.453 12.164 7.273 1 98.81 161 MET B O 1
ATOM 3037 N N . PRO B 1 162 ? -1.58 10.273 6.637 1 98.88 162 PRO B N 1
ATOM 3038 C CA . PRO B 1 162 ? -1.328 10.586 5.227 1 98.88 162 PRO B CA 1
ATOM 3039 C C . PRO B 1 162 ? -2.244 11.688 4.695 1 98.88 162 PRO B C 1
ATOM 3041 O O . PRO B 1 162 ? -3.459 11.633 4.898 1 98.88 162 PRO B O 1
ATOM 3044 N N . ALA B 1 163 ? -1.65 12.711 4.016 1 98.69 163 ALA B N 1
ATOM 3045 C CA . ALA B 1 163 ? -2.514 13.828 3.635 1 98.69 163 ALA B CA 1
ATOM 3046 C C . ALA B 1 163 ? -2.021 14.484 2.35 1 98.69 163 ALA B C 1
ATOM 3048 O O . ALA B 1 163 ? -0.822 14.727 2.189 1 98.69 163 ALA B O 1
ATOM 3049 N N . TYR B 1 164 ? -2.971 14.789 1.475 1 98.38 164 TYR B N 1
ATOM 3050 C CA . TYR B 1 164 ? -2.727 15.586 0.282 1 98.38 164 TYR B CA 1
ATOM 3051 C C . TYR B 1 164 ? -2.113 16.938 0.647 1 98.38 164 TYR B C 1
ATOM 3053 O O . TYR B 1 164 ? -1.217 17.422 -0.043 1 98.38 164 TYR B O 1
ATOM 3061 N N . GLU B 1 165 ? -2.576 17.516 1.741 1 98.69 165 GLU B N 1
ATOM 3062 C CA . GLU B 1 165 ? -2.139 18.844 2.174 1 98.69 165 GLU B CA 1
ATOM 3063 C C . GLU B 1 165 ? -0.62 18.906 2.307 1 98.69 165 GLU B C 1
ATOM 3065 O O . GLU B 1 165 ? -0.014 19.953 2.064 1 98.69 165 GLU B O 1
ATOM 3070 N N . ILE B 1 166 ? -0.042 17.828 2.66 1 98.88 166 ILE B N 1
ATOM 3071 C CA . ILE B 1 166 ? 1.386 17.75 2.949 1 98.88 166 ILE B CA 1
ATOM 3072 C C . ILE B 1 166 ? 2.182 17.828 1.647 1 98.88 166 ILE B C 1
ATOM 3074 O O . ILE B 1 166 ? 3.328 18.281 1.641 1 98.88 166 ILE B O 1
ATOM 3078 N N . VAL B 1 167 ? 1.576 17.484 0.528 1 98.88 167 VAL B N 1
ATOM 3079 C CA . VAL B 1 167 ? 2.287 17.484 -0.746 1 98.88 167 VAL B CA 1
ATOM 3080 C C . VAL B 1 167 ? 1.629 18.469 -1.703 1 98.88 167 VAL B C 1
ATOM 3082 O O . VAL B 1 167 ? 1.846 18.406 -2.916 1 98.88 167 VAL B O 1
ATOM 3085 N N . LYS B 1 168 ? 0.869 19.375 -1.179 1 98.62 168 LYS B N 1
ATOM 3086 C CA . LYS B 1 168 ? 0.096 20.375 -1.915 1 98.62 168 LYS B CA 1
ATOM 3087 C C . LYS B 1 168 ? 1.013 21.344 -2.641 1 98.62 168 LYS B C 1
ATOM 3089 O O . LYS B 1 168 ? 0.672 21.844 -3.717 1 98.62 168 LYS B O 1
ATOM 3094 N N . PHE B 1 169 ? 2.131 21.688 -2.1 1 98.75 169 PHE B N 1
ATOM 3095 C CA . PHE B 1 169 ? 3.141 22.594 -2.633 1 98.75 169 PHE B CA 1
ATOM 3096 C C . PHE B 1 169 ? 4.496 21.906 -2.719 1 98.75 169 PHE B C 1
ATOM 3098 O O . PHE B 1 169 ? 5.43 22.281 -2.002 1 98.75 169 PHE B O 1
ATOM 3105 N N . PRO B 1 170 ? 4.668 21.016 -3.707 1 98.69 170 PRO B N 1
ATOM 3106 C CA . PRO B 1 170 ? 5.875 20.188 -3.732 1 98.69 170 PRO B CA 1
ATOM 3107 C C . PRO B 1 170 ? 7.145 21 -3.965 1 98.69 170 PRO B C 1
ATOM 3109 O O . PRO B 1 170 ? 8.211 20.656 -3.461 1 98.69 170 PRO B O 1
ATOM 3112 N N . GLU B 1 171 ? 7.035 22.062 -4.668 1 98.06 171 GLU B N 1
ATOM 3113 C CA . GLU B 1 171 ? 8.219 22.859 -4.953 1 98.06 171 GLU B CA 1
ATOM 3114 C C . GLU B 1 171 ? 8.852 23.391 -3.668 1 98.06 171 GLU B C 1
ATOM 3116 O O . GLU B 1 171 ? 10.07 23.406 -3.533 1 98.06 171 GLU B O 1
ATOM 3121 N N . SER B 1 172 ? 8.031 23.906 -2.756 1 98.56 172 SER B N 1
ATOM 3122 C CA . SER B 1 172 ? 8.523 24.391 -1.474 1 98.56 172 SER B CA 1
ATOM 3123 C C . SER B 1 172 ? 9.266 23.312 -0.707 1 98.56 172 SER B C 1
ATOM 3125 O O . SER B 1 172 ? 10.352 23.547 -0.178 1 98.56 172 SER B O 1
ATOM 3127 N N . VAL B 1 173 ? 8.703 22.141 -0.657 1 98.88 173 VAL B N 1
ATOM 3128 C CA . VAL B 1 173 ? 9.273 21.016 0.086 1 98.88 173 VAL B CA 1
ATOM 3129 C C . VAL B 1 173 ? 10.57 20.562 -0.581 1 98.88 173 VAL B C 1
ATOM 3131 O O . VAL B 1 173 ? 11.578 20.344 0.094 1 98.88 173 VAL B O 1
ATOM 3134 N N . LYS B 1 174 ? 10.531 20.422 -1.906 1 98.81 174 LYS B N 1
ATOM 3135 C CA . LYS B 1 174 ? 11.703 19.953 -2.643 1 98.81 174 LYS B CA 1
ATOM 3136 C C . LYS B 1 174 ? 12.883 20.891 -2.445 1 98.81 174 LYS B C 1
ATOM 3138 O O . LYS B 1 174 ? 14.023 20.453 -2.268 1 98.81 174 LYS B O 1
ATOM 3143 N N . GLN B 1 175 ? 12.586 22.172 -2.479 1 98.75 175 GLN B N 1
ATOM 3144 C CA . GLN B 1 175 ? 13.641 23.156 -2.273 1 98.75 175 GLN B CA 1
ATOM 3145 C C . GLN B 1 175 ? 14.258 23.016 -0.885 1 98.75 175 GLN B C 1
ATOM 3147 O O . GLN B 1 175 ? 15.484 22.984 -0.746 1 98.75 175 GLN B O 1
ATOM 3152 N N . ILE B 1 176 ? 13.445 22.875 0.147 1 98.88 176 ILE B N 1
ATOM 3153 C CA . ILE B 1 176 ? 13.914 22.859 1.527 1 98.88 176 ILE B CA 1
ATOM 3154 C C . ILE B 1 176 ? 14.617 21.547 1.822 1 98.88 176 ILE B C 1
ATOM 3156 O O . ILE B 1 176 ? 15.633 21.516 2.518 1 98.88 176 ILE B O 1
ATOM 3160 N N . MET B 1 177 ? 14.117 20.484 1.257 1 98.88 177 MET B N 1
ATOM 3161 C CA . MET B 1 177 ? 14.633 19.156 1.56 1 98.88 177 MET B CA 1
ATOM 3162 C C . MET B 1 177 ? 15.703 18.734 0.556 1 98.88 177 MET B C 1
ATOM 3164 O O . MET B 1 177 ? 16.328 17.688 0.711 1 98.88 177 MET B O 1
ATOM 3168 N N . ASN B 1 178 ? 15.914 19.5 -0.485 1 98.5 178 ASN B N 1
ATOM 3169 C CA . ASN B 1 178 ? 16.859 19.188 -1.557 1 98.5 178 ASN B CA 1
ATOM 3170 C C . ASN B 1 178 ? 16.469 17.875 -2.26 1 98.5 178 ASN B C 1
ATOM 3172 O O . ASN B 1 178 ? 17.312 16.984 -2.4 1 98.5 178 ASN B O 1
ATOM 3176 N N . ILE B 1 179 ? 15.242 17.766 -2.594 1 98.81 179 ILE B N 1
ATOM 3177 C CA . ILE B 1 179 ? 14.75 16.641 -3.381 1 98.81 179 ILE B CA 1
ATOM 3178 C C . ILE B 1 179 ? 14.906 16.938 -4.871 1 98.81 179 ILE B C 1
ATOM 3180 O O . ILE B 1 179 ? 14.461 17.984 -5.348 1 98.81 179 ILE B O 1
ATOM 3184 N N . PRO B 1 180 ? 15.547 16.078 -5.586 1 98.25 180 PRO B N 1
ATOM 3185 C CA . PRO B 1 180 ? 15.789 16.375 -7 1 98.25 180 PRO B CA 1
ATOM 3186 C C . PRO B 1 180 ? 14.5 16.422 -7.82 1 98.25 180 PRO B C 1
ATOM 3188 O O . PRO B 1 180 ? 13.531 15.734 -7.5 1 98.25 180 PRO B O 1
ATOM 3191 N N . ASP B 1 181 ? 14.539 17.125 -8.961 1 96.69 181 ASP B N 1
ATOM 3192 C CA . ASP B 1 181 ? 13.383 17.297 -9.844 1 96.69 181 ASP B CA 1
ATOM 3193 C C . ASP B 1 181 ? 13.031 15.984 -10.539 1 96.69 181 ASP B C 1
ATOM 3195 O O . ASP B 1 181 ? 11.914 15.828 -11.039 1 96.69 181 ASP B O 1
ATOM 3199 N N . SER B 1 182 ? 13.914 15.055 -10.539 1 98.19 182 SER B N 1
ATOM 3200 C CA . SER B 1 182 ? 13.695 13.766 -11.195 1 98.19 182 SER B CA 1
ATOM 3201 C C . SER B 1 182 ? 12.758 12.883 -10.375 1 98.19 182 SER B C 1
ATOM 3203 O O . SER B 1 182 ? 12.328 11.82 -10.844 1 98.19 182 SER B O 1
ATOM 3205 N N . GLU B 1 183 ? 12.398 13.352 -9.172 1 98.62 183 GLU B N 1
ATOM 3206 C CA . GLU B 1 183 ? 11.5 12.594 -8.305 1 98.62 183 GLU B CA 1
ATOM 3207 C C . GLU B 1 183 ? 10.148 13.289 -8.164 1 98.62 183 GLU B C 1
ATOM 3209 O O . GLU B 1 183 ? 10.094 14.516 -8.039 1 98.62 183 GLU B O 1
ATOM 3214 N N . TRP B 1 184 ? 9.102 12.484 -8.242 1 98.69 184 TRP B N 1
ATOM 3215 C CA . TRP B 1 184 ? 7.789 12.953 -7.816 1 98.69 184 TRP B CA 1
ATOM 3216 C C . TRP B 1 184 ? 7.656 12.906 -6.297 1 98.69 184 TRP B C 1
ATOM 3218 O O . TRP B 1 184 ? 8.023 11.914 -5.668 1 98.69 184 TRP B O 1
ATOM 3228 N N . LEU B 1 185 ? 7.246 14.039 -5.738 1 98.81 185 LEU B N 1
ATOM 3229 C CA . LEU B 1 185 ? 6.785 14.023 -4.355 1 98.81 185 LEU B CA 1
ATOM 3230 C C . LEU B 1 185 ? 5.363 13.484 -4.258 1 98.81 185 LEU B C 1
ATOM 3232 O O . LEU B 1 185 ? 4.398 14.234 -4.391 1 98.81 185 LEU B O 1
ATOM 3236 N N . ALA B 1 186 ? 5.262 12.25 -3.951 1 98.75 186 ALA B N 1
ATOM 3237 C CA . ALA B 1 186 ? 4.039 11.5 -4.234 1 98.75 186 ALA B CA 1
ATOM 3238 C C . ALA B 1 186 ? 3.094 11.516 -3.037 1 98.75 186 ALA B C 1
ATOM 3240 O O . ALA B 1 186 ? 1.882 11.672 -3.197 1 98.75 186 ALA B O 1
ATOM 3241 N N . MET B 1 187 ? 3.648 11.336 -1.833 1 98.88 187 MET B N 1
ATOM 3242 C CA . MET B 1 187 ? 2.824 11.25 -0.63 1 98.88 187 MET B CA 1
ATOM 3243 C C . MET B 1 187 ? 3.537 11.875 0.563 1 98.88 187 MET B C 1
ATOM 3245 O O . MET B 1 187 ? 4.766 11.812 0.662 1 98.88 187 MET B O 1
ATOM 3249 N N . GLY B 1 188 ? 2.809 12.516 1.371 1 98.94 188 GLY B N 1
ATOM 3250 C CA . GLY B 1 188 ? 3.262 12.992 2.668 1 98.94 188 GLY B CA 1
ATOM 3251 C C . GLY B 1 188 ? 2.541 12.336 3.83 1 98.94 188 GLY B C 1
ATOM 3252 O O . GLY B 1 188 ? 1.315 12.211 3.816 1 98.94 188 GLY B O 1
ATOM 3253 N N . ILE B 1 189 ? 3.287 11.891 4.824 1 99 189 ILE B N 1
ATOM 3254 C CA . ILE B 1 189 ? 2.727 11.234 6 1 99 189 ILE B CA 1
ATOM 3255 C C . ILE B 1 189 ? 3.25 11.906 7.266 1 99 189 ILE B C 1
ATOM 3257 O O . ILE B 1 189 ? 4.445 11.852 7.559 1 99 189 ILE B O 1
ATOM 3261 N N . ALA B 1 190 ? 2.357 12.547 7.996 1 98.94 190 ALA B N 1
ATOM 3262 C CA . ALA B 1 190 ? 2.707 13.086 9.305 1 98.94 190 ALA B CA 1
ATOM 3263 C C . ALA B 1 190 ? 2.83 11.969 10.344 1 98.94 190 ALA B C 1
ATOM 3265 O O . ALA B 1 190 ? 2.045 11.016 10.336 1 98.94 190 ALA B O 1
ATOM 3266 N N . LEU B 1 191 ? 3.787 12.055 11.188 1 98.94 191 LEU B N 1
ATOM 3267 C CA . LEU B 1 191 ? 4.004 11.125 12.289 1 98.94 191 LEU B CA 1
ATOM 3268 C C . LEU B 1 191 ? 4.066 11.867 13.625 1 98.94 191 LEU B C 1
ATOM 3270 O O . LEU B 1 191 ? 4.598 12.977 13.695 1 98.94 191 LEU B O 1
ATOM 3274 N N . GLY B 1 192 ? 3.551 11.242 14.617 1 98.88 192 GLY B N 1
ATOM 3275 C CA . GLY B 1 192 ? 3.578 11.797 15.961 1 98.88 192 GLY B CA 1
ATOM 3276 C C . GLY B 1 192 ? 2.668 11.062 16.938 1 98.88 192 GLY B C 1
ATOM 3277 O O . GLY B 1 192 ? 2.287 9.914 16.688 1 98.88 192 GLY B O 1
ATOM 3278 N N . TYR B 1 193 ? 2.457 11.688 18.031 1 98.75 193 TYR B N 1
ATOM 3279 C CA . TYR B 1 193 ? 1.544 11.172 19.047 1 98.75 193 TYR B CA 1
ATOM 3280 C C . TYR B 1 193 ? 0.267 12 19.094 1 98.75 193 TYR B C 1
ATOM 3282 O O . TYR B 1 193 ? 0.323 13.227 19.203 1 98.75 193 TYR B O 1
ATOM 3290 N N . ALA B 1 194 ? -0.853 11.305 19.016 1 98.56 194 ALA B N 1
ATOM 3291 C CA . ALA B 1 194 ? -2.148 11.977 18.953 1 98.56 194 ALA B CA 1
ATOM 3292 C C . ALA B 1 194 ? -2.361 12.867 20.172 1 98.56 194 ALA B C 1
ATOM 3294 O O . ALA B 1 194 ? -2.07 12.469 21.297 1 98.56 194 ALA B O 1
ATOM 3295 N N . ASP B 1 195 ? -2.787 14.102 19.922 1 97.06 195 ASP B N 1
ATOM 3296 C CA . ASP B 1 195 ? -3.287 14.938 21.016 1 97.06 195 ASP B CA 1
ATOM 3297 C C . ASP B 1 195 ? -4.664 14.469 21.484 1 97.06 195 ASP B C 1
ATOM 3299 O O . ASP B 1 195 ? -5.645 14.57 20.734 1 97.06 195 ASP B O 1
ATOM 3303 N N . MET B 1 196 ? -4.789 14.023 22.703 1 94.31 196 MET B N 1
ATOM 3304 C CA . MET B 1 196 ? -6.051 13.461 23.172 1 94.31 196 MET B CA 1
ATOM 3305 C C . MET B 1 196 ? -6.801 14.461 24.047 1 94.31 196 MET B C 1
ATOM 3307 O O . MET B 1 196 ? -7.848 14.133 24.609 1 94.31 196 MET B O 1
ATOM 3311 N N . ALA B 1 197 ? -6.238 15.648 24.078 1 93.12 197 ALA B N 1
ATOM 3312 C CA . ALA B 1 197 ? -6.902 16.688 24.875 1 93.12 197 ALA B CA 1
ATOM 3313 C C . ALA B 1 197 ? -8.172 17.172 24.188 1 93.12 197 ALA B C 1
ATOM 3315 O O . ALA B 1 197 ? -9.117 17.625 24.844 1 93.12 197 ALA B O 1
ATOM 3316 N N . THR B 1 198 ? -8.164 17.188 22.875 1 90.12 198 THR B N 1
ATOM 3317 C CA . THR B 1 198 ? -9.359 17.516 2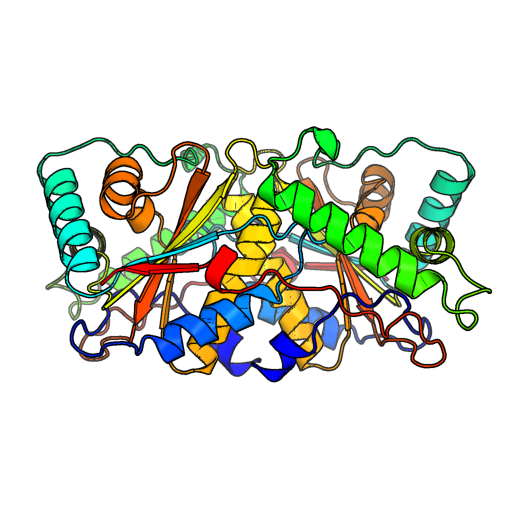2.109 1 90.12 198 THR B CA 1
ATOM 3318 C C . THR B 1 198 ? -10.023 16.25 21.562 1 90.12 198 THR B C 1
ATOM 3320 O O . THR B 1 198 ? -9.414 15.18 21.562 1 90.12 198 THR B O 1
ATOM 3323 N N . ARG B 1 199 ? -11.219 16.422 21.031 1 95.81 199 ARG B N 1
ATOM 3324 C CA . ARG B 1 199 ? -11.969 15.258 20.562 1 95.81 199 ARG B CA 1
ATOM 3325 C C . ARG B 1 199 ? -11.789 15.055 19.062 1 95.81 199 ARG B C 1
ATOM 3327 O O . ARG B 1 199 ? -12.438 14.195 18.469 1 95.81 199 ARG B O 1
ATOM 3334 N N . VAL B 1 200 ? -10.906 15.852 18.422 1 97.44 200 VAL B N 1
ATOM 3335 C CA . VAL B 1 200 ? -10.773 15.859 16.969 1 97.44 200 VAL B CA 1
ATOM 3336 C C . VAL B 1 200 ? -10.305 14.492 16.484 1 97.44 200 VAL B C 1
ATOM 3338 O O . VAL B 1 200 ? -10.68 14.047 15.398 1 97.44 200 VAL B O 1
ATOM 3341 N N . ASN B 1 201 ? -9.539 13.758 17.312 1 98 201 ASN B N 1
ATOM 3342 C CA . ASN B 1 201 ? -8.945 12.492 16.891 1 98 201 ASN B CA 1
ATOM 3343 C C . ASN B 1 201 ? -9.859 11.312 17.203 1 98 201 ASN B C 1
ATOM 3345 O O . ASN B 1 201 ? -9.453 10.156 17.078 1 98 201 ASN B O 1
ATOM 3349 N N . GLU B 1 202 ? -11.117 11.547 17.5 1 96.88 202 GLU B N 1
ATOM 3350 C CA . GLU B 1 202 ? -12.078 10.484 17.812 1 96.88 202 GLU B CA 1
ATOM 3351 C C . GLU B 1 202 ? -12.844 10.055 16.562 1 96.88 202 GLU B C 1
ATOM 3353 O O . GLU B 1 202 ? -13.523 9.031 16.578 1 96.88 202 GLU B O 1
ATOM 3358 N N . TYR B 1 203 ? -12.688 10.812 15.516 1 96.38 203 TYR B N 1
ATOM 3359 C CA . TYR B 1 203 ? -13.414 10.484 14.297 1 96.38 203 TYR B CA 1
ATOM 3360 C C . TYR B 1 203 ? -12.969 9.133 13.75 1 96.38 203 TYR B C 1
ATOM 3362 O O . TYR B 1 203 ? -11.773 8.82 13.727 1 96.38 203 TYR B O 1
ATOM 3370 N N . ARG B 1 204 ? -13.922 8.312 13.336 1 96.25 204 ARG B N 1
ATOM 3371 C CA . ARG B 1 204 ? -13.711 7.062 12.609 1 96.25 204 ARG B CA 1
ATOM 3372 C C . ARG B 1 204 ? -14.562 7.012 11.352 1 96.25 204 ARG B C 1
ATOM 3374 O O . ARG B 1 204 ? -15.789 7.109 11.414 1 96.25 204 ARG B O 1
ATOM 3381 N N . ALA B 1 205 ? -13.844 6.852 10.258 1 94.12 205 ALA B N 1
ATOM 3382 C CA . ALA B 1 205 ? -14.539 6.848 8.977 1 94.12 205 ALA B CA 1
ATOM 3383 C C . ALA B 1 205 ? -15.328 5.559 8.781 1 94.12 205 ALA B C 1
ATOM 3385 O O . ALA B 1 205 ? -14.891 4.484 9.203 1 94.12 205 ALA B O 1
ATOM 3386 N N . PRO B 1 206 ? -16.438 5.68 8.094 1 93.25 206 PRO B N 1
ATOM 3387 C CA . PRO B 1 206 ? -17.203 4.469 7.773 1 93.25 206 PRO B CA 1
ATOM 3388 C C . PRO B 1 206 ? -16.5 3.592 6.738 1 93.25 206 PRO B C 1
ATOM 3390 O O . PRO B 1 206 ? -15.719 4.09 5.926 1 93.25 206 PRO B O 1
ATOM 3393 N N . ARG B 1 207 ? -16.781 2.268 6.828 1 96 207 ARG B N 1
ATOM 3394 C CA . ARG B 1 207 ? -16.281 1.335 5.828 1 96 207 ARG B CA 1
ATOM 3395 C C . ARG B 1 207 ? -17.422 0.743 5.004 1 96 207 ARG B C 1
ATOM 3397 O O . ARG B 1 207 ? -18.516 0.524 5.523 1 96 207 ARG B O 1
ATOM 3404 N N . VAL B 1 208 ? -17.078 0.518 3.781 1 98 208 VAL B N 1
ATOM 3405 C CA . VAL B 1 208 ? -18.016 -0.14 2.879 1 98 208 VAL B CA 1
ATOM 3406 C C . VAL B 1 208 ? -18.359 -1.524 3.418 1 98 208 VAL B C 1
ATOM 3408 O O . VAL B 1 208 ? -17.484 -2.26 3.879 1 98 208 VAL B O 1
ATOM 3411 N N . PRO B 1 209 ? -19.719 -1.863 3.422 1 98.19 209 PRO B N 1
ATOM 3412 C CA . PRO B 1 209 ? -20.062 -3.244 3.777 1 98.19 209 PRO B CA 1
ATOM 3413 C C . PRO B 1 209 ? -19.312 -4.27 2.936 1 98.19 209 PRO B C 1
ATOM 3415 O O . PRO B 1 209 ? -19.141 -4.082 1.729 1 98.19 209 PRO B O 1
ATOM 3418 N N . LEU B 1 210 ? -18.891 -5.348 3.582 1 98.25 210 LEU B N 1
ATOM 3419 C CA . LEU B 1 210 ? -18 -6.324 2.961 1 98.25 210 LEU B CA 1
ATOM 3420 C C . LEU B 1 210 ? -18.641 -6.918 1.708 1 98.25 210 LEU B C 1
ATOM 3422 O O . LEU B 1 210 ? -17.969 -7.094 0.688 1 98.25 210 LEU B O 1
ATOM 3426 N N . ASP B 1 211 ? -19.906 -7.156 1.691 1 97.88 211 ASP B N 1
ATOM 3427 C CA . ASP B 1 211 ? -20.594 -7.844 0.595 1 97.88 211 ASP B CA 1
ATOM 3428 C C . ASP B 1 211 ? -20.734 -6.93 -0.617 1 97.88 211 ASP B C 1
ATOM 3430 O O . ASP B 1 211 ? -21.047 -7.391 -1.718 1 97.88 211 ASP B O 1
ATOM 3434 N N . GLU B 1 212 ? -20.484 -5.617 -0.39 1 98.25 212 GLU B N 1
ATOM 3435 C CA . GLU B 1 212 ? -20.562 -4.672 -1.497 1 98.25 212 GLU B CA 1
ATOM 3436 C C . GLU B 1 212 ? -19.266 -4.605 -2.279 1 98.25 212 GLU B C 1
ATOM 3438 O O . GLU B 1 212 ? -19.219 -4.078 -3.391 1 98.25 212 GLU B O 1
ATOM 3443 N N . MET B 1 213 ? -18.219 -5.215 -1.666 1 98.5 213 MET B N 1
ATOM 3444 C CA . MET B 1 213 ? -16.938 -5.035 -2.346 1 98.5 213 MET B CA 1
ATOM 3445 C C . MET B 1 213 ? -16.188 -6.359 -2.445 1 98.5 213 MET B C 1
ATOM 3447 O O . MET B 1 213 ? -15.164 -6.449 -3.129 1 98.5 213 MET B O 1
ATOM 3451 N N . LEU B 1 214 ? -16.688 -7.441 -1.889 1 98.88 214 LEU B N 1
ATOM 3452 C CA . LEU B 1 214 ? -16.047 -8.75 -1.927 1 98.88 214 LEU B CA 1
ATOM 3453 C C . LEU B 1 214 ? -16.969 -9.797 -2.551 1 98.88 214 LEU B C 1
ATOM 3455 O O . LEU B 1 214 ? -18.156 -9.875 -2.201 1 98.88 214 LEU B O 1
ATOM 3459 N N . LYS B 1 215 ? -16.438 -10.531 -3.506 1 98.88 215 LYS B N 1
ATOM 3460 C CA . LYS B 1 215 ? -17.062 -11.727 -4.055 1 98.88 215 LYS B CA 1
ATOM 3461 C C . LYS B 1 215 ? -16.125 -12.922 -4.004 1 98.88 215 LYS B C 1
ATOM 3463 O O . LYS B 1 215 ? -14.977 -12.836 -4.457 1 98.88 215 LYS B O 1
ATOM 3468 N N . ILE B 1 216 ? -16.594 -14.047 -3.424 1 98.81 216 ILE B N 1
ATOM 3469 C CA . ILE B 1 216 ? -15.836 -15.289 -3.396 1 98.81 216 ILE B CA 1
ATOM 3470 C C . ILE B 1 216 ? -16.547 -16.344 -4.238 1 98.81 216 ILE B C 1
ATOM 3472 O O . ILE B 1 216 ? -17.734 -16.594 -4.059 1 98.81 216 ILE B O 1
ATOM 3476 N N . LYS B 1 217 ? -15.82 -16.859 -5.16 1 98.62 217 LYS B N 1
ATOM 3477 C CA . LYS B 1 217 ? -16.375 -17.891 -6.035 1 98.62 217 LYS B CA 1
ATOM 3478 C C . LYS B 1 217 ? -15.617 -19.203 -5.883 1 98.62 217 LYS B C 1
ATOM 3480 O O . LYS B 1 217 ? -14.391 -19.219 -5.938 1 98.62 217 LYS B O 1
ATOM 3485 N N . ASP B 1 218 ? -16.375 -20.297 -5.715 1 97 218 ASP B N 1
ATOM 3486 C CA . ASP B 1 218 ? -15.805 -21.625 -5.582 1 97 218 ASP B CA 1
ATOM 3487 C C . ASP B 1 218 ? -16.031 -22.453 -6.844 1 97 218 ASP B C 1
ATOM 3489 O O . ASP B 1 218 ? -17.062 -22.297 -7.52 1 97 218 ASP B O 1
#

Foldseek 3Di:
DVVLVVPADAFLAFDLPFADDPVLLVVLLVQLLPQDADVSPSQKDKDKDADPLVVQLLVVLLVCVVVVPAFDALDDDDDLVPDDPPVSVLVVQQVVQVVVVCPPPLNVVDDSVRSLSNVNSFRMKMFMKGFSPDDPRVVVSSVSSVVSSQSSCVVVVKHKHKDPSSRRPVVSVCVSRVPDPRIGRDIMMGIHHHDPPGCSRVDDRDDDPPVVPDDDDD/DVVLVVPADAFLAFDLPFADDPVLLVVLLVQLLPQDADVSPSQKDKDKDADPLVVQLLVVLLVCVVVVPAFDALDDDDDLVPDDPPVSVLVVQQVVQVVVVCPPPLNVVDDSVRSLSNVNSFRMKMFMKGFDPDDPRVVVSSVSSVVSSQSSCVVVVKHKHKDPSSRRPVVSVCVSRVPDPRIHRDIMMGIHHHDPPGCSRVDDRDDDPPVVPDDDDD

Radius of gyration: 21.54 Å; Cα contacts (8 Å, |Δi|>4): 825; chains: 2; bounding box: 44×65×52 Å

InterPro domains:
  IPR000415 Nitroreductase-like [G3DSA:3.40.109.10] (2-214)
  IPR000415 Nitroreductase-like [SSF55469] (5-214)
  IPR029479 Nitroreductase [PF00881] (5-193)

Solvent-accessible surface area (backbone atoms only — not comparable to full-atom values): 23033 Å² total; per-residue (Å²): 61,68,62,28,48,71,64,50,58,72,44,57,41,29,35,58,81,53,68,77,52,70,68,57,55,49,51,24,49,58,54,13,64,53,42,69,37,73,72,50,19,64,58,58,35,40,40,32,31,21,64,62,42,32,50,51,50,42,50,53,48,38,47,38,59,74,68,62,58,76,76,58,39,68,63,77,84,74,61,68,89,76,46,57,67,69,28,36,53,35,26,49,52,40,52,53,52,51,52,59,58,63,65,38,72,88,45,66,92,60,50,72,64,56,32,56,48,52,56,25,38,42,36,29,37,39,36,33,27,33,50,69,81,58,54,64,64,52,35,20,25,46,15,16,25,53,41,37,28,49,36,43,28,32,59,72,71,31,42,34,25,77,37,68,74,69,27,29,56,36,67,63,51,27,65,74,69,67,52,62,85,64,40,28,54,71,45,21,33,32,33,30,38,67,40,76,86,53,68,78,58,67,71,75,80,83,73,80,60,63,78,80,36,46,48,78,42,85,62,69,61,28,48,73,64,52,57,72,43,56,41,29,34,58,82,52,68,77,52,69,68,57,55,52,50,26,52,59,54,12,63,52,42,70,36,72,73,49,19,65,56,58,35,40,41,32,32,20,63,63,43,32,51,51,50,41,50,53,48,36,49,37,59,74,68,62,57,77,78,58,40,68,65,76,85,74,61,67,88,74,46,58,67,69,27,36,52,35,26,50,54,39,52,52,52,50,52,58,58,64,63,38,72,87,44,66,92,59,50,72,65,57,31,54,49,52,56,24,38,40,35,29,36,39,36,35,28,33,49,62,79,60,50,66,66,52,35,19,26,46,15,16,27,52,40,38,27,48,36,43,27,31,60,71,70,31,41,35,24,76,38,69,73,70,26,28,55,37,65,63,50,27,64,76,70,68,50,60,86,60,40,32,53,70,46,20,32,32,31,28,37,69,38,76,88,52,68,77,58,66,69,74,80,84,70,80,60,63,77,79,37,47,46,79,42,84

Sequence (436 aa):
MTVSILTRHAVRLFNPDDKISKGSLEKIVELAQHAPSWVDSQPWKVYIATGNTLAAIKKRHAENVKNGVKANPDWPTTHREDWAKFPRENMLKHNEATAHFWENPELSDMTRQDLQTRLYDAPAICYLTIPKDSNQWSDYDLGAFGQTLMLAARGMGIDSMPAYEIVKFPESVKQIMNIPDSEWLAMGIALGYADMATRVNEYRAPRVPLDEMLKIKDMTVSILTRHAVRLFNPDDKISKGSLEKIVELAQHAPSWVDSQPWKVYIATGNTLAAIKKRHAENVKNGVKANPDWPTTHREDWAKFPRENMLKHNEATAHFWENPELSDMTRQDLQTRLYDAPAICYLTIPKDSNQWSDYDLGAFGQTLMLAARGMGIDSMPAYEIVKFPESVKQIMNIPDSEWLAMGIALGYADMATRVNEYRAPRVPLDEMLKIKD

Nearest PDB structures (foldseek):
  3gr3-assembly1_B  TM=8.826E-01  e=4.704E-19  Bartonella henselae str. Houston-1
  7dp0-assembly1_B  TM=8.920E-01  e=3.489E-18  Sphingopyxis sp.
  7dp1-assembly1_B  TM=9.045E-01  e=1.592E-17  Sphingopyxis sp.
  7dp1-assembly1_A  TM=9.049E-01  e=3.960E-17  Sphingopyxis sp.
  7dp2-assembly1_B  TM=8.817E-01  e=2.751E-17  Sphingopyxis sp.